Protein AF-A0A7Y3M6K3-F1 (afdb_monomer_lite)

Secondary structure (DSSP, 8-state):
-HHHHHHHHHHHHHHHHHHHS-----S-SSEEEEETTEEEEEEEEEEEEEEEE---SSPPPEEEEEEEEEEEEEEEEEES-TT-SEEEEEEEE--EEEHHHHTHHHHSTTSSSTT--S-SS-TTS--TTTS--EE--STTTS---TT---SS--S-HHHHHHTTSS-GGGGGGEEEEE-SSS-EEEESS------SSSPP----HHHHHTT--STT----SEEEEEEEEEETTEEEEEEEE------SSSS-SS--SS-BBTTTTTTTS-HHHHB--EEEEEEEEEEEEETTEEEEEEEEEEE-SPP-PPB---TTSTT--IIIIIHHHHHHHIIIII--S--EETT---TT--TT-----TT-BTB---TTSS-TTEE---TTSS-EEEEE-PPPP-GGG-EEEEEEEEEETTEEEEEEEEEEE-SS-EEEEEEEEEEGGGTT-----TT----HHHHHTS-S----SBTTTTB---EEEE-HHHHHHHHTT-SSHHHHHHHHHTTT-HHHHHHHHHHTTTSEEEEEEEEEE--EEEEEEEEEEEEETTTTEEEEEEEEEEEEEEEEBTTSTTSEEEEEEEEEEEEEEEEE--TTT-SSSPEEEEEEEEEEEETT--B-SSSBBSS-SEEEEEEEEEE--BTTTTEEEEEEEEEETTT--EEEEEEEEEESSSSEEEEEEEEEEE-----S-EES-STT--------S----SS---S---TT-EEPPSGGGGTT--EEEEEEEEE-

Sequence (748 aa):
MLVQLMGRGGALFIAAVLAVGLGGQQAHAGYTWEVLGGELEVAGFADAEARVHTFESGGSTYLNQLITRLQVEATITWEEVGFFDEISLTTVVRPQFDWAHYYGDSLGGGHVGRDADEVPADAVRFRYGADPIGFGGFDFAAGRAEGGPAVFATGGLEKTVLHGVEGPGFLEEFATLADSNFPLTYPLSDRNLNCGKCQDVDDDHLDVAFGATDSNGRLYPIRELYADLRIGDVWFRIGKQQIVWGKTDFFRLQDVINPVDFGQHFFFDSFEDIRIPQWMMSVQWRPGSIGPFTDTAIQLIWNFDRFQRVGGGAPYQAWAFDFFGRQIGTFALFNTYFSPEPCAPGGTDFNRATPGDGEIACGGPGLGDDPDGFGAGVTPSGFGTPAGLRDEKLPAWKFDNTEIALRLEARIWKIRFALTNHYGWWDAPALHWQTVTLNNGVTGLGPVGQNSVLTATDLIAAGDDTLWVDRAAGIGLPVFVGSPEEVVARAATSADPTVRALAGNAFSDPNAFYGYCPAIGTCLTPGASIEFVYDKVNTLGLAVDYFDDFTGIVFRLESSWSNNVPVSNKNDLDWLDSSDLVQFALGMDRPTFIKFLNPTRTFFISSQIFHTYWMDYEGDNQNGMIGDRHNWIYTLFIQGQYMRDRLTPQGFIVFEQSTGAWISGFQLQYLLTNNWSVLAGVNVSWGTPIEDSHAIGPFTAFTIQGQGNGAASPLGDSTPTNVQGAIAEGLTVLRDQDEIFFRIRYAF

Structure (mmCIF, N/CA/C/O backbone):
data_AF-A0A7Y3M6K3-F1
#
_entry.id   AF-A0A7Y3M6K3-F1
#
loop_
_atom_site.group_PDB
_atom_site.id
_atom_site.type_symbol
_atom_site.label_atom_id
_atom_site.label_alt_id
_atom_site.label_comp_id
_atom_site.label_asym_id
_atom_site.label_entity_id
_atom_site.label_seq_id
_atom_site.pdbx_PDB_ins_code
_atom_site.Cartn_x
_atom_site.Cartn_y
_atom_site.Cartn_z
_atom_site.occupancy
_atom_site.B_iso_or_equiv
_atom_site.auth_seq_id
_atom_site.auth_comp_id
_atom_site.auth_asym_id
_atom_site.auth_atom_id
_atom_site.pdbx_PDB_model_num
ATOM 1 N N . MET A 1 1 ? -19.175 29.326 -5.924 1.00 30.88 1 MET A N 1
ATOM 2 C CA . MET A 1 1 ? -18.688 28.125 -6.629 1.00 30.88 1 MET A CA 1
ATOM 3 C C . MET A 1 1 ? -18.909 26.855 -5.800 1.00 30.88 1 MET A C 1
ATOM 5 O O . MET A 1 1 ? -19.692 26.032 -6.247 1.00 30.88 1 MET A O 1
ATOM 9 N N . LEU A 1 2 ? -18.421 26.758 -4.548 1.00 25.03 2 LEU A N 1
ATOM 10 C CA . LEU A 1 2 ? -18.730 25.657 -3.597 1.00 25.03 2 LEU A CA 1
ATOM 11 C C . LEU A 1 2 ? -20.245 25.357 -3.442 1.00 25.03 2 LEU A C 1
ATOM 13 O O . LEU A 1 2 ? -20.677 24.212 -3.435 1.00 25.03 2 LEU A O 1
ATOM 17 N N . VAL A 1 3 ? -21.072 26.410 -3.408 1.00 27.91 3 VAL A N 1
ATOM 18 C CA . VAL A 1 3 ? -22.547 26.323 -3.309 1.00 27.91 3 VAL A CA 1
ATOM 19 C C . VAL A 1 3 ? -23.219 25.847 -4.613 1.00 27.91 3 VAL A C 1
ATOM 21 O O . VAL A 1 3 ? -24.328 25.327 -4.572 1.00 27.91 3 VAL A O 1
ATOM 24 N N . GLN A 1 4 ? -22.565 26.000 -5.773 1.00 29.69 4 GLN A N 1
ATOM 25 C CA . GLN A 1 4 ? -23.092 25.536 -7.068 1.00 29.69 4 GLN A CA 1
ATOM 26 C C . GLN A 1 4 ? -22.748 24.062 -7.339 1.00 29.69 4 GLN A C 1
ATOM 28 O O . GLN A 1 4 ? -23.624 23.336 -7.803 1.00 29.69 4 GLN A O 1
ATOM 33 N N . LEU A 1 5 ? -21.547 23.603 -6.958 1.00 32.06 5 LEU A N 1
ATOM 34 C CA . LEU A 1 5 ? -21.157 22.180 -6.964 1.00 32.06 5 LEU A CA 1
ATOM 35 C C . LEU A 1 5 ? -22.025 21.346 -6.000 1.00 32.06 5 LEU A C 1
ATOM 37 O O . LEU A 1 5 ? -22.522 20.280 -6.362 1.00 32.06 5 LEU A O 1
ATOM 41 N N . MET A 1 6 ? -22.346 21.894 -4.822 1.00 32.81 6 MET A N 1
ATOM 42 C CA . MET A 1 6 ? -23.308 21.293 -3.886 1.00 32.81 6 MET A CA 1
ATOM 43 C C . MET A 1 6 ? -24.745 21.208 -4.432 1.00 32.81 6 MET A C 1
ATOM 45 O O . MET A 1 6 ? -25.534 20.417 -3.931 1.00 32.81 6 MET A O 1
ATOM 49 N N . GLY A 1 7 ? -25.120 21.995 -5.445 1.00 33.19 7 GLY A N 1
ATOM 50 C CA . GLY A 1 7 ? -26.503 22.065 -5.933 1.00 33.19 7 GLY A CA 1
ATOM 51 C C . GLY A 1 7 ? -26.950 20.862 -6.771 1.00 33.19 7 GLY A C 1
ATOM 52 O O . GLY A 1 7 ? -28.127 20.508 -6.735 1.00 33.19 7 GLY A O 1
ATOM 53 N N . ARG A 1 8 ? -26.030 20.225 -7.512 1.00 38.69 8 ARG A N 1
ATOM 54 C CA . ARG A 1 8 ? -26.319 19.047 -8.358 1.00 38.69 8 ARG A CA 1
ATOM 55 C C . ARG A 1 8 ? -25.881 17.735 -7.703 1.00 38.69 8 ARG A C 1
ATOM 57 O O . ARG A 1 8 ? -26.698 16.823 -7.613 1.00 38.69 8 ARG A O 1
ATOM 64 N N . GLY A 1 9 ? -24.673 17.680 -7.132 1.00 32.09 9 GLY A N 1
ATOM 65 C CA . GLY A 1 9 ? -24.219 16.540 -6.322 1.00 32.09 9 GLY A CA 1
ATOM 66 C C . GLY A 1 9 ? -25.001 16.391 -5.012 1.00 32.09 9 GLY A C 1
ATOM 67 O O . GLY A 1 9 ? -25.299 15.280 -4.590 1.00 32.09 9 GLY A O 1
ATOM 68 N N . GLY A 1 10 ? -25.449 17.502 -4.414 1.00 35.94 10 GLY A N 1
ATOM 69 C CA . GLY A 1 10 ? -26.244 17.494 -3.182 1.00 35.94 10 GLY A CA 1
ATOM 70 C C . GLY A 1 10 ? -27.634 16.880 -3.334 1.00 35.94 10 GLY A C 1
ATOM 71 O O . GLY A 1 10 ? -28.148 16.328 -2.368 1.00 35.94 10 GLY A O 1
ATOM 72 N N . ALA A 1 11 ? -28.244 16.917 -4.524 1.00 39.28 11 ALA A N 1
ATOM 73 C CA . ALA A 1 11 ? -29.541 16.280 -4.763 1.00 39.28 11 ALA A CA 1
ATOM 74 C C . ALA A 1 11 ? -29.420 14.748 -4.854 1.00 39.28 11 ALA A C 1
ATOM 76 O O . ALA A 1 11 ? -30.256 14.046 -4.287 1.00 39.28 11 ALA A O 1
ATOM 77 N N . LEU A 1 12 ? -28.358 14.237 -5.493 1.00 41.12 12 LEU A N 1
ATOM 78 C CA . LEU A 1 12 ? -28.033 12.804 -5.514 1.00 41.12 12 LEU A CA 1
ATOM 79 C C . LEU A 1 12 ? -27.600 12.310 -4.126 1.00 41.12 12 LEU A C 1
ATOM 81 O O . LEU A 1 12 ? -28.084 11.286 -3.655 1.00 41.12 12 LEU A O 1
ATOM 85 N N . PHE A 1 13 ? -26.760 13.088 -3.442 1.00 39.72 13 PHE A N 1
ATOM 86 C CA . PHE A 1 13 ? -26.286 12.834 -2.082 1.00 39.72 13 PHE A CA 1
ATOM 87 C C . PHE A 1 13 ? -27.440 12.782 -1.074 1.00 39.72 13 PHE A C 1
ATOM 89 O O . PHE A 1 13 ? -27.565 11.821 -0.324 1.00 39.72 13 PHE A O 1
ATOM 96 N N . ILE A 1 14 ? -28.350 13.761 -1.093 1.00 42.12 14 ILE A N 1
ATOM 97 C CA . ILE A 1 14 ? -29.535 13.766 -0.226 1.00 42.12 14 ILE A CA 1
ATOM 98 C C . ILE A 1 14 ? -30.492 12.622 -0.597 1.00 42.12 14 ILE A C 1
ATOM 100 O O . ILE A 1 14 ? -31.073 12.030 0.304 1.00 42.12 14 ILE A O 1
ATOM 104 N N . ALA A 1 15 ? -30.639 12.261 -1.877 1.00 41.22 15 ALA A N 1
ATOM 105 C CA . ALA A 1 15 ? -31.490 11.142 -2.295 1.00 41.22 15 ALA A CA 1
ATOM 106 C C . ALA A 1 15 ? -30.936 9.770 -1.863 1.00 41.22 15 ALA A C 1
ATOM 108 O O . ALA A 1 15 ? -31.696 8.954 -1.343 1.00 41.22 15 ALA A O 1
ATOM 109 N N . ALA A 1 16 ? -29.627 9.538 -2.004 1.00 41.06 16 ALA A N 1
ATOM 110 C CA . ALA A 1 16 ? -28.957 8.315 -1.557 1.00 41.06 16 ALA A CA 1
ATOM 111 C C . ALA A 1 16 ? -29.017 8.160 -0.026 1.00 41.06 16 ALA A C 1
ATOM 113 O O . ALA A 1 16 ? -29.315 7.088 0.495 1.00 41.06 16 ALA A O 1
ATOM 114 N N . VAL A 1 17 ? -28.821 9.264 0.697 1.00 39.19 17 VAL A N 1
ATOM 115 C CA . VAL A 1 17 ? -28.828 9.319 2.165 1.00 39.19 17 VAL A CA 1
ATOM 116 C C . VAL A 1 17 ? -30.258 9.230 2.738 1.00 39.19 17 VAL A C 1
ATOM 118 O O . VAL A 1 17 ? -30.480 8.572 3.756 1.00 39.19 17 VAL A O 1
ATOM 121 N N . LEU A 1 18 ? -31.263 9.822 2.076 1.00 40.16 18 LEU A N 1
ATOM 122 C CA . LEU A 1 18 ? -32.678 9.723 2.477 1.00 40.16 18 LEU A CA 1
ATOM 123 C C . LEU A 1 18 ? -33.301 8.355 2.177 1.00 40.16 18 LEU A C 1
ATOM 125 O O . LEU A 1 18 ? -34.222 7.962 2.892 1.00 40.16 18 LEU A O 1
ATOM 129 N N . ALA A 1 19 ? -32.819 7.626 1.164 1.00 42.03 19 ALA A N 1
ATOM 130 C CA . ALA A 1 19 ? -33.317 6.287 0.848 1.00 42.03 19 ALA A CA 1
ATOM 131 C C . ALA A 1 19 ? -33.026 5.268 1.968 1.00 42.03 19 ALA A C 1
ATOM 133 O O . ALA A 1 19 ? -33.805 4.337 2.160 1.00 42.03 19 ALA A O 1
ATOM 134 N N . VAL A 1 20 ? -31.957 5.479 2.745 1.00 44.78 20 VAL A N 1
ATOM 135 C CA . VAL A 1 20 ? -31.557 4.608 3.868 1.00 44.78 20 VAL A CA 1
ATOM 136 C C . VAL A 1 20 ? -32.160 5.073 5.206 1.00 44.78 20 VAL A C 1
ATOM 138 O O . VAL A 1 20 ? -32.430 4.263 6.087 1.00 44.78 20 VAL A O 1
ATOM 141 N N . GLY A 1 21 ? -32.443 6.372 5.366 1.00 35.69 21 GLY A N 1
ATOM 142 C CA . GLY A 1 21 ? -32.849 6.976 6.645 1.00 35.69 21 GLY A CA 1
ATOM 143 C C . GLY A 1 21 ? -34.316 6.804 7.078 1.00 35.69 21 GLY A C 1
ATOM 144 O O . GLY A 1 21 ? -34.704 7.356 8.111 1.00 35.69 21 GLY A O 1
ATOM 145 N N . LEU A 1 22 ? -35.157 6.084 6.331 1.00 33.69 22 LEU A N 1
ATOM 146 C CA . LEU A 1 22 ? -36.590 5.938 6.634 1.00 33.69 22 LEU A CA 1
ATOM 147 C C . LEU A 1 22 ? -36.909 4.611 7.342 1.00 33.69 22 LEU A C 1
ATOM 149 O O . LEU A 1 22 ? -37.651 3.776 6.837 1.00 33.69 22 LEU A O 1
ATOM 153 N N . GLY A 1 23 ? -36.387 4.448 8.557 1.00 31.31 23 GLY A N 1
ATOM 154 C CA . GLY A 1 23 ? -36.749 3.348 9.455 1.00 31.31 23 GLY A CA 1
ATOM 155 C C . GLY A 1 23 ? -36.119 3.525 10.832 1.00 31.31 23 GLY A C 1
ATOM 156 O O . GLY A 1 23 ? -35.024 3.049 11.081 1.00 31.31 23 GLY A O 1
ATOM 157 N N . GLY A 1 24 ? -36.768 4.276 11.724 1.00 32.09 24 GLY A N 1
ATOM 158 C CA . GLY A 1 24 ? -36.221 4.556 13.055 1.00 32.09 24 GLY A CA 1
ATOM 159 C C . GLY A 1 24 ? -36.487 3.457 14.088 1.00 32.09 24 GLY A C 1
ATOM 160 O O . GLY A 1 24 ? -37.592 2.930 14.125 1.00 32.09 24 GLY A O 1
ATOM 161 N N . GLN A 1 25 ? -35.530 3.215 14.994 1.00 32.84 25 GLN A N 1
ATOM 162 C CA . GLN A 1 25 ? -35.609 3.400 16.463 1.00 32.84 25 GLN A CA 1
ATOM 163 C C . GLN A 1 25 ? -34.499 2.609 17.194 1.00 32.84 25 GLN A C 1
ATOM 165 O O . GLN A 1 25 ? -34.293 1.437 16.930 1.00 32.84 25 GLN A O 1
ATOM 170 N N . GLN A 1 26 ? -33.912 3.276 18.200 1.00 34.19 26 GLN A N 1
ATOM 171 C CA . GLN A 1 26 ? -33.188 2.764 19.382 1.00 34.19 26 GLN A CA 1
ATOM 172 C C . GLN A 1 26 ? -31.796 2.123 19.223 1.00 34.19 26 GLN A C 1
ATOM 174 O O . GLN A 1 26 ? -31.655 0.923 19.081 1.00 34.19 26 GLN A O 1
ATOM 179 N N . ALA A 1 27 ? -30.777 2.965 19.442 1.00 36.16 27 ALA A N 1
ATOM 180 C CA . ALA A 1 27 ? -29.689 2.804 20.423 1.00 36.16 27 ALA A CA 1
ATOM 181 C C . ALA A 1 27 ? -29.057 1.411 20.644 1.00 36.16 27 ALA A C 1
ATOM 183 O O . ALA A 1 27 ? -28.658 1.109 21.762 1.00 36.16 27 ALA A O 1
ATOM 184 N N . HIS A 1 28 ? -28.890 0.627 19.591 1.00 38.06 28 HIS A N 1
ATOM 185 C CA . HIS A 1 28 ? -27.833 -0.366 19.442 1.00 38.06 28 HIS A CA 1
ATOM 186 C C . HIS A 1 28 ? -27.298 -0.194 18.018 1.00 38.06 28 HIS A C 1
ATOM 188 O O . HIS A 1 28 ? -28.078 0.065 17.109 1.00 38.06 28 HIS A O 1
ATOM 194 N N . ALA A 1 29 ? -25.977 -0.218 17.841 1.00 52.69 29 ALA A N 1
ATOM 195 C CA . ALA A 1 29 ? -25.327 -0.058 16.533 1.00 52.69 29 ALA A CA 1
ATOM 196 C C . ALA A 1 29 ? -25.328 -1.378 15.736 1.00 52.69 29 ALA A C 1
ATOM 198 O O . ALA A 1 29 ? -24.354 -1.695 15.067 1.00 52.69 29 ALA A O 1
ATOM 199 N N . GLY A 1 30 ? -26.375 -2.177 15.931 1.00 61.69 30 GLY A N 1
ATOM 200 C CA . GLY A 1 30 ? -26.555 -3.487 15.341 1.00 61.69 30 GLY A CA 1
ATOM 201 C C . GLY A 1 30 ? -27.898 -4.083 15.758 1.00 61.69 30 GLY A C 1
ATOM 202 O O . GLY A 1 30 ? -28.427 -3.805 16.840 1.00 61.69 30 GLY A O 1
ATOM 203 N N . TYR A 1 31 ? -28.466 -4.895 14.879 1.00 79.44 31 TYR A N 1
ATOM 204 C CA . TYR A 1 31 ? -29.702 -5.625 15.090 1.00 79.44 31 TYR A CA 1
ATOM 205 C C . TYR A 1 31 ? -29.382 -7.081 15.408 1.00 79.44 31 TYR A C 1
ATOM 207 O O . TYR A 1 31 ? -28.669 -7.736 14.649 1.00 79.44 31 TYR A O 1
ATOM 215 N N . THR A 1 32 ? -29.940 -7.591 16.503 1.00 83.81 32 THR A N 1
ATOM 216 C CA . THR A 1 32 ? -29.799 -8.997 16.883 1.00 83.81 32 THR A CA 1
ATOM 217 C C . THR A 1 32 ? -31.112 -9.753 16.706 1.00 83.81 32 THR A C 1
ATOM 219 O O . THR A 1 32 ? -32.190 -9.277 17.077 1.00 83.81 32 THR A O 1
ATOM 222 N N . TRP A 1 33 ? -31.034 -10.947 16.123 1.00 87.75 33 TRP A N 1
ATOM 223 C CA . TRP A 1 33 ? -32.164 -11.855 15.943 1.00 87.75 33 TRP A CA 1
ATOM 224 C C . TRP A 1 33 ? -31.755 -13.290 16.237 1.00 87.75 33 TRP A C 1
ATOM 226 O O . TRP A 1 33 ? -30.655 -13.712 15.910 1.00 87.75 33 TRP A O 1
ATOM 236 N N . GLU A 1 34 ? -32.678 -14.084 16.765 1.00 87.50 34 GLU A N 1
ATOM 237 C CA . GLU A 1 34 ? -32.487 -15.529 16.849 1.00 87.50 34 GLU A CA 1
ATOM 238 C C . GLU A 1 34 ? -32.914 -16.170 15.520 1.00 87.50 34 GLU A C 1
ATOM 240 O O . GLU A 1 34 ? -34.078 -16.083 15.111 1.00 87.50 34 GLU A O 1
ATOM 245 N N . VAL A 1 35 ? -31.972 -16.786 14.806 1.00 84.88 35 VAL A N 1
ATOM 246 C CA . VAL A 1 35 ? -32.186 -17.371 13.476 1.00 84.88 35 VAL A CA 1
ATOM 247 C C . VAL A 1 35 ? -31.467 -18.714 13.407 1.00 84.88 35 VAL A C 1
ATOM 249 O O . VAL A 1 35 ? -30.320 -18.833 13.813 1.00 84.88 35 VAL A O 1
ATOM 252 N N . LEU A 1 36 ? -32.138 -19.754 12.895 1.00 84.31 36 LEU A N 1
ATOM 253 C CA . LEU A 1 36 ? -31.562 -21.105 12.750 1.00 84.31 36 LEU A CA 1
ATOM 254 C C . LEU A 1 36 ? -30.949 -21.677 14.052 1.00 84.31 36 LEU A C 1
ATOM 256 O O . LEU A 1 36 ? -30.006 -22.464 13.999 1.00 84.31 36 LEU A O 1
ATOM 260 N N . GLY A 1 37 ? -31.487 -21.294 15.216 1.00 84.56 37 GLY A N 1
ATOM 261 C CA . GLY A 1 37 ? -30.991 -21.731 16.526 1.00 84.56 37 GLY A CA 1
ATOM 262 C C . GLY A 1 37 ? -29.675 -21.081 16.969 1.00 84.56 37 GLY A C 1
ATOM 263 O O . GLY A 1 37 ? -29.053 -21.598 17.889 1.00 84.56 37 GLY A O 1
ATOM 264 N N . GLY A 1 38 ? -29.247 -20.000 16.308 1.00 89.62 38 GLY A N 1
ATOM 265 C CA . GLY A 1 38 ? -28.115 -19.160 16.700 1.00 89.62 38 GLY A CA 1
ATOM 266 C C . GLY A 1 38 ? -28.513 -17.685 16.806 1.00 89.62 38 GLY A C 1
ATOM 267 O O . GLY A 1 38 ? -29.610 -17.292 16.395 1.00 89.62 38 GLY A O 1
ATOM 268 N N . GLU A 1 39 ? -27.621 -16.868 17.354 1.00 94.06 39 GLU A N 1
ATOM 269 C CA . GLU A 1 39 ? -27.763 -15.415 17.438 1.00 94.06 39 GLU A CA 1
ATOM 270 C C . GLU A 1 39 ? -27.134 -14.770 16.199 1.00 94.06 39 GLU A C 1
ATOM 272 O O . GLU A 1 39 ? -25.935 -14.886 15.964 1.00 94.06 39 GLU A O 1
ATOM 277 N N . LEU A 1 40 ? -27.962 -14.130 15.375 1.00 91.75 40 LEU A N 1
ATOM 278 C CA . LEU A 1 40 ? -27.547 -13.325 14.234 1.00 91.75 40 LEU A CA 1
ATOM 279 C C . LEU A 1 40 ? -27.414 -11.869 14.677 1.00 91.75 40 LEU A C 1
ATOM 281 O O . LEU A 1 40 ? -28.419 -11.248 15.015 1.00 91.75 40 LEU A O 1
ATOM 285 N N . GLU A 1 41 ? -26.213 -11.318 14.592 1.00 92.06 41 GLU A N 1
ATOM 286 C CA . GLU A 1 41 ? -25.913 -9.898 14.745 1.00 92.06 41 GLU A CA 1
ATOM 287 C C . GLU A 1 41 ? -25.648 -9.280 13.369 1.00 92.06 41 GLU A C 1
ATOM 289 O O . GLU A 1 41 ? -24.855 -9.803 12.583 1.00 92.06 41 GLU A O 1
ATOM 294 N N . VAL A 1 42 ? -26.321 -8.170 13.063 1.00 91.00 42 VAL A N 1
ATOM 295 C CA . VAL A 1 42 ? -26.088 -7.389 11.843 1.00 91.00 42 VAL A CA 1
ATOM 296 C C . VAL A 1 42 ? -25.827 -5.940 12.201 1.00 91.00 42 VAL A C 1
ATOM 298 O O . VAL A 1 42 ? -26.685 -5.296 12.797 1.00 91.00 42 VAL A O 1
ATOM 301 N N . ALA A 1 43 ? -24.693 -5.413 11.765 1.00 91.19 43 ALA A N 1
ATOM 302 C CA . ALA A 1 43 ? -24.297 -4.024 11.945 1.00 91.19 43 ALA A CA 1
ATOM 303 C C . ALA A 1 43 ? -23.790 -3.454 10.622 1.00 91.19 43 ALA A C 1
ATOM 305 O O . ALA A 1 43 ? -23.485 -4.189 9.678 1.00 91.19 43 ALA A O 1
ATOM 306 N N . GLY A 1 44 ? -23.698 -2.135 10.516 1.00 91.00 44 GLY A N 1
ATOM 307 C CA . GLY A 1 44 ? -23.120 -1.555 9.317 1.00 91.00 44 GLY A CA 1
ATOM 308 C C . GLY A 1 44 ? -23.119 -0.044 9.276 1.00 91.00 44 GLY A C 1
ATOM 309 O O . GLY A 1 44 ? -23.429 0.655 10.243 1.00 91.00 44 GLY A O 1
ATOM 310 N N . PHE A 1 45 ? -22.759 0.478 8.110 1.00 91.94 45 PHE A N 1
ATOM 311 C CA . PHE A 1 45 ? -22.875 1.898 7.836 1.00 91.94 45 PHE A CA 1
ATOM 312 C C . PHE A 1 45 ? -23.109 2.181 6.359 1.00 91.94 45 PHE A C 1
ATOM 314 O O . PHE A 1 45 ? -22.693 1.431 5.481 1.00 91.94 45 PHE A O 1
ATOM 321 N N . ALA A 1 46 ? -23.729 3.323 6.092 1.00 92.94 46 ALA A N 1
ATOM 322 C CA . ALA A 1 46 ? -23.713 3.964 4.789 1.00 92.94 46 ALA A CA 1
ATOM 323 C C . ALA A 1 46 ? -22.986 5.305 4.915 1.00 92.94 46 ALA A C 1
ATOM 325 O O . ALA A 1 46 ? -23.268 6.085 5.833 1.00 92.94 46 ALA A O 1
ATOM 326 N N . ASP A 1 47 ? -22.050 5.583 4.015 1.00 91.62 47 ASP A N 1
ATOM 327 C CA . ASP A 1 47 ? -21.384 6.876 3.950 1.00 91.62 47 ASP A CA 1
ATOM 328 C C . ASP A 1 47 ? -21.231 7.412 2.533 1.00 91.62 47 ASP A C 1
ATOM 330 O O . ASP A 1 47 ? -21.354 6.700 1.536 1.00 91.62 47 ASP A O 1
ATOM 334 N N . ALA A 1 48 ? -21.035 8.722 2.482 1.00 92.19 48 ALA A N 1
ATOM 335 C CA . ALA A 1 48 ? -20.704 9.444 1.276 1.00 92.19 48 ALA A CA 1
ATOM 336 C C . ALA A 1 48 ? -19.577 10.426 1.597 1.00 92.19 48 ALA A C 1
ATOM 338 O O . ALA A 1 48 ? -19.674 11.202 2.557 1.00 92.19 48 ALA A O 1
ATOM 339 N N . GLU A 1 49 ? -18.515 10.366 0.806 1.00 90.00 49 GLU A N 1
ATOM 340 C CA . GLU A 1 49 ? -17.264 11.085 0.995 1.00 90.00 49 GLU A CA 1
ATOM 341 C C . GLU A 1 49 ? -16.895 11.823 -0.291 1.00 90.00 49 GLU A C 1
ATOM 343 O O . GLU A 1 49 ? -16.809 11.226 -1.357 1.00 90.00 49 GLU A O 1
ATOM 348 N N . ALA A 1 50 ? -16.707 13.135 -0.191 1.00 90.75 50 ALA A N 1
ATOM 349 C CA . ALA A 1 50 ? -16.229 13.972 -1.280 1.00 90.75 50 ALA A CA 1
ATOM 350 C C . ALA A 1 50 ? -14.799 14.409 -0.971 1.00 90.75 50 ALA A C 1
ATOM 352 O O . ALA A 1 50 ? -14.551 14.929 0.121 1.00 90.75 50 ALA A O 1
ATOM 353 N N . ARG A 1 51 ? -13.896 14.241 -1.936 1.00 87.19 51 ARG A N 1
ATOM 354 C CA . ARG A 1 51 ? -12.499 14.677 -1.870 1.00 87.19 51 ARG A CA 1
ATOM 355 C C . ARG A 1 51 ? -12.242 15.653 -3.006 1.00 87.19 51 ARG A C 1
ATOM 357 O O . ARG A 1 51 ? -12.523 15.360 -4.167 1.00 87.19 51 ARG A O 1
ATOM 364 N N . VAL A 1 52 ? -11.771 16.841 -2.663 1.00 86.19 52 VAL A N 1
ATOM 365 C CA . VAL A 1 52 ? -11.523 17.938 -3.597 1.00 86.19 52 VAL A CA 1
ATOM 366 C C . VAL A 1 52 ? -10.030 18.191 -3.610 1.00 86.19 52 VAL A C 1
ATOM 368 O O . VAL A 1 52 ? -9.457 18.474 -2.560 1.00 86.19 52 VAL A O 1
ATOM 371 N N . HIS A 1 53 ? -9.429 18.117 -4.792 1.00 79.94 53 HIS A N 1
ATOM 372 C CA . HIS A 1 53 ? -8.037 18.486 -4.981 1.00 79.94 53 HIS A CA 1
ATOM 373 C C . HIS A 1 53 ? -7.920 20.014 -4.931 1.00 79.94 53 HIS A C 1
ATOM 375 O O . HIS A 1 53 ? -8.677 20.730 -5.600 1.00 79.94 53 HIS A O 1
ATOM 381 N N . THR A 1 54 ? -7.032 20.537 -4.089 1.00 75.75 54 THR A N 1
ATOM 382 C CA . THR A 1 54 ? -6.916 21.979 -3.838 1.00 75.75 54 THR A CA 1
ATOM 383 C C . THR A 1 54 ? -5.463 22.390 -3.695 1.00 75.75 54 THR A C 1
ATOM 385 O O . THR A 1 54 ? -4.734 21.707 -3.005 1.00 75.75 54 THR A O 1
ATOM 388 N N . PHE A 1 55 ? -5.113 23.573 -4.209 1.00 65.44 55 PHE A N 1
ATOM 389 C CA . PHE A 1 55 ? -3.802 24.229 -4.086 1.00 65.44 55 PHE A CA 1
ATOM 390 C C . PHE A 1 55 ? -2.695 23.707 -5.019 1.00 65.44 55 PHE A C 1
ATOM 392 O O . PHE A 1 55 ? -1.875 22.886 -4.650 1.00 65.44 55 PHE A O 1
ATOM 399 N N . GLU A 1 56 ? -2.541 24.390 -6.156 1.00 51.84 56 GLU A N 1
ATOM 400 C CA . GLU A 1 56 ? -1.217 24.728 -6.681 1.00 51.84 56 GLU A CA 1
ATOM 401 C C . GLU A 1 56 ? -1.233 26.199 -7.134 1.00 51.84 56 GLU A C 1
ATOM 403 O O . GLU A 1 56 ? -2.272 26.746 -7.515 1.00 51.84 56 GLU A O 1
ATOM 408 N N . SER A 1 57 ? -0.090 26.882 -7.059 1.00 40.84 57 SER A N 1
ATOM 409 C CA . SER A 1 57 ? 0.103 28.228 -7.611 1.00 40.84 57 SER A CA 1
ATOM 410 C C . SER A 1 57 ? -0.009 28.205 -9.146 1.00 40.84 57 SER A C 1
ATOM 412 O O . SER A 1 57 ? 1.011 28.285 -9.827 1.00 40.84 57 SER A O 1
ATOM 414 N N . GLY A 1 58 ? -1.233 28.133 -9.677 1.00 48.53 58 GLY A N 1
ATOM 415 C CA . GLY A 1 58 ? -1.522 28.126 -11.117 1.00 48.53 58 GLY A CA 1
ATOM 416 C C . GLY A 1 58 ? -2.598 27.126 -11.558 1.00 48.53 58 GLY A C 1
ATOM 417 O O . GLY A 1 58 ? -3.243 27.382 -12.570 1.00 48.53 58 GLY A O 1
ATOM 418 N N . GLY A 1 59 ? -2.837 26.058 -10.784 1.00 56.28 59 GLY A N 1
ATOM 419 C CA . GLY A 1 59 ? -3.745 24.959 -11.140 1.00 56.28 59 GLY A CA 1
ATOM 420 C C . GLY A 1 59 ? -5.234 25.197 -10.844 1.00 56.28 59 GLY A C 1
ATOM 421 O O . GLY A 1 59 ? -5.620 26.048 -10.033 1.00 56.28 59 GLY A O 1
ATOM 422 N N . SER A 1 60 ? -6.088 24.422 -11.513 1.00 62.50 60 SER A N 1
ATOM 423 C CA . SER A 1 60 ? -7.544 24.365 -11.339 1.00 62.50 60 SER A CA 1
ATOM 424 C C . SER A 1 60 ? -7.931 23.555 -10.091 1.00 62.50 60 SER A C 1
ATOM 426 O O . SER A 1 60 ? -7.317 22.559 -9.733 1.00 62.50 60 SER A O 1
ATOM 428 N N . THR A 1 61 ? -8.975 23.993 -9.381 1.00 76.88 61 THR A N 1
ATOM 429 C CA . THR A 1 61 ? -9.587 23.220 -8.283 1.00 76.88 61 THR A CA 1
ATOM 430 C C . THR A 1 61 ? -10.697 22.345 -8.846 1.00 76.88 61 THR A C 1
ATOM 432 O O . THR A 1 61 ? -11.652 22.887 -9.411 1.00 76.88 61 THR A O 1
ATOM 435 N N . TYR A 1 62 ? -10.625 21.033 -8.626 1.00 76.25 62 TYR A N 1
ATOM 436 C CA . TYR A 1 62 ? -11.599 20.070 -9.141 1.00 76.25 62 TYR A CA 1
ATOM 437 C C . TYR A 1 62 ? -11.993 19.010 -8.102 1.00 76.25 62 TYR A C 1
ATOM 439 O O . TYR A 1 62 ? -11.322 18.799 -7.087 1.00 76.25 62 TYR A O 1
ATOM 447 N N . LEU A 1 63 ? -13.152 18.380 -8.317 1.00 79.56 63 LEU A N 1
ATOM 448 C CA . LEU A 1 63 ? -13.609 17.262 -7.493 1.00 79.56 63 LEU A CA 1
ATOM 449 C C . LEU A 1 63 ? -12.835 16.013 -7.909 1.00 79.56 63 LEU A C 1
ATOM 451 O O . LEU A 1 63 ? -12.983 15.557 -9.037 1.00 79.56 63 LEU A O 1
ATOM 455 N N . ASN A 1 64 ? -12.034 15.483 -6.991 1.00 77.25 64 ASN A N 1
ATOM 456 C CA . ASN A 1 64 ? -11.146 14.364 -7.265 1.00 77.25 64 ASN A CA 1
ATOM 457 C C . ASN A 1 64 ? -11.881 13.022 -7.127 1.00 77.25 64 ASN A C 1
ATOM 459 O O . ASN A 1 64 ? -11.835 12.183 -8.016 1.00 77.25 64 ASN A O 1
ATOM 463 N N . GLN A 1 65 ? -12.616 12.841 -6.023 1.00 82.94 65 GLN A N 1
ATOM 464 C CA . GLN A 1 65 ? -13.396 11.627 -5.754 1.00 82.94 65 GLN A CA 1
ATOM 465 C C . GLN A 1 65 ? -14.739 11.967 -5.103 1.00 82.94 65 GLN A C 1
ATOM 467 O O . GLN A 1 65 ? -14.838 12.889 -4.283 1.00 82.94 65 GLN A O 1
ATOM 472 N N . LEU A 1 66 ? -15.780 11.200 -5.429 1.00 86.25 66 LEU A N 1
ATOM 473 C CA . LEU A 1 66 ? -17.075 11.239 -4.749 1.00 86.25 66 LEU A CA 1
ATOM 474 C C . LEU A 1 66 ? -17.543 9.814 -4.479 1.00 86.25 66 LEU A C 1
ATOM 476 O O . LEU A 1 66 ? -18.271 9.217 -5.267 1.00 86.25 66 LEU A O 1
ATOM 480 N N . ILE A 1 67 ? -17.138 9.284 -3.335 1.00 86.19 67 ILE A N 1
ATOM 481 C CA . ILE A 1 67 ? -17.306 7.882 -2.985 1.00 86.19 67 ILE A CA 1
ATOM 482 C C . ILE A 1 67 ? -18.596 7.712 -2.187 1.00 86.19 67 ILE A C 1
ATOM 484 O O . ILE A 1 67 ? -18.813 8.387 -1.181 1.00 86.19 67 ILE A O 1
ATOM 488 N N . THR A 1 68 ? -19.443 6.773 -2.594 1.00 89.81 68 THR A N 1
ATOM 489 C CA . THR A 1 68 ? -20.547 6.259 -1.774 1.00 89.81 68 THR A CA 1
ATOM 490 C C . THR A 1 68 ? -20.257 4.826 -1.369 1.00 89.81 68 THR A C 1
ATOM 492 O O . THR A 1 68 ? -19.979 3.999 -2.237 1.00 89.81 68 THR A O 1
ATOM 495 N N . ARG A 1 69 ? -20.347 4.520 -0.072 1.00 87.50 69 ARG A N 1
ATOM 496 C CA . ARG A 1 69 ? -20.077 3.184 0.471 1.00 87.50 69 ARG A CA 1
ATOM 497 C C . ARG A 1 69 ? -21.237 2.702 1.318 1.00 87.50 69 ARG A C 1
ATOM 499 O O . ARG A 1 69 ? -21.796 3.456 2.114 1.00 87.50 69 ARG A O 1
ATOM 506 N N . LEU A 1 70 ? -21.549 1.421 1.184 1.00 88.88 70 LEU A N 1
ATOM 507 C CA . LEU A 1 70 ? -22.414 0.695 2.103 1.00 88.88 70 LEU A CA 1
ATOM 508 C C . LEU A 1 70 ? -21.617 -0.486 2.636 1.00 88.88 70 LEU A C 1
ATOM 510 O O . LEU A 1 70 ? -21.121 -1.280 1.850 1.00 88.88 70 LEU A O 1
ATOM 514 N N . GLN A 1 71 ? -21.527 -0.617 3.952 1.00 88.88 71 GLN A N 1
ATOM 515 C CA . GLN A 1 71 ? -20.970 -1.783 4.617 1.00 88.88 71 GLN A CA 1
ATOM 516 C C . GLN A 1 71 ? -22.048 -2.457 5.449 1.00 88.88 71 GLN A C 1
ATOM 518 O O . GLN A 1 71 ? -22.728 -1.801 6.237 1.00 88.88 71 GLN A O 1
ATOM 523 N N . VAL A 1 72 ? -22.177 -3.766 5.273 1.00 90.81 72 VAL A N 1
ATOM 524 C CA . VAL A 1 72 ? -23.026 -4.635 6.082 1.00 90.81 72 VAL A CA 1
ATOM 525 C C . VAL A 1 72 ? -22.162 -5.764 6.613 1.00 90.81 72 VAL A C 1
ATOM 527 O O . VAL A 1 72 ? -21.549 -6.506 5.845 1.00 90.81 72 VAL A O 1
ATOM 530 N N . GLU A 1 73 ? -22.130 -5.890 7.926 1.00 92.69 73 GLU A N 1
ATOM 531 C CA . GLU A 1 73 ? -21.475 -6.958 8.662 1.00 92.69 73 GLU A CA 1
ATOM 532 C C . GLU A 1 73 ? -22.564 -7.834 9.257 1.00 92.69 73 GLU A C 1
ATOM 534 O O . GLU A 1 73 ? -23.469 -7.335 9.923 1.00 92.69 73 GLU A O 1
ATOM 539 N N . ALA A 1 74 ? -22.507 -9.131 8.989 1.00 93.50 74 ALA A N 1
ATOM 540 C CA . ALA A 1 74 ? -23.446 -10.092 9.534 1.00 93.50 74 ALA A CA 1
ATOM 541 C C . ALA A 1 74 ? -22.674 -11.267 10.125 1.00 93.50 74 ALA A C 1
ATOM 543 O O . ALA A 1 74 ? -21.904 -11.921 9.418 1.00 93.50 74 ALA A O 1
ATOM 544 N N . THR A 1 75 ? -22.915 -11.549 11.400 1.00 95.19 75 THR A N 1
ATOM 545 C CA . THR A 1 75 ? -22.336 -12.688 12.113 1.00 95.19 75 THR A CA 1
ATOM 546 C C . THR A 1 75 ? -23.452 -13.508 12.723 1.00 95.19 75 THR A C 1
ATOM 548 O O . THR A 1 75 ? -24.268 -12.980 13.467 1.00 95.19 75 THR A O 1
ATOM 551 N N . ILE A 1 76 ? -23.496 -14.799 12.412 1.00 94.69 76 ILE A N 1
ATOM 552 C CA . ILE A 1 76 ? -24.363 -15.750 13.106 1.00 94.69 76 ILE A CA 1
ATOM 553 C C . ILE A 1 76 ? -23.513 -16.639 14.005 1.00 94.69 76 ILE A C 1
ATOM 555 O O . ILE A 1 76 ? -22.552 -17.242 13.533 1.00 94.69 76 ILE A O 1
ATOM 559 N N . THR A 1 77 ? -23.881 -16.720 15.279 1.00 96.00 77 THR A N 1
ATOM 560 C CA . THR A 1 77 ? -23.150 -17.454 16.313 1.00 96.00 77 THR A CA 1
ATOM 561 C C . THR A 1 77 ? -24.034 -18.532 16.922 1.00 96.00 77 THR A C 1
ATOM 563 O O . THR A 1 77 ? -25.183 -18.288 17.291 1.00 96.00 77 THR A O 1
ATOM 566 N N . TRP A 1 78 ? -23.490 -19.735 17.052 1.00 95.62 78 TRP A N 1
ATOM 567 C CA . TRP A 1 78 ? -24.084 -20.844 17.782 1.00 95.62 78 TRP A CA 1
ATOM 568 C C . TRP A 1 78 ? -23.170 -21.238 18.938 1.00 95.62 78 TRP A C 1
ATOM 570 O O . TRP A 1 78 ? -21.991 -21.531 18.733 1.00 95.62 78 TRP A O 1
ATOM 580 N N . GLU A 1 79 ? -23.730 -21.297 20.140 1.00 94.12 79 GLU A N 1
ATOM 581 C CA . GLU A 1 79 ? -23.023 -21.745 21.340 1.00 94.12 79 GLU A CA 1
ATOM 582 C C . GLU A 1 79 ? -23.284 -23.237 21.604 1.00 94.12 79 GLU A C 1
ATOM 584 O O . GLU A 1 79 ? -24.362 -23.760 21.310 1.00 94.12 79 GLU A O 1
ATOM 589 N N . GLU A 1 80 ? -22.286 -23.927 22.159 1.00 90.75 80 GLU A N 1
ATOM 590 C CA . GLU A 1 80 ? -22.368 -25.318 22.633 1.00 90.75 80 GLU A CA 1
ATOM 591 C C . GLU A 1 80 ? -22.877 -26.336 21.579 1.00 90.75 80 GLU A C 1
ATOM 593 O O . GLU A 1 80 ? -23.688 -27.228 21.858 1.00 90.75 80 GLU A O 1
ATOM 598 N N . VAL A 1 81 ? -22.378 -26.250 20.338 1.00 88.69 81 VAL A N 1
ATOM 599 C CA . VAL A 1 81 ? -22.749 -27.167 19.244 1.00 88.69 81 VAL A CA 1
ATOM 600 C C . VAL A 1 81 ? -21.856 -28.412 19.225 1.00 88.69 81 VAL A C 1
ATOM 602 O O . VAL A 1 81 ? -20.789 -28.462 18.608 1.00 88.69 81 VAL A O 1
ATOM 605 N N . GLY A 1 82 ? -22.336 -29.493 19.840 1.00 88.69 82 GLY A N 1
ATOM 606 C CA . GLY A 1 82 ? -21.667 -30.794 19.799 1.00 88.69 82 GLY A CA 1
ATOM 607 C C . GLY A 1 82 ? -20.371 -30.806 20.612 1.00 88.69 82 GLY A C 1
ATOM 608 O O . GLY A 1 82 ? -20.426 -30.877 21.833 1.00 88.69 82 GLY A O 1
ATOM 609 N N . PHE A 1 83 ? -19.216 -30.818 19.939 1.00 89.56 83 PHE A N 1
ATOM 610 C CA . PHE A 1 83 ? -17.899 -30.715 20.591 1.00 89.56 83 PHE A CA 1
ATOM 611 C C . PHE A 1 83 ? -17.281 -29.313 20.492 1.00 89.56 83 PHE A C 1
ATOM 613 O O . PHE A 1 83 ? -16.185 -29.106 21.010 1.00 89.56 83 PHE A O 1
ATOM 620 N N . PHE A 1 84 ? -17.942 -28.388 19.795 1.00 92.75 84 PHE A N 1
ATOM 621 C CA . PHE A 1 84 ? -17.524 -26.997 19.700 1.00 92.75 84 PHE A CA 1
ATOM 622 C C . PHE A 1 84 ? -18.161 -26.195 20.832 1.00 92.75 84 PHE A C 1
ATOM 624 O O . PHE A 1 84 ? -19.357 -26.334 21.091 1.00 92.75 84 PHE A O 1
ATOM 631 N N . ASP A 1 85 ? -17.368 -25.339 21.469 1.00 94.50 85 ASP A N 1
ATOM 632 C CA . ASP A 1 85 ? -17.877 -24.379 22.450 1.00 94.50 85 ASP A CA 1
ATOM 633 C C . ASP A 1 85 ? -18.638 -23.252 21.742 1.00 94.50 85 ASP A C 1
ATOM 635 O O . ASP A 1 85 ? -19.654 -22.774 22.236 1.00 94.50 85 ASP A O 1
ATOM 639 N N . GLU A 1 86 ? -18.153 -22.854 20.565 1.00 95.75 86 GLU A N 1
ATOM 640 C CA . GLU A 1 86 ? -18.726 -21.789 19.750 1.00 95.75 86 GLU A CA 1
ATOM 641 C C . GLU A 1 86 ? -18.428 -22.055 18.272 1.00 95.75 86 GLU A C 1
ATOM 643 O O . GLU A 1 86 ? -17.321 -22.471 17.907 1.00 95.75 86 GLU A O 1
ATOM 648 N N . ILE A 1 87 ? -19.423 -21.820 17.425 1.00 96.31 87 ILE A N 1
ATOM 649 C CA . ILE A 1 87 ? -19.290 -21.750 15.972 1.00 96.31 87 ILE A CA 1
ATOM 650 C C . ILE A 1 87 ? -19.850 -20.400 15.558 1.00 96.31 87 ILE A C 1
ATOM 652 O O . ILE A 1 87 ? -20.997 -20.108 15.885 1.00 96.31 87 ILE A O 1
ATOM 656 N N . SER A 1 88 ? -19.105 -19.611 14.795 1.00 96.06 88 SER A N 1
ATOM 657 C CA . SER A 1 88 ? -19.652 -18.413 14.166 1.00 96.06 88 SER A CA 1
ATOM 658 C C . SER A 1 88 ? -19.327 -18.358 12.681 1.00 96.06 88 SER A C 1
ATOM 660 O O . SER A 1 88 ? -18.326 -18.899 12.209 1.00 96.06 88 SER A O 1
ATOM 662 N N . LEU A 1 89 ? -20.231 -17.753 11.921 1.00 96.19 89 LEU A N 1
ATOM 663 C CA . LEU A 1 89 ? -20.065 -17.476 10.502 1.00 96.19 89 LEU A CA 1
ATOM 664 C C . LEU A 1 89 ? -20.233 -15.977 10.298 1.00 96.19 89 LEU A C 1
ATOM 666 O O . LEU A 1 89 ? -21.317 -15.444 10.537 1.00 96.19 89 LEU A O 1
ATOM 670 N N . THR A 1 90 ? -19.180 -15.329 9.816 1.00 95.75 90 THR A N 1
ATOM 671 C CA . THR A 1 90 ? -19.141 -13.886 9.586 1.00 95.75 90 THR A CA 1
ATOM 672 C C . THR A 1 90 ? -19.017 -13.591 8.103 1.00 95.75 90 THR A C 1
ATOM 674 O O . THR A 1 90 ? -18.234 -14.214 7.381 1.00 95.75 90 THR A O 1
ATOM 677 N N . THR A 1 91 ? -19.774 -12.600 7.645 1.00 94.19 91 THR A N 1
ATOM 678 C CA . THR A 1 91 ? -19.616 -12.002 6.326 1.00 94.19 91 THR A CA 1
ATOM 679 C C . THR A 1 91 ? -19.609 -10.484 6.420 1.00 94.19 91 THR A C 1
ATOM 681 O O . THR A 1 91 ? -20.386 -9.887 7.164 1.00 94.19 91 THR A O 1
ATOM 684 N N . VAL A 1 92 ? -18.727 -9.864 5.644 1.00 91.25 92 VAL A N 1
ATOM 685 C CA . VAL A 1 92 ? -18.650 -8.414 5.478 1.00 91.25 92 VAL A CA 1
ATOM 686 C C . VAL A 1 92 ? -18.837 -8.106 4.005 1.00 91.25 92 VAL A C 1
ATOM 688 O O . VAL A 1 92 ? -18.025 -8.504 3.164 1.00 91.25 92 VAL A O 1
ATOM 691 N N . VAL A 1 93 ? -19.912 -7.392 3.695 1.00 90.12 93 VAL A N 1
ATOM 692 C CA . VAL A 1 93 ? -20.249 -6.941 2.348 1.00 90.12 93 VAL A CA 1
ATOM 693 C C . VAL A 1 93 ? -20.036 -5.437 2.277 1.00 90.12 93 VAL A C 1
ATOM 695 O O . VAL A 1 93 ? -20.597 -4.706 3.091 1.00 90.12 93 VAL A O 1
ATOM 698 N N . ARG A 1 94 ? -19.223 -4.969 1.325 1.00 85.25 94 ARG A N 1
ATOM 699 C CA . ARG A 1 94 ? -18.869 -3.548 1.194 1.00 85.25 94 ARG A CA 1
ATOM 700 C C . ARG A 1 94 ? -18.847 -3.077 -0.267 1.00 85.25 94 ARG A C 1
ATOM 702 O O . ARG A 1 94 ? -17.769 -2.856 -0.812 1.00 85.25 94 ARG A O 1
ATOM 709 N N . PRO A 1 95 ? -20.001 -2.930 -0.937 1.00 84.69 95 PRO A N 1
ATOM 710 C CA . PRO A 1 95 ? -20.043 -2.226 -2.212 1.00 84.69 95 PRO A CA 1
ATOM 711 C C . PRO A 1 95 ? -19.660 -0.748 -2.038 1.00 84.69 95 PRO A C 1
ATOM 713 O O . PRO A 1 95 ? -20.120 -0.067 -1.113 1.00 84.69 95 PRO A O 1
ATOM 716 N N . GLN A 1 96 ? -18.850 -0.254 -2.969 1.00 83.25 96 GLN A N 1
ATOM 717 C CA . GLN A 1 96 ? -18.444 1.144 -3.069 1.00 83.25 96 GLN A CA 1
ATOM 718 C C . GLN A 1 96 ? -18.539 1.626 -4.514 1.00 83.25 96 GLN A C 1
ATOM 720 O O . GLN A 1 96 ? -18.437 0.819 -5.431 1.00 83.25 96 GLN A O 1
ATOM 725 N N . PHE A 1 97 ? -18.769 2.922 -4.709 1.00 84.88 97 PHE A N 1
ATOM 726 C CA . PHE A 1 97 ? -18.820 3.528 -6.038 1.00 84.88 97 PHE A CA 1
ATOM 727 C C . PHE A 1 97 ? -18.322 4.974 -6.002 1.00 84.88 97 PHE A C 1
ATOM 729 O O . PHE A 1 97 ? -18.796 5.756 -5.173 1.00 84.88 97 PHE A O 1
ATOM 736 N N . ASP A 1 98 ? -17.403 5.321 -6.899 1.00 83.69 98 ASP A N 1
ATOM 737 C CA . ASP A 1 98 ? -16.872 6.662 -7.120 1.00 83.69 98 ASP A CA 1
ATOM 738 C C . ASP A 1 98 ? -17.604 7.348 -8.280 1.00 83.69 98 ASP A C 1
ATOM 740 O O . ASP A 1 98 ? -17.376 7.100 -9.466 1.00 83.69 98 ASP A O 1
ATOM 744 N N . TRP A 1 99 ? -18.510 8.250 -7.919 1.00 84.25 99 TRP A N 1
ATOM 745 C CA . TRP A 1 99 ? -19.311 9.014 -8.865 1.00 84.25 99 TRP A CA 1
ATOM 746 C C . TRP A 1 99 ? -18.486 10.032 -9.650 1.00 84.25 99 TRP A C 1
ATOM 748 O O . TRP A 1 99 ? -18.846 10.330 -10.787 1.00 84.25 99 TRP A O 1
ATOM 758 N N . ALA A 1 100 ? -17.424 10.589 -9.057 1.00 77.06 100 ALA A N 1
ATOM 759 C CA . ALA A 1 100 ? -16.601 11.591 -9.731 1.00 77.06 100 ALA A CA 1
ATOM 760 C C . ALA A 1 100 ? -15.817 10.952 -10.880 1.00 77.06 100 ALA A C 1
ATOM 762 O O . ALA A 1 100 ? -15.752 11.534 -11.957 1.00 77.06 100 ALA A O 1
ATOM 763 N N . HIS A 1 101 ? -15.328 9.728 -10.670 1.00 74.94 101 HIS A N 1
ATOM 764 C CA . HIS A 1 101 ? -14.636 8.960 -11.697 1.00 74.94 101 HIS A CA 1
ATOM 765 C C . HIS A 1 101 ? -15.551 8.557 -12.863 1.00 74.94 101 HIS A C 1
ATOM 767 O O . HIS A 1 101 ? -15.176 8.675 -14.025 1.00 74.94 101 HIS A O 1
ATOM 773 N N . TYR A 1 102 ? -16.778 8.112 -12.575 1.00 76.69 102 TYR A N 1
ATOM 774 C CA . TYR A 1 102 ? -17.687 7.638 -13.624 1.00 76.69 102 TYR A CA 1
ATOM 775 C C . TYR A 1 102 ? -18.316 8.764 -14.469 1.00 76.69 102 TYR A C 1
ATOM 777 O O . TYR A 1 102 ? -18.587 8.568 -15.649 1.00 76.69 102 TYR A O 1
ATOM 785 N N . TYR A 1 103 ? -18.578 9.940 -13.883 1.00 74.44 103 TYR A N 1
ATOM 786 C CA . TYR A 1 103 ? -19.244 11.081 -14.545 1.00 74.44 103 TYR A CA 1
ATOM 787 C C . TYR A 1 103 ? -18.279 12.251 -14.824 1.00 74.44 103 TYR A C 1
ATOM 789 O O . TYR A 1 103 ? -18.636 13.418 -14.618 1.00 74.44 103 TYR A O 1
ATOM 797 N N . GLY A 1 104 ? -17.048 11.921 -15.217 1.00 62.16 104 GLY A N 1
ATOM 798 C CA . GLY A 1 104 ? -15.868 12.791 -15.238 1.00 62.16 104 GLY A CA 1
ATOM 799 C C . GLY A 1 104 ? -16.021 14.201 -15.818 1.00 62.16 104 GLY A C 1
ATOM 800 O O . GLY A 1 104 ? -15.531 15.180 -15.243 1.00 62.16 104 GLY A O 1
ATOM 801 N N . ASP A 1 105 ? -16.800 14.342 -16.887 1.00 60.38 105 ASP A N 1
ATOM 802 C CA . ASP A 1 105 ? -17.087 15.611 -17.565 1.00 60.38 105 ASP A CA 1
ATOM 803 C C . ASP A 1 105 ? -17.905 16.596 -16.700 1.00 60.38 105 ASP A C 1
ATOM 805 O O . ASP A 1 105 ? -17.716 17.815 -16.725 1.00 60.38 105 ASP A O 1
ATOM 809 N N . SER A 1 106 ? -18.825 16.075 -15.889 1.00 65.31 106 SER A N 1
ATOM 810 C CA . SER A 1 106 ? -19.870 16.858 -15.223 1.00 65.31 106 SER A CA 1
ATOM 811 C C . SER A 1 106 ? -19.593 17.144 -13.749 1.00 65.31 106 SER A C 1
ATOM 813 O O . SER A 1 106 ? -20.106 18.132 -13.206 1.00 65.31 106 SER A O 1
ATOM 815 N N . LEU A 1 107 ? -18.804 16.285 -13.095 1.00 68.56 107 LEU A N 1
ATOM 816 C CA . LEU A 1 107 ? -18.487 16.374 -11.669 1.00 68.56 107 LEU A CA 1
ATOM 817 C C . LEU A 1 107 ? -17.028 16.766 -11.414 1.00 68.56 107 LEU A C 1
ATOM 819 O O . LEU A 1 107 ? -16.793 17.621 -10.558 1.00 68.56 107 LEU A O 1
ATOM 823 N N . GLY A 1 108 ? -16.086 16.186 -12.165 1.00 65.81 108 GLY A N 1
ATOM 824 C CA . GLY A 1 108 ? -14.650 16.478 -12.092 1.00 65.81 108 GLY A CA 1
ATOM 825 C C . GLY A 1 108 ? -14.214 17.665 -12.953 1.00 65.81 108 GLY A C 1
ATOM 826 O O . GLY A 1 108 ? -13.084 18.120 -12.834 1.00 65.81 108 GLY A O 1
ATOM 827 N N . GLY A 1 109 ? -15.106 18.197 -13.796 1.00 69.12 109 GLY A N 1
ATOM 828 C CA . GLY A 1 109 ? -14.789 19.300 -14.704 1.00 69.12 109 GLY A CA 1
ATOM 829 C C . GLY A 1 109 ? -13.739 18.915 -15.742 1.00 69.12 109 GLY A C 1
ATOM 830 O O . GLY A 1 109 ? -12.847 19.716 -15.985 1.00 69.12 109 GLY A O 1
ATOM 831 N N . GLY A 1 110 ? -13.797 17.684 -16.259 1.00 65.44 110 GLY A N 1
ATOM 832 C CA . GLY A 1 110 ? -12.890 17.213 -17.310 1.00 65.44 110 GLY A CA 1
ATOM 833 C C . GLY A 1 110 ? -11.525 16.714 -16.831 1.00 65.44 110 GLY A C 1
ATOM 834 O O . GLY A 1 110 ? -10.732 16.288 -17.652 1.00 65.44 110 GLY A O 1
ATOM 835 N N . HIS A 1 111 ? -11.240 16.726 -15.522 1.00 65.81 111 HIS A N 1
ATOM 836 C CA . HIS A 1 111 ? -9.921 16.342 -14.982 1.00 65.81 111 HIS A CA 1
ATOM 837 C C . HIS A 1 111 ? -9.833 14.891 -14.486 1.00 65.81 111 HIS A C 1
ATOM 839 O O . HIS A 1 111 ? -8.760 14.430 -14.113 1.00 65.81 111 HIS A O 1
ATOM 845 N N . VAL A 1 112 ? -10.959 14.184 -14.371 1.00 64.88 112 VAL A N 1
ATOM 846 C CA . VAL A 1 112 ? -11.019 12.844 -13.765 1.00 64.88 112 VAL A CA 1
ATOM 847 C C . VAL A 1 112 ? -11.981 11.987 -14.571 1.00 64.88 112 VAL A C 1
ATOM 849 O O . VAL A 1 112 ? -13.063 12.466 -14.888 1.00 64.88 112 VAL A O 1
ATOM 852 N N . GLY A 1 113 ? -11.643 10.722 -14.826 1.00 59.81 113 GLY A N 1
ATOM 853 C CA . GLY A 1 113 ? -12.566 9.739 -15.401 1.00 59.81 113 GLY A CA 1
ATOM 854 C C . GLY A 1 113 ? -12.484 9.577 -16.920 1.00 59.81 113 GLY A C 1
ATOM 855 O O . GLY A 1 113 ? -11.575 10.089 -17.561 1.00 59.81 113 GLY A O 1
ATOM 856 N N . ARG A 1 114 ? -13.469 8.855 -17.471 1.00 53.62 114 ARG A N 1
ATOM 857 C CA . ARG A 1 114 ? -13.532 8.379 -18.869 1.00 53.62 114 ARG A CA 1
ATOM 858 C C . ARG A 1 114 ? -13.309 9.408 -19.957 1.00 53.62 114 ARG A C 1
ATOM 860 O O . ARG A 1 114 ? -12.624 9.139 -20.932 1.00 53.62 114 ARG A O 1
ATOM 867 N N . ASP A 1 115 ? -13.967 10.544 -19.806 1.00 51.72 115 ASP A N 1
ATOM 868 C CA . ASP A 1 115 ? -14.019 11.586 -20.825 1.00 51.72 115 ASP A CA 1
ATOM 869 C C . ASP A 1 115 ? -13.214 12.809 -20.361 1.00 51.72 115 ASP A C 1
ATOM 871 O O . ASP A 1 115 ? -13.611 13.948 -20.609 1.00 51.72 115 ASP A O 1
ATOM 875 N N . ALA A 1 116 ? -12.142 12.584 -19.593 1.00 57.16 116 ALA A N 1
ATOM 876 C CA . ALA A 1 116 ? -11.278 13.655 -19.128 1.00 57.16 116 ALA A CA 1
ATOM 877 C C . ALA A 1 116 ? -10.561 14.310 -20.323 1.00 57.16 116 ALA A C 1
ATOM 879 O O . ALA A 1 116 ? -9.769 13.676 -21.015 1.00 57.16 116 ALA A O 1
ATOM 880 N N . ASP A 1 117 ? -10.856 15.583 -20.573 1.00 52.00 117 ASP A N 1
ATOM 881 C CA . ASP A 1 117 ? -10.285 16.405 -21.641 1.00 52.00 117 ASP A CA 1
ATOM 882 C C . ASP A 1 117 ? -9.259 17.429 -21.124 1.00 52.00 117 ASP A C 1
ATOM 884 O O . ASP A 1 117 ? -8.577 18.091 -21.914 1.00 52.00 117 ASP A O 1
ATOM 888 N N . GLU A 1 118 ? -9.119 17.543 -19.801 1.00 50.88 118 GLU A N 1
ATOM 889 C CA . GLU A 1 118 ? -8.136 18.378 -19.120 1.00 50.88 118 GLU A CA 1
ATOM 890 C C . GLU A 1 118 ? -7.135 17.504 -18.347 1.00 50.88 118 GLU A C 1
ATOM 892 O O . GLU A 1 118 ? -7.489 16.540 -17.668 1.00 50.88 118 GLU A O 1
ATOM 897 N N . VAL A 1 119 ? -5.849 17.848 -18.446 1.00 49.72 119 VAL A N 1
ATOM 898 C CA . VAL A 1 119 ? -4.774 17.121 -17.760 1.00 49.72 119 VAL A CA 1
ATOM 899 C C . VAL A 1 119 ? -4.943 17.307 -16.242 1.00 49.72 119 VAL A C 1
ATOM 901 O O . VAL A 1 119 ? -5.053 18.450 -15.791 1.00 49.72 119 VAL A O 1
ATOM 904 N N . PRO A 1 120 ? -4.878 16.241 -15.418 1.00 47.28 120 PRO A N 1
ATOM 905 C CA . PRO A 1 120 ? -4.870 16.373 -13.957 1.00 47.28 120 PRO A CA 1
ATOM 906 C C . PRO A 1 120 ? -3.696 17.213 -13.410 1.00 47.28 120 PRO A C 1
ATOM 908 O O . PRO A 1 120 ? -3.761 17.683 -12.273 1.00 47.28 120 PRO A O 1
ATOM 911 N N . ALA A 1 121 ? -2.639 17.396 -14.215 1.00 45.47 121 ALA A N 1
ATOM 912 C CA . ALA A 1 121 ? -1.415 18.141 -13.925 1.00 45.47 121 ALA A CA 1
ATOM 913 C C . ALA A 1 121 ? -1.208 19.317 -14.907 1.00 45.47 121 ALA A C 1
ATOM 915 O O . ALA A 1 121 ? -1.404 19.182 -16.112 1.00 45.47 121 ALA A O 1
ATOM 916 N N . ASP A 1 122 ? -0.770 20.476 -14.403 1.00 38.59 122 ASP A N 1
ATOM 917 C CA . ASP A 1 122 ? -0.431 21.652 -15.218 1.00 38.59 122 ASP A CA 1
ATOM 918 C C . ASP A 1 122 ? 0.699 21.309 -16.214 1.00 38.59 122 ASP A C 1
ATOM 920 O O . ASP A 1 122 ? 1.772 20.845 -15.818 1.00 38.59 122 ASP A O 1
ATOM 924 N N . ALA A 1 123 ? 0.486 21.583 -17.508 1.00 30.77 123 ALA A N 1
ATOM 925 C CA . ALA A 1 123 ? 1.443 21.362 -18.600 1.00 30.77 123 ALA A CA 1
ATOM 926 C C . ALA A 1 123 ? 2.829 22.011 -18.370 1.00 30.77 123 ALA A C 1
ATOM 928 O O . ALA A 1 123 ? 3.802 21.673 -19.045 1.00 30.77 123 ALA A O 1
ATOM 929 N N . VAL A 1 124 ? 2.948 22.941 -17.413 1.00 32.22 124 VAL A N 1
ATOM 930 C CA . VAL A 1 124 ? 4.207 23.602 -17.032 1.00 32.22 124 VAL A CA 1
ATOM 931 C C . VAL A 1 124 ? 5.018 22.814 -15.984 1.00 32.22 124 VAL A C 1
ATOM 933 O O . VAL A 1 124 ? 6.224 23.036 -15.862 1.00 32.22 124 VAL A O 1
ATOM 936 N N . ARG A 1 125 ? 4.405 21.895 -15.224 1.00 39.16 125 ARG A N 1
ATOM 937 C CA . ARG A 1 125 ? 5.044 21.137 -14.126 1.00 39.16 125 ARG A CA 1
ATOM 938 C C . ARG A 1 125 ? 4.683 19.659 -14.169 1.00 39.16 125 ARG A C 1
ATOM 940 O O . ARG A 1 125 ? 4.161 19.082 -13.222 1.00 39.16 125 ARG A O 1
ATOM 947 N N . PHE A 1 126 ? 5.025 19.050 -15.288 1.00 43.41 126 PHE A N 1
ATOM 948 C CA . PHE A 1 126 ? 4.961 17.611 -15.450 1.00 43.41 126 PHE A CA 1
ATOM 949 C C . PHE A 1 126 ? 5.823 16.874 -14.405 1.00 43.41 126 PHE A C 1
ATOM 951 O O . PHE A 1 126 ? 6.995 17.224 -14.211 1.00 43.41 126 PHE A O 1
ATOM 958 N N . ARG A 1 127 ? 5.275 15.835 -13.756 1.00 47.97 127 ARG A N 1
ATOM 959 C CA . ARG A 1 127 ? 6.028 14.965 -12.843 1.00 47.97 127 ARG A CA 1
ATOM 960 C C . ARG A 1 127 ? 6.361 13.645 -13.529 1.00 47.97 127 ARG A C 1
ATOM 962 O O . ARG A 1 127 ? 5.577 12.707 -13.525 1.00 47.97 127 ARG A O 1
ATOM 969 N N . TYR A 1 128 ? 7.593 13.544 -14.020 1.00 38.56 128 TYR A N 1
ATOM 970 C CA . TYR A 1 128 ? 8.141 12.354 -14.688 1.00 38.56 128 TYR A CA 1
ATOM 971 C C . TYR A 1 128 ? 8.053 11.034 -13.904 1.00 38.56 128 TYR A C 1
ATOM 973 O O . TYR A 1 128 ? 8.201 9.977 -14.505 1.00 38.56 128 TYR A O 1
ATOM 981 N N . GLY A 1 129 ? 7.836 11.077 -12.588 1.00 38.03 129 GLY A N 1
ATOM 982 C CA . GLY A 1 129 ? 7.636 9.884 -11.761 1.00 38.03 129 GLY A CA 1
ATOM 983 C C . GLY A 1 129 ? 6.174 9.556 -11.454 1.00 38.03 129 GLY A C 1
ATOM 984 O O . GLY A 1 129 ? 5.918 8.454 -10.978 1.00 38.03 129 GLY A O 1
ATOM 985 N N . ALA A 1 130 ? 5.249 10.485 -11.722 1.00 38.06 130 ALA A N 1
ATOM 986 C CA . ALA A 1 130 ? 3.892 10.473 -11.185 1.00 38.06 130 ALA A CA 1
ATOM 987 C C . ALA A 1 130 ? 2.791 10.655 -12.232 1.00 38.06 130 ALA A C 1
ATOM 989 O O . ALA A 1 130 ? 1.638 10.585 -11.864 1.00 38.06 130 ALA A O 1
ATOM 990 N N . ASP A 1 131 ? 3.062 10.889 -13.511 1.00 46.06 131 ASP A N 1
ATOM 991 C CA . ASP A 1 131 ? 2.000 11.079 -14.510 1.00 46.06 131 ASP A CA 1
ATOM 992 C C . ASP A 1 131 ? 2.205 10.101 -15.683 1.00 46.06 131 ASP A C 1
ATOM 994 O O . ASP A 1 131 ? 3.338 9.975 -16.165 1.00 46.06 131 ASP A O 1
ATOM 998 N N . PRO A 1 132 ? 1.162 9.384 -16.154 1.00 45.09 132 PRO A N 1
ATOM 999 C CA . PRO A 1 132 ? 1.309 8.470 -17.281 1.00 45.09 132 PRO A CA 1
ATOM 1000 C C . PRO A 1 132 ? 1.549 9.251 -18.580 1.00 45.09 132 PRO A C 1
ATOM 1002 O O . PRO A 1 132 ? 0.706 10.042 -19.000 1.00 45.09 132 PRO A O 1
ATOM 1005 N N . ILE A 1 133 ? 2.695 9.033 -19.235 1.00 47.19 133 ILE A N 1
ATOM 1006 C CA . ILE A 1 133 ? 3.042 9.686 -20.511 1.00 47.19 133 ILE A CA 1
ATOM 1007 C C . ILE A 1 133 ? 3.439 8.703 -21.600 1.00 47.19 133 ILE A C 1
ATOM 1009 O O . ILE A 1 133 ? 4.160 7.741 -21.363 1.00 47.19 133 ILE A O 1
ATOM 1013 N N . GLY A 1 134 ? 3.024 9.012 -22.827 1.00 46.47 134 GLY A N 1
ATOM 1014 C CA . GLY A 1 134 ? 3.505 8.391 -24.056 1.00 46.47 134 GLY A CA 1
ATOM 1015 C C . GLY A 1 134 ? 4.309 9.375 -24.914 1.00 46.47 134 GLY A C 1
ATOM 1016 O O . GLY A 1 134 ? 4.182 10.595 -24.801 1.00 46.47 134 GLY A O 1
ATOM 1017 N N . PHE A 1 135 ? 5.139 8.858 -25.817 1.00 47.06 135 PHE A N 1
ATOM 1018 C CA . PHE A 1 135 ? 5.848 9.679 -26.807 1.00 47.06 135 PHE A CA 1
ATOM 1019 C C . PHE A 1 135 ? 5.220 9.499 -28.179 1.00 47.06 135 PHE A C 1
ATOM 1021 O O . PHE A 1 135 ? 5.296 8.408 -28.729 1.00 47.06 135 PHE A O 1
ATOM 1028 N N . GLY A 1 136 ? 4.713 10.579 -28.781 1.00 42.22 136 GLY A N 1
ATOM 1029 C CA . GLY A 1 136 ? 4.033 10.581 -30.087 1.00 42.22 136 GLY A CA 1
ATOM 1030 C C . GLY A 1 136 ? 4.861 10.108 -31.294 1.00 42.22 136 GLY A C 1
ATOM 1031 O O . GLY A 1 136 ? 4.326 9.992 -32.396 1.00 42.22 136 GLY A O 1
ATOM 1032 N N . GLY A 1 137 ? 6.152 9.821 -31.106 1.00 47.91 137 GLY A N 1
ATOM 1033 C CA . GLY A 1 137 ? 7.110 9.520 -32.170 1.00 47.91 137 GLY A CA 1
ATOM 1034 C C . GLY A 1 137 ? 7.612 10.767 -32.910 1.00 47.91 137 GLY A C 1
ATOM 1035 O O . GLY A 1 137 ? 7.222 11.898 -32.625 1.00 47.91 137 GLY A O 1
ATOM 1036 N N . PHE A 1 138 ? 8.534 10.556 -33.852 1.00 46.28 138 PHE A N 1
ATOM 1037 C CA . PHE A 1 138 ? 9.327 11.610 -34.514 1.00 46.28 138 PHE A CA 1
ATOM 1038 C C . PHE A 1 138 ? 8.566 12.356 -35.624 1.00 46.28 138 PHE A C 1
ATOM 1040 O O . PHE A 1 138 ? 9.011 13.407 -36.087 1.00 46.28 138 PHE A O 1
ATOM 1047 N N . ASP A 1 139 ? 7.431 11.811 -36.064 1.00 46.09 139 ASP A N 1
ATOM 1048 C CA . ASP A 1 139 ? 6.744 12.247 -37.285 1.00 46.09 139 ASP A CA 1
ATOM 1049 C C . ASP A 1 139 ? 5.909 13.521 -37.078 1.00 46.09 139 ASP A C 1
ATOM 1051 O O . ASP A 1 139 ? 5.778 14.343 -37.985 1.00 46.09 139 ASP A O 1
ATOM 1055 N N . PHE A 1 140 ? 5.458 13.753 -35.845 1.00 38.78 140 PHE A N 1
ATOM 1056 C CA . PHE A 1 140 ? 4.530 14.829 -35.499 1.00 38.78 140 PHE A CA 1
ATOM 1057 C C . PHE A 1 140 ? 5.175 16.232 -35.534 1.00 38.78 140 PHE A C 1
ATOM 1059 O O . PHE A 1 140 ? 4.493 17.234 -35.746 1.00 38.78 140 PHE A O 1
ATOM 1066 N N . ALA A 1 141 ? 6.502 16.326 -35.361 1.00 37.88 141 ALA A N 1
ATOM 1067 C CA . ALA A 1 141 ? 7.224 17.604 -35.301 1.00 37.88 141 ALA A CA 1
ATOM 1068 C C . ALA A 1 141 ? 7.991 17.963 -36.586 1.00 37.88 141 ALA A C 1
ATOM 1070 O O . ALA A 1 141 ? 8.324 19.127 -36.828 1.00 37.88 141 ALA A O 1
ATOM 1071 N N . ALA A 1 142 ? 8.260 16.982 -37.447 1.00 39.25 142 ALA A N 1
ATOM 1072 C CA . ALA A 1 142 ? 8.909 17.197 -38.733 1.00 39.25 142 ALA A CA 1
ATOM 1073 C C . ALA A 1 142 ? 7.840 17.347 -39.818 1.00 39.25 142 ALA A C 1
ATOM 1075 O O . ALA A 1 142 ? 7.675 16.473 -40.666 1.00 39.25 142 ALA A O 1
ATOM 1076 N N . GLY A 1 143 ? 7.099 18.462 -39.764 1.00 38.09 143 GLY A N 1
ATOM 1077 C CA . GLY A 1 143 ? 5.991 18.759 -40.670 1.00 38.09 143 GLY A CA 1
ATOM 1078 C C . GLY A 1 143 ? 6.256 18.303 -42.105 1.00 38.09 143 GLY A C 1
ATOM 1079 O O . GLY A 1 143 ? 7.323 18.572 -42.661 1.00 38.09 143 GLY A O 1
ATOM 1080 N N . ARG A 1 144 ? 5.271 17.600 -42.682 1.00 39.78 144 ARG A N 1
ATOM 1081 C CA . ARG A 1 144 ? 5.283 17.071 -44.053 1.00 39.78 144 ARG A CA 1
ATOM 1082 C C . ARG A 1 144 ? 6.070 17.975 -45.002 1.00 39.78 144 ARG A C 1
ATOM 1084 O O . ARG A 1 144 ? 5.583 19.024 -45.425 1.00 39.78 144 ARG A O 1
ATOM 1091 N N . ALA A 1 145 ? 7.235 17.517 -45.446 1.00 35.47 145 ALA A N 1
ATOM 1092 C CA . ALA A 1 145 ? 7.675 17.912 -46.769 1.00 35.47 145 ALA A CA 1
ATOM 1093 C C . ALA A 1 145 ? 6.774 17.149 -47.746 1.00 35.47 145 ALA A C 1
ATOM 1095 O O . ALA A 1 145 ? 6.968 15.951 -47.949 1.00 35.47 145 ALA A O 1
ATOM 1096 N N . GLU A 1 146 ? 5.755 17.811 -48.306 1.00 32.44 146 GLU A N 1
ATOM 1097 C CA . GLU A 1 146 ? 4.981 17.271 -49.428 1.00 32.44 146 GLU A CA 1
ATOM 1098 C C . GLU A 1 146 ? 5.954 16.706 -50.485 1.00 32.44 146 GLU A C 1
ATOM 1100 O O . GLU A 1 146 ? 6.631 17.452 -51.191 1.00 32.44 146 GLU A O 1
ATOM 1105 N N . GLY A 1 147 ? 6.061 15.373 -50.561 1.00 37.88 147 GLY A N 1
ATOM 1106 C CA . GLY A 1 147 ? 6.849 14.660 -51.571 1.00 37.88 147 GLY A CA 1
ATOM 1107 C C . GLY A 1 147 ? 8.319 14.329 -51.254 1.00 37.88 147 GLY A C 1
ATOM 1108 O O . GLY A 1 147 ? 9.035 13.975 -52.190 1.00 37.88 147 GLY A O 1
ATOM 1109 N N . GLY A 1 148 ? 8.794 14.405 -50.003 1.00 34.22 148 GLY A N 1
ATOM 1110 C CA . GLY A 1 148 ? 10.148 13.953 -49.610 1.00 34.22 148 GLY A CA 1
ATOM 1111 C C . GLY A 1 148 ? 10.144 12.724 -48.680 1.00 34.22 148 GLY A C 1
ATOM 1112 O O . GLY A 1 148 ? 9.210 12.589 -47.894 1.00 34.22 148 GLY A O 1
ATOM 1113 N N . PRO A 1 149 ? 11.154 11.825 -48.731 1.00 33.31 149 PRO A N 1
ATOM 1114 C CA . PRO A 1 149 ? 11.243 10.701 -47.798 1.00 33.31 149 PRO A CA 1
ATOM 1115 C C . PRO A 1 149 ? 11.571 11.209 -46.387 1.00 33.31 149 PRO A C 1
ATOM 1117 O O . PRO A 1 149 ? 12.522 11.970 -46.208 1.00 33.31 149 PRO A O 1
ATOM 1120 N N . ALA A 1 150 ? 10.792 10.786 -45.390 1.00 35.19 150 ALA A N 1
ATOM 1121 C CA . ALA A 1 150 ? 11.081 11.037 -43.982 1.00 35.19 150 ALA A CA 1
ATOM 1122 C C . ALA A 1 150 ? 12.361 10.277 -43.589 1.00 35.19 150 ALA A C 1
ATOM 1124 O O . ALA A 1 150 ? 12.425 9.055 -43.694 1.00 35.19 150 ALA A O 1
ATOM 1125 N N . VAL A 1 151 ? 13.415 11.003 -43.205 1.00 36.03 151 VAL A N 1
ATOM 1126 C CA . VAL A 1 151 ? 14.760 10.430 -42.973 1.00 36.03 151 VAL A CA 1
ATOM 1127 C C . VAL A 1 151 ? 14.932 9.897 -41.539 1.00 36.03 151 VAL A C 1
ATOM 1129 O O . VAL A 1 151 ? 15.888 9.178 -41.271 1.00 36.03 151 VAL A O 1
ATOM 1132 N N . PHE A 1 152 ? 13.980 10.164 -40.638 1.00 35.38 152 PHE A N 1
ATOM 1133 C CA . PHE A 1 152 ? 13.924 9.598 -39.285 1.00 35.38 152 PHE A CA 1
ATOM 1134 C C . PHE A 1 152 ? 12.465 9.367 -38.871 1.00 35.38 152 PHE A C 1
ATOM 1136 O O . PHE A 1 152 ? 11.908 10.144 -38.108 1.00 35.38 152 PHE A O 1
ATOM 1143 N N . ALA A 1 153 ? 11.842 8.325 -39.420 1.00 40.00 153 ALA A N 1
ATOM 1144 C CA . ALA A 1 153 ? 10.485 7.916 -39.062 1.00 40.00 153 ALA A CA 1
ATOM 1145 C C . ALA A 1 153 ? 10.561 6.691 -38.144 1.00 40.00 153 ALA A C 1
ATOM 1147 O O . ALA A 1 153 ? 10.686 5.560 -38.622 1.00 40.00 153 ALA A O 1
ATOM 1148 N N . THR A 1 154 ? 10.559 6.894 -36.825 1.00 42.16 154 THR A N 1
ATOM 1149 C CA . THR A 1 154 ? 10.428 5.773 -35.884 1.00 42.16 154 THR A CA 1
ATOM 1150 C C . THR A 1 154 ? 8.966 5.663 -35.456 1.00 42.16 154 THR A C 1
ATOM 1152 O O . THR A 1 154 ? 8.489 6.540 -34.746 1.00 42.16 154 THR A O 1
ATOM 1155 N N . GLY A 1 155 ? 8.283 4.608 -35.912 1.00 46.84 155 GLY A N 1
ATOM 1156 C CA . GLY A 1 155 ? 7.114 3.951 -35.292 1.00 46.84 155 GLY A CA 1
ATOM 1157 C C . GLY A 1 155 ? 6.036 4.757 -34.539 1.00 46.84 155 GLY A C 1
ATOM 1158 O O . GLY A 1 155 ? 5.408 4.180 -33.664 1.00 46.84 155 GLY A O 1
ATOM 1159 N N . GLY A 1 156 ? 5.833 6.053 -34.793 1.00 49.88 156 GLY A N 1
ATOM 1160 C CA . GLY A 1 156 ? 4.945 6.907 -33.990 1.00 49.88 156 GLY A CA 1
ATOM 1161 C C . GLY A 1 156 ? 3.454 6.748 -34.305 1.00 49.88 156 GLY A C 1
ATOM 1162 O O . GLY A 1 156 ? 3.083 6.111 -35.291 1.00 49.88 156 GLY A O 1
ATOM 1163 N N . LEU A 1 157 ? 2.595 7.414 -33.518 1.00 52.44 157 LEU A N 1
ATOM 1164 C CA . LEU A 1 157 ? 1.125 7.378 -33.666 1.00 52.44 157 LEU A CA 1
ATOM 1165 C C . LEU A 1 157 ? 0.659 7.764 -35.082 1.00 52.44 157 LEU A C 1
ATOM 1167 O O . LEU A 1 157 ? -0.279 7.179 -35.621 1.00 52.44 157 LEU A O 1
ATOM 1171 N N . GLU A 1 158 ? 1.332 8.730 -35.717 1.00 52.44 158 GLU A N 1
ATOM 1172 C CA . GLU A 1 158 ? 1.002 9.184 -37.076 1.00 52.44 158 GLU A CA 1
ATOM 1173 C C . GLU A 1 158 ? 1.304 8.114 -38.134 1.00 52.44 158 GLU A C 1
ATOM 1175 O O . GLU A 1 158 ? 0.593 8.004 -39.134 1.00 52.44 158 GLU A O 1
ATOM 1180 N N . LYS A 1 159 ? 2.308 7.265 -37.907 1.00 51.69 159 LYS A N 1
ATOM 1181 C CA . LYS A 1 159 ? 2.682 6.197 -38.834 1.00 51.69 159 LYS A CA 1
ATOM 1182 C C . LYS A 1 159 ? 1.664 5.057 -38.823 1.00 51.69 159 LYS A C 1
ATOM 1184 O O . LYS A 1 159 ? 1.320 4.567 -39.896 1.00 51.69 159 LYS A O 1
ATOM 1189 N N . THR A 1 160 ? 1.096 4.727 -37.660 1.00 50.69 160 THR A N 1
ATOM 1190 C CA . THR A 1 160 ? -0.042 3.797 -37.523 1.00 50.69 160 THR A CA 1
ATOM 1191 C C . THR A 1 160 ? -1.223 4.236 -38.398 1.00 50.69 160 THR A C 1
ATOM 1193 O O . THR A 1 160 ? -1.848 3.416 -39.074 1.00 50.69 160 THR A O 1
ATOM 1196 N N . VAL A 1 161 ? -1.468 5.548 -38.485 1.00 51.97 161 VAL A N 1
ATOM 1197 C CA . VAL A 1 161 ? -2.482 6.130 -39.378 1.00 51.97 161 VAL A CA 1
ATOM 1198 C C . VAL A 1 161 ? -2.051 6.115 -40.846 1.00 51.97 161 VAL A C 1
ATOM 1200 O O . VAL A 1 161 ? -2.823 5.733 -41.726 1.00 51.97 161 VAL A O 1
ATOM 1203 N N . LEU A 1 162 ? -0.815 6.523 -41.147 1.00 49.44 162 LEU A N 1
ATOM 1204 C CA . LEU A 1 162 ? -0.291 6.582 -42.519 1.00 49.44 162 LEU A CA 1
ATOM 1205 C C . LEU A 1 162 ? -0.192 5.202 -43.178 1.00 49.44 162 LEU A C 1
ATOM 1207 O O . LEU A 1 162 ? -0.356 5.090 -44.392 1.00 49.44 162 LEU A O 1
ATOM 1211 N N . HIS A 1 163 ? 0.070 4.165 -42.386 1.00 46.47 163 HIS A N 1
ATOM 1212 C CA . HIS A 1 163 ? 0.159 2.775 -42.824 1.00 46.47 163 HIS A CA 1
ATOM 1213 C C . HIS A 1 163 ? -1.212 2.084 -42.862 1.00 46.47 163 HIS A C 1
ATOM 1215 O O . HIS A 1 163 ? -1.307 0.929 -43.267 1.00 46.47 163 HIS A O 1
ATOM 1221 N N . GLY A 1 164 ? -2.284 2.792 -42.487 1.00 43.50 164 GLY A N 1
ATOM 1222 C CA . GLY A 1 164 ? -3.652 2.282 -42.535 1.00 43.50 164 GLY A CA 1
ATOM 1223 C C . GLY A 1 164 ? -3.960 1.212 -41.488 1.00 43.50 164 GLY A C 1
ATOM 1224 O O . GLY A 1 164 ? -4.948 0.499 -41.651 1.00 43.50 164 GLY A O 1
ATOM 1225 N N . VAL A 1 165 ? -3.133 1.101 -40.442 1.00 48.81 165 VAL A N 1
ATOM 1226 C CA . VAL A 1 165 ? -3.408 0.261 -39.267 1.00 48.81 165 VAL A CA 1
ATOM 1227 C C . VAL A 1 165 ? -4.548 0.882 -38.456 1.00 48.81 165 VAL A C 1
ATOM 1229 O O . VAL A 1 165 ? -5.465 0.176 -38.052 1.00 48.81 165 VAL A O 1
ATOM 1232 N N . GLU A 1 166 ? -4.539 2.210 -38.308 1.00 53.06 166 GLU A N 1
ATOM 1233 C CA . GLU A 1 166 ? -5.601 2.992 -37.665 1.00 53.06 166 GLU A CA 1
ATOM 1234 C C . GLU A 1 166 ? -6.110 4.123 -38.580 1.00 53.06 166 GLU A C 1
ATOM 1236 O O . GLU A 1 166 ? -5.466 4.520 -39.554 1.00 53.06 166 GLU A O 1
ATOM 1241 N N . GLY A 1 167 ? -7.313 4.637 -38.308 1.00 54.62 167 GLY A N 1
ATOM 1242 C CA . GLY A 1 167 ? -7.911 5.735 -39.080 1.00 54.62 167 GLY A CA 1
ATOM 1243 C C . GLY A 1 167 ? -7.399 7.125 -38.660 1.00 54.62 167 GLY A C 1
ATOM 1244 O O . GLY A 1 167 ? -6.891 7.276 -37.558 1.00 54.62 167 GLY A O 1
ATOM 1245 N N . PRO A 1 168 ? -7.599 8.192 -39.464 1.00 60.03 168 PRO A N 1
ATOM 1246 C CA . PRO A 1 168 ? -7.155 9.551 -39.115 1.00 60.03 168 PRO A CA 1
ATOM 1247 C C . PRO A 1 168 ? -7.678 10.105 -37.782 1.00 60.03 168 PRO A C 1
ATOM 1249 O O . PRO A 1 168 ? -7.009 10.937 -37.182 1.00 60.03 168 PRO A O 1
ATOM 1252 N N . GLY A 1 169 ? -8.844 9.638 -37.321 1.00 60.44 169 GLY A N 1
ATOM 1253 C CA . GLY A 1 169 ? -9.409 10.016 -36.020 1.00 60.44 169 GLY A CA 1
ATOM 1254 C C . GLY A 1 169 ? -8.643 9.458 -34.815 1.00 60.44 169 GLY A C 1
ATOM 1255 O O . GLY A 1 169 ? -8.807 9.976 -33.723 1.00 60.44 169 GLY A O 1
ATOM 1256 N N . PHE A 1 170 ? -7.763 8.470 -35.005 1.00 60.22 170 PHE A N 1
ATOM 1257 C CA . PHE A 1 170 ? -6.918 7.912 -33.942 1.00 60.22 170 PHE A CA 1
ATOM 1258 C C . PHE A 1 170 ? -6.005 8.962 -33.298 1.00 60.22 170 PHE A C 1
ATOM 1260 O O . PHE A 1 170 ? -5.750 8.924 -32.104 1.00 60.22 170 PHE A O 1
ATOM 1267 N N . LEU A 1 171 ? -5.546 9.952 -34.070 1.00 60.59 171 LEU A N 1
ATOM 1268 C CA . LEU A 1 171 ? -4.717 11.036 -33.534 1.00 60.59 171 LEU A CA 1
ATOM 1269 C C . LEU A 1 171 ? -5.501 12.009 -32.644 1.00 60.59 171 LEU A C 1
ATOM 1271 O O . LEU A 1 171 ? -4.886 12.747 -31.884 1.00 60.59 171 LEU A O 1
ATOM 1275 N N . GLU A 1 172 ? -6.833 12.023 -32.735 1.00 63.84 172 GLU A N 1
ATOM 1276 C CA . GLU A 1 172 ? -7.697 12.836 -31.871 1.00 63.84 172 GLU A CA 1
ATOM 1277 C C . GLU A 1 172 ? -7.865 12.202 -30.476 1.00 63.84 172 GLU A C 1
ATOM 1279 O O . GLU A 1 172 ? -8.332 12.873 -29.562 1.00 63.84 172 GLU A O 1
ATOM 1284 N N . GLU A 1 173 ? -7.440 10.944 -30.298 1.00 57.81 173 GLU A N 1
ATOM 1285 C CA . GLU A 1 173 ? -7.445 10.206 -29.024 1.00 57.81 173 GLU A CA 1
ATOM 1286 C C . GLU A 1 173 ? -6.227 10.550 -28.139 1.00 57.81 173 GLU A C 1
ATOM 1288 O O . GLU A 1 173 ? -6.049 9.962 -27.078 1.00 57.81 173 GLU A O 1
ATOM 1293 N N . PHE A 1 174 ? -5.376 11.499 -28.544 1.00 60.19 174 PHE A N 1
ATOM 1294 C CA . PHE A 1 174 ? -4.194 11.919 -27.789 1.00 60.19 174 PHE A CA 1
ATOM 1295 C C . PHE A 1 174 ? -4.110 13.437 -27.709 1.00 60.19 174 PHE A C 1
ATOM 1297 O O . PHE A 1 174 ? -4.322 14.140 -28.698 1.00 60.19 174 PHE A O 1
ATOM 1304 N N . ALA A 1 175 ? -3.713 13.954 -26.550 1.00 56.47 175 ALA A N 1
ATOM 1305 C CA . ALA A 1 175 ? -3.413 15.370 -26.383 1.00 56.47 175 ALA A CA 1
ATOM 1306 C C . ALA A 1 175 ? -1.911 15.608 -26.225 1.00 56.47 175 ALA A C 1
ATOM 1308 O O . ALA A 1 175 ? -1.176 14.810 -25.643 1.00 56.47 175 ALA A O 1
ATOM 1309 N N . THR A 1 176 ? -1.453 16.741 -26.759 1.00 54.88 176 THR A N 1
ATOM 1310 C CA . THR A 1 176 ? -0.054 17.173 -26.702 1.00 54.88 176 THR A CA 1
ATOM 1311 C C . THR A 1 176 ? 0.173 18.059 -25.479 1.00 54.88 176 THR A C 1
ATOM 1313 O O . THR A 1 176 ? -0.405 19.138 -25.373 1.00 54.88 176 THR A O 1
ATOM 1316 N N . LEU A 1 177 ? 1.036 17.613 -24.565 1.00 49.00 177 LEU A N 1
ATOM 1317 C CA . LEU A 1 177 ? 1.386 18.318 -23.324 1.00 49.00 177 LEU A CA 1
ATOM 1318 C C . LEU A 1 177 ? 2.426 19.413 -23.551 1.00 49.00 177 LEU A C 1
ATOM 1320 O O . LEU A 1 177 ? 2.375 20.468 -22.925 1.00 49.00 177 LEU A O 1
ATOM 1324 N N . ALA A 1 178 ? 3.378 19.165 -24.448 1.00 49.22 178 ALA A N 1
ATOM 1325 C CA . ALA A 1 178 ? 4.435 20.106 -24.783 1.00 49.22 178 ALA A CA 1
ATOM 1326 C C . ALA A 1 178 ? 4.795 19.990 -26.264 1.00 49.22 178 ALA A C 1
ATOM 1328 O O . ALA A 1 178 ? 5.061 18.897 -26.764 1.00 49.22 178 ALA A O 1
ATOM 1329 N N . ASP A 1 179 ? 4.825 21.135 -26.942 1.00 43.50 179 ASP A N 1
ATOM 1330 C CA . ASP A 1 179 ? 5.130 21.233 -28.366 1.00 43.50 179 ASP A CA 1
ATOM 1331 C C . ASP A 1 179 ? 6.653 21.374 -28.555 1.00 43.50 179 ASP A C 1
ATOM 1333 O O . ASP A 1 179 ? 7.266 22.360 -28.131 1.00 43.50 179 ASP A O 1
ATOM 1337 N N . SER A 1 180 ? 7.298 20.346 -29.111 1.00 43.97 180 SER A N 1
ATOM 1338 C CA . SER A 1 180 ? 8.743 20.312 -29.373 1.00 43.97 180 SER A CA 1
ATOM 1339 C C . SER A 1 180 ? 9.059 19.365 -30.539 1.00 43.97 180 SER A C 1
ATOM 1341 O O . SER A 1 180 ? 8.160 18.715 -31.062 1.00 43.97 180 SER A O 1
ATOM 1343 N N . ASN A 1 181 ? 10.338 19.219 -30.922 1.00 39.75 181 ASN A N 1
ATOM 1344 C CA . ASN A 1 181 ? 10.765 18.175 -31.876 1.00 39.75 181 ASN A CA 1
ATOM 1345 C C . ASN A 1 181 ? 10.382 16.743 -31.425 1.00 39.75 181 ASN A C 1
ATOM 1347 O O . ASN A 1 181 ? 10.429 15.819 -32.232 1.00 39.75 181 ASN A O 1
ATOM 1351 N N . PHE A 1 182 ? 10.015 16.585 -30.149 1.00 46.69 182 PHE A N 1
ATOM 1352 C CA . PHE A 1 182 ? 9.477 15.387 -29.513 1.00 46.69 182 PHE A CA 1
ATOM 1353 C C . PHE A 1 182 ? 8.221 15.768 -28.710 1.00 46.69 182 PHE A C 1
ATOM 1355 O O . PHE A 1 182 ? 8.349 16.223 -27.568 1.00 46.69 182 PHE A O 1
ATOM 1362 N N . PRO A 1 183 ? 7.011 15.664 -29.279 1.00 47.78 183 PRO A N 1
ATOM 1363 C CA . PRO A 1 183 ? 5.806 15.995 -28.537 1.00 47.78 183 PRO A CA 1
ATOM 1364 C C . PRO A 1 183 ? 5.545 14.945 -27.456 1.00 47.78 183 PRO A C 1
ATOM 1366 O O . PRO A 1 183 ? 5.490 13.742 -27.728 1.00 47.78 183 PRO A O 1
ATOM 1369 N N . LEU A 1 184 ? 5.386 15.424 -26.223 1.00 51.56 184 LEU A N 1
ATOM 1370 C CA . LEU A 1 184 ? 4.879 14.620 -25.115 1.00 51.56 184 LEU A CA 1
ATOM 1371 C C . LEU A 1 184 ? 3.375 14.470 -25.304 1.00 51.56 184 LEU A C 1
ATOM 1373 O O . LEU A 1 184 ? 2.665 15.475 -25.389 1.00 51.56 184 LEU A O 1
ATOM 1377 N N . THR A 1 185 ? 2.903 13.233 -25.391 1.00 52.56 185 THR A N 1
ATOM 1378 C CA . THR A 1 185 ? 1.498 12.927 -25.660 1.00 52.56 185 THR A CA 1
ATOM 1379 C C . THR A 1 185 ? 0.935 12.044 -24.564 1.00 52.56 185 THR A C 1
ATOM 1381 O O . THR A 1 185 ? 1.592 11.105 -24.128 1.00 52.56 185 THR A O 1
ATOM 1384 N N . TYR A 1 186 ? -0.292 12.295 -24.146 1.00 52.72 186 TYR A N 1
ATOM 1385 C CA . TYR A 1 186 ? -1.016 11.393 -23.256 1.00 52.72 186 TYR A CA 1
ATOM 1386 C C . TYR A 1 186 ? -2.296 10.938 -23.953 1.00 52.72 186 TYR A C 1
ATOM 1388 O O . TYR A 1 186 ? -2.852 11.708 -24.747 1.00 52.72 186 TYR A O 1
ATOM 1396 N N . PRO A 1 187 ? -2.728 9.687 -23.728 1.00 54.56 187 PRO A N 1
ATOM 1397 C CA . PRO A 1 187 ? -4.014 9.228 -24.234 1.00 54.56 187 PRO A CA 1
ATOM 1398 C C . PRO A 1 187 ? -5.142 10.035 -23.575 1.00 54.56 187 PRO A C 1
ATOM 1400 O O . PRO A 1 187 ? -5.090 10.341 -22.385 1.00 54.56 187 PRO A O 1
ATOM 1403 N N . LEU A 1 188 ? -6.164 10.355 -24.356 1.00 51.41 188 LEU A N 1
ATOM 1404 C CA . LEU A 1 188 ? -7.419 10.964 -23.914 1.00 51.41 188 LEU A CA 1
ATOM 1405 C C . LEU A 1 188 ? -8.528 9.922 -23.704 1.00 51.41 188 LEU A C 1
ATOM 1407 O O . LEU A 1 188 ? -9.612 10.271 -23.249 1.00 51.41 188 LEU A O 1
ATOM 1411 N N . SER A 1 189 ? -8.292 8.662 -24.080 1.00 50.41 189 SER A N 1
ATOM 1412 C CA . SER A 1 189 ? -9.272 7.579 -23.984 1.00 50.41 189 SER A CA 1
ATOM 1413 C C . SER A 1 189 ? -8.612 6.210 -23.839 1.00 50.41 189 SER A C 1
ATOM 1415 O O . SER A 1 189 ? -7.446 6.042 -24.200 1.00 50.41 189 SER A O 1
ATOM 1417 N N . ASP A 1 190 ? -9.389 5.230 -23.380 1.00 48.19 190 ASP A N 1
ATOM 1418 C CA . ASP A 1 190 ? -8.954 3.847 -23.182 1.00 48.19 190 ASP A CA 1
ATOM 1419 C C . ASP A 1 190 ? -9.138 3.005 -24.462 1.00 48.19 190 ASP A C 1
ATOM 1421 O O . ASP A 1 190 ? -10.136 3.143 -25.183 1.00 48.19 190 ASP A O 1
ATOM 1425 N N . ARG A 1 191 ? -8.164 2.135 -24.759 1.00 48.72 191 ARG A N 1
ATOM 1426 C CA . ARG A 1 191 ? -8.219 1.141 -25.839 1.00 48.72 191 ARG A CA 1
ATOM 1427 C C . ARG A 1 191 ? -7.451 -0.119 -25.482 1.00 48.72 191 ARG A C 1
ATOM 1429 O O . ARG A 1 191 ? -6.252 -0.078 -25.222 1.00 48.72 191 ARG A O 1
ATOM 1436 N N . ASN A 1 192 ? -8.122 -1.244 -25.671 1.00 46.69 192 ASN A N 1
ATOM 1437 C CA . ASN A 1 192 ? -7.526 -2.562 -25.717 1.00 46.69 192 ASN A CA 1
ATOM 1438 C C . ASN A 1 192 ? -6.774 -2.752 -27.040 1.00 46.69 192 ASN A C 1
ATOM 1440 O O . ASN A 1 192 ? -7.362 -2.694 -28.128 1.00 46.69 192 ASN A O 1
ATOM 1444 N N . LEU A 1 193 ? -5.470 -3.005 -26.959 1.00 47.12 193 LEU A N 1
ATOM 1445 C CA . LEU A 1 193 ? -4.691 -3.457 -28.104 1.00 47.12 193 LEU A CA 1
ATOM 1446 C C . LEU A 1 193 ? -4.334 -4.925 -27.891 1.00 47.12 193 LEU A C 1
ATOM 1448 O O . LEU A 1 193 ? -3.681 -5.278 -26.915 1.00 47.12 193 LEU A O 1
ATOM 1452 N N . ASN A 1 194 ? -4.794 -5.762 -28.833 1.00 46.53 194 ASN A N 1
ATOM 1453 C CA . ASN A 1 194 ? -4.683 -7.227 -28.887 1.00 46.53 194 ASN A CA 1
ATOM 1454 C C . ASN A 1 194 ? -3.217 -7.731 -28.864 1.00 46.53 194 ASN A C 1
ATOM 1456 O O . ASN A 1 194 ? -2.728 -8.330 -29.825 1.00 46.53 194 ASN A O 1
ATOM 1460 N N . CYS A 1 195 ? -2.496 -7.510 -27.768 1.00 48.81 195 CYS A N 1
ATOM 1461 C CA . CYS A 1 195 ? -1.194 -8.089 -27.484 1.00 48.81 195 CYS A CA 1
ATOM 1462 C C . CYS A 1 195 ? -1.372 -9.247 -26.497 1.00 48.81 195 CYS A C 1
ATOM 1464 O O . CYS A 1 195 ? -1.782 -9.052 -25.359 1.00 48.81 195 CYS A O 1
ATOM 1466 N N . GLY A 1 196 ? -1.013 -10.468 -26.902 1.00 47.31 196 GLY A N 1
ATOM 1467 C CA . GLY A 1 196 ? -1.301 -11.681 -26.123 1.00 47.31 196 GLY A CA 1
ATOM 1468 C C . GLY A 1 196 ? -0.559 -11.835 -24.783 1.00 47.31 196 GLY A C 1
ATOM 1469 O O . GLY A 1 196 ? -0.804 -12.818 -24.086 1.00 47.31 196 GLY A O 1
ATOM 1470 N N . LYS A 1 197 ? 0.372 -10.929 -24.440 1.00 51.94 197 LYS A N 1
ATOM 1471 C CA . LYS A 1 197 ? 1.130 -10.930 -23.168 1.00 51.94 197 LYS A CA 1
ATOM 1472 C C . LYS A 1 197 ? 1.358 -9.551 -22.551 1.00 51.94 197 LYS A C 1
ATOM 1474 O O . LYS A 1 197 ? 1.906 -9.477 -21.461 1.00 51.94 197 LYS A O 1
ATOM 1479 N N . CYS A 1 198 ? 0.978 -8.480 -23.237 1.00 56.06 198 CYS A N 1
ATOM 1480 C CA . CYS A 1 198 ? 1.121 -7.147 -22.676 1.00 56.06 198 CYS A CA 1
ATOM 1481 C C . CYS A 1 198 ? 0.098 -6.968 -21.557 1.00 56.06 198 CYS A C 1
ATOM 1483 O O . CYS A 1 198 ? -1.001 -7.518 -21.628 1.00 56.06 198 CYS A O 1
ATOM 1485 N N . GLN A 1 199 ? 0.450 -6.177 -20.550 1.00 60.50 199 GLN A N 1
ATOM 1486 C CA . GLN A 1 199 ? -0.548 -5.711 -19.605 1.00 60.50 199 GLN A CA 1
ATOM 1487 C C . GLN A 1 199 ? -1.534 -4.792 -20.325 1.00 60.50 199 GLN A C 1
ATOM 1489 O O . GLN A 1 199 ? -1.120 -3.808 -20.940 1.00 60.50 199 GLN A O 1
ATOM 1494 N N . ASP A 1 200 ? -2.813 -5.147 -20.249 1.00 57.53 200 ASP A N 1
ATOM 1495 C CA . ASP A 1 200 ? -3.900 -4.286 -20.688 1.00 57.53 200 ASP A CA 1
ATOM 1496 C C . ASP A 1 200 ? -4.078 -3.160 -19.664 1.00 57.53 200 ASP A C 1
ATOM 1498 O O . ASP A 1 200 ? -4.065 -3.404 -18.456 1.00 57.53 200 ASP A O 1
ATOM 1502 N N . VAL A 1 201 ? -4.171 -1.929 -20.156 1.00 56.84 201 VAL A N 1
ATOM 1503 C CA . VAL A 1 201 ? -4.462 -0.732 -19.350 1.00 56.84 201 VAL A CA 1
ATOM 1504 C C . VAL A 1 201 ? -5.857 -0.179 -19.640 1.00 56.84 201 VAL A C 1
ATOM 1506 O O . VAL A 1 201 ? -6.237 0.822 -19.038 1.00 56.84 201 VAL A O 1
ATOM 1509 N N . ASP A 1 202 ? -6.614 -0.823 -20.537 1.00 58.00 202 ASP A N 1
ATOM 1510 C CA . ASP A 1 202 ? -8.038 -0.572 -20.781 1.00 58.00 202 ASP A CA 1
ATOM 1511 C C . ASP A 1 202 ? -8.878 -1.268 -19.699 1.00 58.00 202 ASP A C 1
ATOM 1513 O O . ASP A 1 202 ? -9.514 -2.300 -19.927 1.00 58.00 202 ASP A O 1
ATOM 1517 N N . ASP A 1 203 ? -8.827 -0.731 -18.478 1.00 62.53 203 ASP A N 1
ATOM 1518 C CA . ASP A 1 203 ? -9.786 -1.119 -17.445 1.00 62.53 203 ASP A CA 1
ATOM 1519 C C . ASP A 1 203 ? -11.142 -0.434 -17.722 1.00 62.53 203 ASP A C 1
ATOM 1521 O O . ASP A 1 203 ? -11.209 0.739 -18.080 1.00 62.53 203 ASP A O 1
ATOM 1525 N N . ASP A 1 204 ? -12.267 -1.130 -17.523 1.00 68.25 204 ASP A N 1
ATOM 1526 C CA . ASP A 1 204 ? -13.584 -0.497 -17.677 1.00 68.25 204 ASP A CA 1
ATOM 1527 C C . ASP A 1 204 ? -13.753 0.603 -16.612 1.00 68.25 204 ASP A C 1
ATOM 1529 O O . ASP A 1 204 ? -13.675 0.343 -15.410 1.00 68.25 204 ASP A O 1
ATOM 1533 N N . HIS A 1 205 ? -14.064 1.838 -17.014 1.00 67.12 205 HIS A N 1
ATOM 1534 C CA . HIS A 1 205 ? -14.373 2.930 -16.079 1.00 67.12 205 HIS A CA 1
ATOM 1535 C C . HIS A 1 205 ? -15.444 2.587 -15.049 1.00 67.12 205 HIS A C 1
ATOM 1537 O O . HIS A 1 205 ? -15.445 3.142 -13.947 1.00 67.12 205 HIS A O 1
ATOM 1543 N N . LEU A 1 206 ? -16.385 1.706 -15.396 1.00 76.06 206 LEU A N 1
ATOM 1544 C CA . LEU A 1 206 ? -17.352 1.189 -14.443 1.00 76.06 206 LEU A CA 1
ATOM 1545 C C . LEU A 1 206 ? -16.644 0.397 -13.338 1.00 76.06 206 LEU A C 1
ATOM 1547 O O . LEU A 1 206 ? -16.918 0.630 -12.161 1.00 76.06 206 LEU A O 1
ATOM 1551 N N . ASP A 1 207 ? -15.711 -0.478 -13.702 1.00 74.56 207 ASP A N 1
ATOM 1552 C CA . ASP A 1 207 ? -14.910 -1.258 -12.763 1.00 74.56 207 ASP A CA 1
ATOM 1553 C C . ASP A 1 207 ? -14.017 -0.343 -11.920 1.00 74.56 207 ASP A C 1
ATOM 1555 O O . ASP A 1 207 ? -13.995 -0.461 -10.693 1.00 74.56 207 ASP A O 1
ATOM 1559 N N . VAL A 1 208 ? -13.385 0.660 -12.526 1.00 72.62 208 VAL A N 1
ATOM 1560 C CA . VAL A 1 208 ? -12.557 1.645 -11.814 1.00 72.62 208 VAL A CA 1
ATOM 1561 C C . VAL A 1 208 ? -13.395 2.432 -10.806 1.00 72.62 208 VAL A C 1
ATOM 1563 O O . VAL A 1 208 ? -12.995 2.598 -9.652 1.00 72.62 208 VAL A O 1
ATOM 1566 N N . ALA A 1 209 ? -14.599 2.856 -11.203 1.00 76.56 209 ALA A N 1
ATOM 1567 C CA . ALA A 1 209 ? -15.539 3.553 -10.334 1.00 76.56 209 ALA A CA 1
ATOM 1568 C C . ALA A 1 209 ? -16.052 2.662 -9.195 1.00 76.56 209 ALA A C 1
ATOM 1570 O O . ALA A 1 209 ? -16.232 3.142 -8.079 1.00 76.56 209 ALA A O 1
ATOM 1571 N N . PHE A 1 210 ? -16.246 1.360 -9.411 1.00 77.06 210 PHE A N 1
ATOM 1572 C CA . PHE A 1 210 ? -16.558 0.423 -8.327 1.00 77.06 210 PHE A CA 1
ATOM 1573 C C . PHE A 1 210 ? -15.358 0.129 -7.406 1.00 77.06 210 PHE A C 1
ATOM 1575 O O . PHE A 1 210 ? -15.506 -0.598 -6.418 1.00 77.06 210 PHE A O 1
ATOM 1582 N N . GLY A 1 211 ? -14.172 0.676 -7.702 1.00 66.56 211 GLY A N 1
ATOM 1583 C CA . GLY A 1 211 ? -12.921 0.277 -7.059 1.00 66.56 211 GLY A CA 1
ATOM 1584 C C . GLY A 1 211 ? -12.623 -1.207 -7.288 1.00 66.56 211 GLY A C 1
ATOM 1585 O O . GLY A 1 211 ? -12.072 -1.868 -6.411 1.00 66.56 211 GLY A O 1
ATOM 1586 N N . ALA A 1 212 ? -13.074 -1.737 -8.428 1.00 61.94 212 ALA A N 1
ATOM 1587 C CA . ALA A 1 212 ? -12.851 -3.094 -8.906 1.00 61.94 212 ALA A CA 1
ATOM 1588 C C . ALA A 1 212 ? -11.569 -3.215 -9.748 1.00 61.94 212 ALA A C 1
ATOM 1590 O O . ALA A 1 212 ? -11.302 -4.295 -10.254 1.00 61.94 212 ALA A O 1
ATOM 1591 N N . THR A 1 213 ? -10.763 -2.155 -9.846 1.00 49.34 213 THR A N 1
ATOM 1592 C CA . THR A 1 213 ? -9.407 -2.147 -10.425 1.00 49.34 213 THR A CA 1
ATOM 1593 C C . THR A 1 213 ? -8.321 -2.245 -9.358 1.00 49.34 213 THR A C 1
ATOM 1595 O O . THR A 1 213 ? -7.252 -1.641 -9.453 1.00 49.34 213 THR A O 1
ATOM 1598 N N . ASP A 1 214 ? -8.580 -3.045 -8.318 1.00 51.75 214 ASP A N 1
ATOM 1599 C CA . ASP A 1 214 ? -7.486 -3.562 -7.501 1.00 51.75 214 ASP A CA 1
ATOM 1600 C C . ASP A 1 214 ? -6.456 -4.254 -8.418 1.00 51.75 214 ASP A C 1
ATOM 1602 O O . ASP A 1 214 ? -6.738 -4.542 -9.582 1.00 51.75 214 ASP A O 1
ATOM 1606 N N . SER A 1 215 ? -5.276 -4.603 -7.905 1.00 47.84 215 SER A N 1
ATOM 1607 C CA . SER A 1 215 ? -4.264 -5.391 -8.639 1.00 47.84 215 SER A CA 1
ATOM 1608 C C . SER A 1 215 ? -4.749 -6.752 -9.205 1.00 47.84 215 SER A C 1
ATOM 1610 O O . SER A 1 215 ? -3.928 -7.576 -9.597 1.00 47.84 215 SER A O 1
ATOM 1612 N N . ASN A 1 216 ? -6.058 -7.034 -9.217 1.00 46.00 216 ASN A N 1
ATOM 1613 C CA . ASN A 1 216 ? -6.706 -8.189 -9.820 1.00 46.00 216 ASN A CA 1
ATOM 1614 C C . ASN A 1 216 ? -7.820 -7.894 -10.830 1.00 46.00 216 ASN A C 1
ATOM 1616 O O . ASN A 1 216 ? -8.335 -8.875 -11.377 1.00 46.00 216 ASN A O 1
ATOM 1620 N N . GLY A 1 217 ? -8.294 -6.655 -10.980 1.00 50.44 217 GLY A N 1
ATOM 1621 C CA . GLY A 1 217 ? -9.520 -6.385 -11.739 1.00 50.44 217 GLY A CA 1
ATOM 1622 C C . GLY A 1 217 ? -10.763 -7.083 -11.152 1.00 50.44 217 GLY A C 1
ATOM 1623 O O . GLY A 1 217 ? -11.597 -7.600 -11.899 1.00 50.44 217 GLY A O 1
ATOM 1624 N N . ARG A 1 218 ? -10.866 -7.249 -9.818 1.00 54.62 218 ARG A N 1
ATOM 1625 C CA . ARG A 1 218 ? -11.983 -7.983 -9.187 1.00 54.62 218 ARG A CA 1
ATOM 1626 C C . ARG A 1 218 ? -12.793 -7.125 -8.232 1.00 54.62 218 ARG A C 1
ATOM 1628 O O . ARG A 1 218 ? -12.353 -6.753 -7.149 1.00 54.62 218 ARG A O 1
ATOM 1635 N N . LEU A 1 219 ? -14.084 -7.015 -8.540 1.00 53.66 219 LEU A N 1
ATOM 1636 C CA . LEU A 1 219 ? -15.086 -6.596 -7.571 1.00 53.66 219 LEU A CA 1
ATOM 1637 C C . LEU A 1 219 ? -15.133 -7.613 -6.416 1.00 53.66 219 LEU A C 1
ATOM 1639 O O . LEU A 1 219 ? -15.536 -8.768 -6.592 1.00 53.66 219 LEU A O 1
ATOM 1643 N N . TYR A 1 220 ? -14.773 -7.178 -5.209 1.00 61.56 220 TYR A N 1
ATOM 1644 C CA . TYR A 1 220 ? -15.018 -7.928 -3.978 1.00 61.56 220 TYR A CA 1
ATOM 1645 C C . TYR A 1 220 ? -16.215 -7.335 -3.231 1.00 61.56 220 TYR A C 1
ATOM 1647 O O . TYR A 1 220 ? -16.026 -6.710 -2.186 1.00 61.56 220 TYR A O 1
ATOM 1655 N N . PRO A 1 221 ? -17.467 -7.556 -3.689 1.00 63.59 221 PRO A N 1
ATOM 1656 C CA . PRO A 1 221 ? -18.615 -7.116 -2.904 1.00 63.59 221 PRO A CA 1
ATOM 1657 C C . PRO A 1 221 ? -18.604 -7.810 -1.536 1.00 63.59 221 PRO A C 1
ATOM 1659 O O . PRO A 1 221 ? -19.015 -7.216 -0.548 1.00 63.59 221 PRO A O 1
ATOM 1662 N N . ILE A 1 222 ? -18.066 -9.035 -1.474 1.00 81.25 222 ILE A N 1
ATOM 1663 C CA . ILE A 1 222 ? -17.752 -9.765 -0.247 1.00 81.25 222 ILE A CA 1
ATOM 1664 C C . ILE A 1 222 ? -16.287 -9.495 0.114 1.00 81.25 222 ILE A C 1
ATOM 1666 O O . ILE A 1 222 ? -15.354 -10.064 -0.478 1.00 81.25 222 ILE A O 1
ATOM 1670 N N . ARG A 1 223 ? -16.097 -8.619 1.099 1.00 84.69 223 ARG A N 1
ATOM 1671 C CA . ARG A 1 223 ? -14.790 -8.281 1.658 1.00 84.69 223 ARG A CA 1
ATOM 1672 C C . ARG A 1 223 ? -14.280 -9.446 2.498 1.00 84.69 223 ARG A C 1
ATOM 1674 O O . ARG A 1 223 ? -13.214 -9.979 2.210 1.00 84.69 223 ARG A O 1
ATOM 1681 N N . GLU A 1 224 ? -15.090 -9.914 3.443 1.00 91.56 224 GLU A N 1
ATOM 1682 C CA . GLU A 1 224 ? -14.749 -11.033 4.327 1.00 91.56 224 GLU A CA 1
ATOM 1683 C C . GLU A 1 224 ? -15.874 -12.069 4.359 1.00 91.56 224 GLU A C 1
ATOM 1685 O O . GLU A 1 224 ? -17.061 -11.745 4.263 1.00 91.56 224 GLU A O 1
ATOM 1690 N N . LEU A 1 225 ? -15.482 -13.335 4.453 1.00 94.62 225 LEU A N 1
ATOM 1691 C CA . LEU A 1 225 ? -16.368 -14.482 4.590 1.00 94.62 225 LEU A CA 1
ATOM 1692 C C . LEU A 1 225 ? -15.586 -15.614 5.245 1.00 94.62 225 LEU A C 1
ATOM 1694 O O . LEU A 1 225 ? -14.811 -16.303 4.576 1.00 94.62 225 LEU A O 1
ATOM 1698 N N . TYR A 1 226 ? -15.782 -15.808 6.542 1.00 96.62 226 TYR A N 1
ATOM 1699 C CA . TYR A 1 226 ? -15.063 -16.822 7.301 1.00 96.62 226 TYR A CA 1
ATOM 1700 C C . TYR A 1 226 ? -15.932 -17.448 8.383 1.00 96.62 226 TYR A C 1
ATOM 1702 O O . TYR A 1 226 ? -16.919 -16.870 8.835 1.00 96.62 226 TYR A O 1
ATOM 1710 N N . ALA A 1 227 ? -15.540 -18.651 8.785 1.00 97.50 227 ALA A N 1
ATOM 1711 C CA . ALA A 1 227 ? -16.093 -19.338 9.935 1.00 97.50 227 ALA A CA 1
ATOM 1712 C C . ALA A 1 227 ? -15.047 -19.405 11.050 1.00 97.50 227 ALA A C 1
ATOM 1714 O O . ALA A 1 227 ? -13.897 -19.771 10.787 1.00 97.50 227 ALA A O 1
ATOM 1715 N N . ASP A 1 228 ? -15.466 -19.092 12.272 1.00 97.00 228 ASP A N 1
ATOM 1716 C CA . ASP A 1 228 ? -14.705 -19.318 13.495 1.00 97.00 228 ASP A CA 1
ATOM 1717 C C . ASP A 1 228 ? -15.267 -20.531 14.237 1.00 97.00 228 ASP A C 1
ATOM 1719 O O . ASP A 1 228 ? -16.475 -20.693 14.399 1.00 97.00 228 ASP A O 1
ATOM 1723 N N . LEU A 1 229 ? -14.373 -21.407 14.684 1.00 96.62 229 LEU A N 1
ATOM 1724 C CA . LEU A 1 229 ? -14.687 -22.617 15.431 1.00 96.62 229 LEU A CA 1
ATOM 1725 C C . LEU A 1 229 ? -13.832 -22.643 16.694 1.00 96.62 229 LEU A C 1
ATOM 1727 O O . LEU A 1 229 ? -12.599 -22.616 16.618 1.00 96.62 229 LEU A O 1
ATOM 1731 N N . ARG A 1 230 ? -14.469 -22.751 17.856 1.00 96.69 230 ARG A N 1
ATOM 1732 C CA . ARG A 1 230 ? -13.786 -22.793 19.149 1.00 96.69 230 ARG A CA 1
ATOM 1733 C C . ARG A 1 230 ? -13.934 -24.154 19.818 1.00 96.69 230 ARG A C 1
ATOM 1735 O O . ARG A 1 230 ? -15.039 -24.679 19.936 1.00 96.69 230 ARG A O 1
ATOM 1742 N N . ILE A 1 231 ? -12.812 -24.711 20.274 1.00 96.31 231 ILE A N 1
ATOM 1743 C CA . ILE A 1 231 ? -12.747 -25.963 21.038 1.00 96.31 231 ILE A CA 1
ATOM 1744 C C . ILE A 1 231 ? -11.765 -25.773 22.201 1.00 96.31 231 ILE A C 1
ATOM 1746 O O . ILE A 1 231 ? -10.545 -25.840 22.024 1.00 96.31 231 ILE A O 1
ATOM 1750 N N . GLY A 1 232 ? -12.285 -25.531 23.400 1.00 93.75 232 GLY A N 1
ATOM 1751 C CA . GLY A 1 232 ? -11.521 -25.195 24.596 1.00 93.75 232 GLY A CA 1
ATOM 1752 C C . GLY A 1 232 ? -10.634 -23.967 24.384 1.00 93.75 232 GLY A C 1
ATOM 1753 O O . GLY A 1 232 ? -11.113 -22.846 24.190 1.00 93.75 232 GLY A O 1
ATOM 1754 N N . ASP A 1 233 ? -9.322 -24.214 24.403 1.00 94.44 233 ASP A N 1
ATOM 1755 C CA . ASP A 1 233 ? -8.264 -23.211 24.234 1.00 94.44 233 ASP A CA 1
ATOM 1756 C C . ASP A 1 233 ? -7.750 -23.113 22.786 1.00 94.44 233 ASP A C 1
ATOM 1758 O O . ASP A 1 233 ? -6.678 -22.545 22.546 1.00 94.44 233 ASP A O 1
ATOM 1762 N N . VAL A 1 234 ? -8.447 -23.713 21.817 1.00 96.31 234 VAL A N 1
ATOM 1763 C CA . VAL A 1 234 ? -8.077 -23.675 20.398 1.00 96.31 234 VAL A CA 1
ATOM 1764 C C . VAL A 1 234 ? -9.164 -22.976 19.588 1.00 96.31 234 VAL A C 1
ATOM 1766 O O . VAL A 1 234 ? -10.337 -23.342 19.652 1.00 96.31 234 VAL A O 1
ATOM 1769 N N . TRP A 1 235 ? -8.747 -21.998 18.792 1.00 96.94 235 TRP A N 1
ATOM 1770 C CA . TRP A 1 235 ? -9.561 -21.277 17.824 1.00 96.94 235 TRP A CA 1
ATOM 1771 C C . TRP A 1 235 ? -9.101 -21.645 16.421 1.00 96.94 235 TRP A C 1
ATOM 1773 O O . TRP A 1 235 ? -7.913 -21.557 16.106 1.00 96.94 235 TRP A O 1
ATOM 1783 N N . PHE A 1 236 ? -10.041 -22.038 15.576 1.00 97.25 236 PHE A N 1
ATOM 1784 C CA . PHE A 1 236 ? -9.828 -22.252 14.155 1.00 97.25 236 PHE A CA 1
ATOM 1785 C C . PHE A 1 236 ? -10.625 -21.206 13.393 1.00 97.25 236 PHE A C 1
ATOM 1787 O O . PHE A 1 236 ? -11.820 -21.075 13.624 1.00 97.25 236 PHE A O 1
ATOM 1794 N N . ARG A 1 237 ? -9.982 -20.514 12.460 1.00 97.50 237 ARG A N 1
ATOM 1795 C CA . ARG A 1 237 ? -10.635 -19.605 11.520 1.00 97.50 237 ARG A C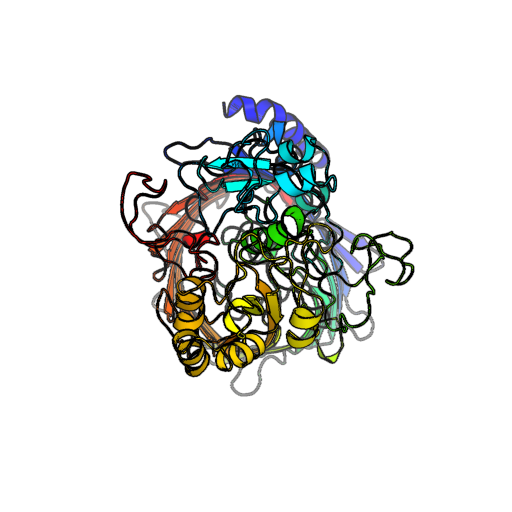A 1
ATOM 1796 C C . ARG A 1 237 ? -10.346 -20.063 10.107 1.00 97.50 237 ARG A C 1
ATOM 1798 O O . ARG A 1 237 ? -9.186 -20.301 9.777 1.00 97.50 237 ARG A O 1
ATOM 1805 N N . ILE A 1 238 ? -11.355 -20.165 9.254 1.00 97.81 238 ILE A N 1
ATOM 1806 C CA . ILE A 1 238 ? -11.159 -20.516 7.844 1.00 97.81 238 ILE A CA 1
ATOM 1807 C C . ILE A 1 238 ? -12.066 -19.690 6.943 1.00 97.81 238 ILE A C 1
ATOM 1809 O O . ILE A 1 238 ? -13.252 -19.530 7.220 1.00 97.81 238 ILE A O 1
ATOM 1813 N N . GLY A 1 239 ? -11.505 -19.186 5.849 1.00 96.12 239 GLY A N 1
ATOM 1814 C CA . GLY A 1 239 ? -12.224 -18.394 4.857 1.00 96.12 239 GLY A CA 1
ATOM 1815 C C . GLY A 1 239 ? -11.453 -17.147 4.444 1.00 96.12 239 GLY A C 1
ATOM 1816 O O . GLY A 1 239 ? -10.267 -17.005 4.755 1.00 96.12 239 GLY A O 1
ATOM 1817 N N . LYS A 1 240 ? -12.140 -16.253 3.735 1.00 93.19 240 LYS A N 1
ATOM 1818 C CA . LYS A 1 240 ? -11.603 -14.973 3.284 1.00 93.19 240 LYS A CA 1
ATOM 1819 C C . LYS A 1 240 ? -11.604 -13.978 4.442 1.00 93.19 240 LYS A C 1
ATOM 1821 O O . LYS A 1 240 ? -12.670 -13.600 4.923 1.00 93.19 240 LYS A O 1
ATOM 1826 N N . GLN A 1 241 ? -10.423 -13.582 4.894 1.00 93.50 241 GLN A N 1
ATOM 1827 C CA . GLN A 1 241 ? -10.242 -12.845 6.144 1.00 93.50 241 GLN A CA 1
ATOM 1828 C C . GLN A 1 241 ? -9.026 -11.913 6.080 1.00 93.50 241 GLN A C 1
ATOM 1830 O O . GLN A 1 241 ? -8.150 -12.054 5.222 1.00 93.50 241 GLN A O 1
ATOM 1835 N N . GLN A 1 242 ? -8.954 -10.986 7.030 1.00 91.94 242 GLN A N 1
ATOM 1836 C CA . GLN A 1 242 ? -7.764 -10.182 7.297 1.00 91.94 242 GLN A CA 1
ATOM 1837 C C . GLN A 1 242 ? -7.147 -10.609 8.634 1.00 91.94 242 GLN A C 1
ATOM 1839 O O . GLN A 1 242 ? -7.863 -10.842 9.610 1.00 91.94 242 GLN A O 1
ATOM 1844 N N . ILE A 1 243 ? -5.821 -10.716 8.696 1.00 91.62 243 ILE A N 1
ATOM 1845 C CA . ILE A 1 243 ? -5.077 -11.024 9.917 1.00 91.62 243 ILE A CA 1
ATOM 1846 C C . ILE A 1 243 ? -4.032 -9.936 10.136 1.00 91.62 243 ILE A C 1
ATOM 1848 O O . ILE A 1 243 ? -3.099 -9.792 9.356 1.00 91.62 243 ILE A O 1
ATOM 1852 N N . VAL A 1 244 ? -4.183 -9.199 11.238 1.00 89.12 244 VAL A N 1
ATOM 1853 C CA . VAL A 1 244 ? -3.322 -8.058 11.563 1.00 89.12 244 VAL A CA 1
ATOM 1854 C C . VAL A 1 244 ? -2.280 -8.448 12.600 1.00 89.12 244 VAL A C 1
ATOM 1856 O O . VAL A 1 244 ? -2.607 -8.876 13.716 1.00 89.12 244 VAL A O 1
ATOM 1859 N N . TRP A 1 245 ? -1.011 -8.282 12.241 1.00 88.19 245 TRP A N 1
ATOM 1860 C CA . TRP A 1 245 ? 0.118 -8.521 13.144 1.00 88.19 245 TRP A CA 1
ATOM 1861 C C . TRP A 1 245 ? 0.859 -7.256 13.560 1.00 88.19 245 TRP A C 1
ATOM 1863 O O . TRP A 1 245 ? 1.431 -7.241 14.654 1.00 88.19 245 TRP A O 1
ATOM 1873 N N . GLY A 1 246 ? 0.795 -6.210 12.736 1.00 78.25 246 GLY A N 1
ATOM 1874 C CA . GLY A 1 246 ? 1.396 -4.916 13.036 1.00 78.25 246 GLY A CA 1
ATOM 1875 C C . GLY A 1 246 ? 0.796 -4.270 14.282 1.00 78.25 246 GLY A C 1
ATOM 1876 O O . GLY A 1 246 ? -0.386 -4.444 14.598 1.00 78.25 246 GLY A O 1
ATOM 1877 N N . LYS A 1 247 ? 1.632 -3.527 15.002 1.00 76.88 247 LYS A N 1
ATOM 1878 C CA . LYS A 1 247 ? 1.243 -2.719 16.161 1.00 76.88 247 LYS A CA 1
ATOM 1879 C C . LYS A 1 247 ? 1.460 -1.236 15.939 1.00 76.88 247 LYS A C 1
ATOM 1881 O O . LYS A 1 247 ? 0.919 -0.458 16.720 1.00 76.88 247 LYS A O 1
ATOM 1886 N N . THR A 1 248 ? 2.284 -0.849 14.975 1.00 74.31 248 THR A N 1
ATOM 1887 C CA . THR A 1 248 ? 2.550 0.550 14.648 1.00 74.31 248 THR A CA 1
ATOM 1888 C C . THR A 1 248 ? 1.466 1.144 13.768 1.00 74.31 248 THR A C 1
ATOM 1890 O O . THR A 1 248 ? 0.802 0.444 13.006 1.00 74.31 248 THR A O 1
ATOM 1893 N N . ASP A 1 249 ? 1.298 2.456 13.884 1.00 72.31 249 ASP A N 1
ATOM 1894 C CA . ASP A 1 249 ? 0.359 3.208 13.055 1.00 72.31 249 ASP A CA 1
ATOM 1895 C C . ASP A 1 249 ? 1.101 3.744 11.811 1.00 72.31 249 ASP A C 1
ATOM 1897 O O . ASP A 1 249 ? 2.318 3.913 11.849 1.00 72.31 249 ASP A O 1
ATOM 1901 N N . PHE A 1 250 ? 0.393 4.029 10.714 1.00 70.94 250 PHE A N 1
ATOM 1902 C CA . PHE A 1 250 ? 0.910 4.565 9.432 1.00 70.94 250 PHE A CA 1
ATOM 1903 C C . PHE A 1 250 ? 1.834 3.676 8.588 1.00 70.94 250 PHE A C 1
ATOM 1905 O O . PHE A 1 250 ? 1.745 3.743 7.367 1.00 70.94 250 PHE A O 1
ATOM 1912 N N . PHE A 1 251 ? 2.700 2.852 9.183 1.00 78.44 251 PHE A N 1
ATOM 1913 C CA . PHE A 1 251 ? 3.618 1.980 8.441 1.00 78.44 251 PHE A CA 1
ATOM 1914 C C . PHE A 1 251 ? 3.534 0.535 8.918 1.00 78.44 251 PHE A C 1
ATOM 1916 O O . PHE A 1 251 ? 3.320 0.256 10.101 1.00 78.44 251 PHE A O 1
ATOM 1923 N N . ARG A 1 252 ? 3.713 -0.382 7.967 1.00 83.25 252 ARG A N 1
ATOM 1924 C CA . ARG A 1 252 ? 3.642 -1.829 8.173 1.00 83.25 252 ARG A CA 1
ATOM 1925 C C . ARG A 1 252 ? 5.052 -2.397 8.224 1.00 83.25 252 ARG A C 1
ATOM 1927 O O . ARG A 1 252 ? 5.845 -2.119 7.332 1.00 83.25 252 ARG A O 1
ATOM 1934 N N . LEU A 1 253 ? 5.344 -3.180 9.259 1.00 85.62 253 LEU A N 1
ATOM 1935 C CA . LEU A 1 253 ? 6.612 -3.900 9.383 1.00 85.62 253 LEU A CA 1
ATOM 1936 C C . LEU A 1 253 ? 6.363 -5.404 9.432 1.00 85.62 253 LEU A C 1
ATOM 1938 O O . LEU A 1 253 ? 6.852 -6.140 8.584 1.00 85.62 253 LEU A O 1
ATOM 1942 N N . GLN A 1 254 ? 5.568 -5.868 10.401 1.00 86.56 254 GLN A N 1
ATOM 1943 C CA . GLN A 1 254 ? 5.182 -7.284 10.512 1.00 86.56 254 GLN A CA 1
ATOM 1944 C C . GLN A 1 254 ? 3.830 -7.595 9.867 1.00 86.56 254 GLN A C 1
ATOM 1946 O O . GLN A 1 254 ? 3.408 -8.750 9.824 1.00 86.56 254 GLN A O 1
ATOM 1951 N N . ASP A 1 255 ? 3.133 -6.569 9.387 1.00 84.75 255 ASP A N 1
ATOM 1952 C CA . ASP A 1 255 ? 1.811 -6.679 8.780 1.00 84.75 255 ASP A CA 1
ATOM 1953 C C . ASP A 1 255 ? 1.899 -6.957 7.271 1.00 84.75 255 ASP A C 1
ATOM 1955 O O . ASP A 1 255 ? 1.491 -6.137 6.444 1.00 84.75 255 ASP A O 1
ATOM 1959 N N . VAL A 1 256 ? 2.495 -8.107 6.941 1.00 87.00 256 VAL A N 1
ATOM 1960 C CA . VAL A 1 256 ? 2.849 -8.527 5.570 1.00 87.00 256 VAL A CA 1
ATOM 1961 C C . VAL A 1 256 ? 1.985 -9.670 5.024 1.00 87.00 256 VAL A C 1
ATOM 1963 O O . VAL A 1 256 ? 2.070 -9.982 3.851 1.00 87.00 256 VAL A O 1
ATOM 1966 N N . ILE A 1 257 ? 1.132 -10.294 5.848 1.00 90.94 257 ILE A N 1
ATOM 1967 C CA . ILE A 1 257 ? 0.291 -11.435 5.420 1.00 90.94 257 ILE A CA 1
ATOM 1968 C C . ILE A 1 257 ? -0.802 -11.002 4.441 1.00 90.94 257 ILE A C 1
ATOM 1970 O O . ILE A 1 257 ? -1.176 -11.745 3.536 1.00 90.94 257 ILE A O 1
ATOM 1974 N N . ASN A 1 258 ? -1.383 -9.829 4.689 1.00 91.00 258 ASN A N 1
ATOM 1975 C CA . ASN A 1 258 ? -2.385 -9.250 3.814 1.00 91.00 258 ASN A CA 1
ATOM 1976 C C . ASN A 1 258 ? -1.727 -8.146 2.977 1.00 91.00 258 ASN A C 1
ATOM 1978 O O . ASN A 1 258 ? -1.253 -7.157 3.555 1.00 91.00 258 ASN A O 1
ATOM 1982 N N . PRO A 1 259 ? -1.755 -8.253 1.641 1.00 87.94 259 PRO A N 1
ATOM 1983 C CA . PRO A 1 259 ? -1.348 -7.159 0.773 1.00 87.94 259 PRO A CA 1
ATOM 1984 C C . PRO A 1 259 ? -2.279 -5.962 0.962 1.00 87.94 259 PRO A C 1
ATOM 1986 O O . PRO A 1 259 ? -3.396 -6.085 1.474 1.00 87.94 259 PRO A O 1
ATOM 1989 N N . VAL A 1 260 ? -1.816 -4.784 0.557 1.00 83.75 260 VAL A N 1
ATOM 1990 C CA . VAL A 1 260 ? -2.560 -3.524 0.675 1.00 83.75 260 VAL A CA 1
ATOM 1991 C C . VAL A 1 260 ? -2.693 -2.879 -0.688 1.00 83.75 260 VAL A C 1
ATOM 1993 O O . VAL A 1 260 ? -1.775 -2.950 -1.501 1.00 83.75 260 VAL A O 1
ATOM 1996 N N . ASP A 1 261 ? -3.832 -2.235 -0.900 1.00 80.75 261 ASP A N 1
ATOM 1997 C CA . ASP A 1 261 ? -4.094 -1.383 -2.042 1.00 80.75 261 ASP A CA 1
ATOM 1998 C C . ASP A 1 261 ? -3.741 0.077 -1.739 1.00 80.75 261 ASP A C 1
ATOM 2000 O O . ASP A 1 261 ? -4.461 0.786 -1.039 1.00 80.75 261 ASP A O 1
ATOM 2004 N N . PHE A 1 262 ? -2.598 0.526 -2.252 1.00 76.88 262 PHE A N 1
ATOM 2005 C CA . PHE A 1 262 ? -2.152 1.909 -2.139 1.00 76.88 262 PHE A CA 1
ATOM 2006 C C . PHE A 1 262 ? -2.827 2.841 -3.156 1.00 76.88 262 PHE A C 1
ATOM 2008 O O . PHE A 1 262 ? -2.809 4.051 -2.943 1.00 76.88 262 PHE A O 1
ATOM 2015 N N . GLY A 1 263 ? -3.492 2.306 -4.189 1.00 71.38 263 GLY A N 1
ATOM 2016 C CA . GLY A 1 263 ? -4.278 3.091 -5.148 1.00 71.38 263 GLY A CA 1
ATOM 2017 C C . GLY A 1 263 ? -5.541 3.724 -4.547 1.00 71.38 263 GLY A C 1
ATOM 2018 O O . GLY A 1 263 ? -6.115 4.650 -5.118 1.00 71.38 263 GLY A O 1
ATOM 2019 N N . GLN A 1 264 ? -5.967 3.263 -3.366 1.00 69.69 264 GLN A N 1
ATOM 2020 C CA . GLN A 1 264 ? -7.177 3.704 -2.667 1.00 69.69 264 GLN A CA 1
ATOM 2021 C C . GLN A 1 264 ? -6.884 4.689 -1.529 1.00 69.69 264 GLN A C 1
ATOM 2023 O O . GLN A 1 264 ? -7.379 4.488 -0.426 1.00 69.69 264 GLN A O 1
ATOM 2028 N N . HIS A 1 265 ? -6.119 5.760 -1.781 1.00 75.62 265 HIS A N 1
ATOM 2029 C CA . HIS A 1 265 ? -5.777 6.793 -0.781 1.00 75.62 265 HIS A CA 1
ATOM 2030 C C . HIS A 1 265 ? -4.664 6.366 0.191 1.00 75.62 265 HIS A C 1
ATOM 2032 O O . HIS A 1 265 ? -4.854 6.295 1.412 1.00 75.62 265 HIS A O 1
ATOM 2038 N N . PHE A 1 266 ? -3.483 6.074 -0.379 1.00 71.12 266 PHE A N 1
ATOM 2039 C CA . PHE A 1 266 ? -2.262 5.750 0.363 1.00 71.12 266 PHE A CA 1
ATOM 2040 C C . PHE A 1 266 ? -2.073 6.665 1.578 1.00 71.12 266 PHE A C 1
ATOM 2042 O O . PHE A 1 266 ? -2.252 7.877 1.488 1.00 71.12 266 PHE A O 1
ATOM 2049 N N . PHE A 1 267 ? -1.670 6.064 2.704 1.00 71.62 267 PHE A N 1
ATOM 2050 C CA . PHE A 1 267 ? -1.270 6.726 3.950 1.00 71.62 267 PHE A CA 1
ATOM 2051 C C . PHE A 1 267 ? -2.395 7.401 4.770 1.00 71.62 267 PHE A C 1
ATOM 2053 O O . PHE A 1 267 ? -2.284 7.457 5.998 1.00 71.62 267 PHE A O 1
ATOM 2060 N N . PHE A 1 268 ? -3.480 7.868 4.146 1.00 79.44 268 PHE A N 1
ATOM 2061 C CA . PHE A 1 268 ? -4.560 8.597 4.827 1.00 79.44 268 PHE A CA 1
ATOM 2062 C C . PHE A 1 268 ? -5.731 7.711 5.276 1.00 79.44 268 PHE A C 1
ATOM 2064 O O . PHE A 1 268 ? -6.300 7.954 6.346 1.00 79.44 268 PHE A O 1
ATOM 2071 N N . ASP A 1 269 ? -6.083 6.687 4.495 1.00 78.81 269 ASP A N 1
ATOM 2072 C CA . ASP A 1 269 ? -7.117 5.724 4.880 1.00 78.81 269 ASP A CA 1
ATOM 2073 C C . ASP A 1 269 ? -6.551 4.631 5.808 1.00 78.81 269 ASP A C 1
ATOM 2075 O O . ASP A 1 269 ? -5.370 4.277 5.780 1.00 78.81 269 ASP A O 1
ATOM 2079 N N . SER A 1 270 ? -7.408 4.099 6.685 1.00 80.31 270 SER A N 1
ATOM 2080 C CA . SER A 1 270 ? -7.024 3.061 7.648 1.00 80.31 270 SER A CA 1
ATOM 2081 C C . SER A 1 270 ? -6.610 1.778 6.925 1.00 80.31 270 SER A C 1
ATOM 2083 O O . SER A 1 270 ? -7.283 1.342 5.991 1.00 80.31 270 SER A O 1
ATOM 2085 N N . PHE A 1 271 ? -5.562 1.099 7.405 1.00 79.75 271 PHE A N 1
ATOM 2086 C CA . PHE A 1 271 ? -5.144 -0.190 6.839 1.00 79.75 271 PHE A CA 1
ATOM 2087 C C . PHE A 1 271 ? -6.258 -1.242 6.852 1.00 79.75 271 PHE A C 1
ATOM 2089 O O . PHE A 1 271 ? -6.257 -2.139 6.018 1.00 79.75 271 PHE A O 1
ATOM 2096 N N . GLU A 1 272 ? -7.228 -1.152 7.764 1.00 80.25 272 GLU A N 1
ATOM 2097 C CA . GLU A 1 272 ? -8.384 -2.059 7.772 1.00 80.25 272 GLU A CA 1
ATOM 2098 C C . GLU A 1 272 ? -9.278 -1.922 6.532 1.00 80.25 272 GLU A C 1
ATOM 2100 O O . GLU A 1 272 ? -9.973 -2.878 6.187 1.00 80.25 272 GLU A O 1
ATOM 2105 N N . ASP A 1 273 ? -9.234 -0.765 5.861 1.00 80.19 273 ASP A N 1
ATOM 2106 C CA . ASP A 1 273 ? -10.014 -0.447 4.670 1.00 80.19 273 ASP A CA 1
ATOM 2107 C C . ASP A 1 273 ? -9.254 -0.760 3.376 1.00 80.19 273 ASP A C 1
ATOM 2109 O O . ASP A 1 273 ? -9.864 -1.253 2.425 1.00 80.19 273 ASP A O 1
ATOM 2113 N N . ILE A 1 274 ? -7.930 -0.580 3.370 1.00 81.56 274 ILE A N 1
ATOM 2114 C CA . ILE A 1 274 ? -7.086 -0.779 2.179 1.00 81.56 274 ILE A CA 1
ATOM 2115 C C . ILE A 1 274 ? -6.376 -2.143 2.116 1.00 81.56 274 ILE A C 1
ATOM 2117 O O . ILE A 1 274 ? -5.849 -2.514 1.072 1.00 81.56 274 ILE A O 1
ATOM 2121 N N . ARG A 1 275 ? -6.367 -2.942 3.192 1.00 86.31 275 ARG A N 1
ATOM 2122 C CA . ARG A 1 275 ? -5.902 -4.343 3.138 1.00 86.31 275 ARG A CA 1
ATOM 2123 C C . ARG A 1 275 ? -6.804 -5.185 2.238 1.00 86.31 275 ARG A C 1
ATOM 2125 O O . ARG A 1 275 ? -8.029 -5.064 2.283 1.00 86.31 275 ARG A O 1
ATOM 2132 N N . ILE A 1 276 ? -6.193 -6.094 1.487 1.00 86.56 276 ILE A N 1
ATOM 2133 C CA . ILE A 1 276 ? -6.867 -7.050 0.611 1.00 86.56 276 ILE A CA 1
ATOM 2134 C C . ILE A 1 276 ? -7.056 -8.365 1.390 1.00 86.56 276 ILE A C 1
ATOM 2136 O O . ILE A 1 276 ? -6.073 -9.054 1.694 1.00 86.56 276 ILE A O 1
ATOM 2140 N N . PRO A 1 277 ? -8.299 -8.747 1.738 1.00 89.56 277 PRO A N 1
ATOM 2141 C CA . PRO A 1 277 ? -8.559 -9.975 2.485 1.00 89.56 277 PRO A CA 1
ATOM 2142 C C . PRO A 1 277 ? -8.252 -11.215 1.636 1.00 89.56 277 PRO A C 1
ATOM 2144 O O . PRO A 1 277 ? -8.639 -11.271 0.468 1.00 89.56 277 PRO A O 1
ATOM 2147 N N . GLN A 1 278 ? -7.616 -12.217 2.244 1.00 91.31 278 GLN A N 1
ATOM 2148 C CA . GLN A 1 278 ? -7.128 -13.432 1.575 1.00 91.31 278 GLN A CA 1
ATOM 2149 C C . GLN A 1 278 ? -7.844 -14.680 2.102 1.00 91.31 278 GLN A C 1
ATOM 2151 O O . GLN A 1 278 ? -8.279 -14.717 3.260 1.00 91.31 278 GLN A O 1
ATOM 2156 N N . TRP A 1 279 ? -7.956 -15.720 1.275 1.00 93.62 279 TRP A N 1
ATOM 2157 C CA . TRP A 1 279 ? -8.419 -17.049 1.682 1.00 93.62 279 TRP A CA 1
ATOM 2158 C C . TRP A 1 279 ? -7.360 -17.772 2.517 1.00 93.62 279 TRP A C 1
ATOM 2160 O O . TRP A 1 279 ? -6.358 -18.277 2.012 1.00 93.62 279 TRP A O 1
ATOM 2170 N N . MET A 1 280 ? -7.604 -17.847 3.823 1.00 96.69 280 MET A N 1
ATOM 2171 C CA . MET A 1 280 ? -6.636 -18.380 4.777 1.00 96.69 280 MET A CA 1
ATOM 2172 C C . MET A 1 280 ? -7.278 -19.333 5.778 1.00 96.69 280 MET A C 1
ATOM 2174 O O . MET A 1 280 ? -8.485 -19.302 6.038 1.00 96.69 280 MET A O 1
ATOM 2178 N N . MET A 1 281 ? -6.433 -20.164 6.381 1.00 97.62 281 MET A N 1
ATOM 2179 C CA . MET A 1 281 ? -6.726 -20.901 7.600 1.00 97.62 281 MET A CA 1
ATOM 2180 C C . MET A 1 281 ? -5.836 -20.361 8.717 1.00 97.62 281 MET A C 1
ATOM 2182 O O . MET A 1 281 ? -4.623 -20.263 8.556 1.00 97.62 281 MET A O 1
ATOM 2186 N N . SER A 1 282 ? -6.426 -20.054 9.867 1.00 97.75 282 SER A N 1
ATOM 2187 C CA . SER A 1 282 ? -5.706 -19.715 11.086 1.00 97.75 282 SER A CA 1
ATOM 2188 C C . SER A 1 282 ? -6.047 -20.709 12.185 1.00 97.75 282 SER A C 1
ATOM 2190 O O . SER A 1 282 ? -7.208 -21.060 12.383 1.00 97.75 282 SER A O 1
ATOM 2192 N N . VAL A 1 283 ? -5.030 -21.159 12.910 1.00 98.12 283 VAL A N 1
ATOM 2193 C CA . VAL A 1 283 ? -5.175 -21.980 14.110 1.00 98.12 283 VAL A CA 1
ATOM 2194 C C . VAL A 1 283 ? -4.462 -21.269 15.237 1.00 98.12 283 VAL A C 1
ATOM 2196 O O . VAL A 1 283 ? -3.250 -21.076 15.174 1.00 98.12 283 VAL A O 1
ATOM 2199 N N . GLN A 1 284 ? -5.194 -20.892 16.276 1.00 97.56 284 GLN A N 1
ATOM 2200 C CA . GLN A 1 284 ? -4.641 -20.239 17.448 1.00 97.56 284 GLN A CA 1
ATOM 2201 C C . GLN A 1 284 ? -4.878 -21.085 18.693 1.00 97.56 284 GLN A C 1
ATOM 2203 O O . GLN A 1 284 ? -6.006 -21.436 19.010 1.00 97.56 284 GLN A O 1
ATOM 2208 N N . TRP A 1 285 ? -3.814 -21.372 19.433 1.00 97.12 285 TRP A N 1
ATOM 2209 C CA . TRP A 1 285 ? -3.861 -22.062 20.715 1.00 97.12 285 TRP A CA 1
ATOM 2210 C C . TRP A 1 285 ? -3.461 -21.102 21.837 1.00 97.12 285 TRP A C 1
ATOM 2212 O O . TRP A 1 285 ? -2.387 -20.498 21.773 1.00 97.12 285 TRP A O 1
ATOM 2222 N N . ARG A 1 286 ? -4.309 -20.952 22.864 1.00 95.94 286 ARG A N 1
ATOM 2223 C CA . ARG A 1 286 ? -4.069 -20.066 24.021 1.00 95.94 286 ARG A CA 1
ATOM 2224 C C . ARG A 1 286 ? -4.032 -20.849 25.340 1.00 95.94 286 ARG A C 1
ATOM 2226 O O . ARG A 1 286 ? -4.983 -20.797 26.110 1.00 95.94 286 ARG A O 1
ATOM 2233 N N . PRO A 1 287 ? -2.922 -21.531 25.659 1.00 94.06 287 PRO A N 1
ATOM 2234 C CA . PRO A 1 287 ? -2.782 -22.335 26.881 1.00 94.06 287 PRO A CA 1
ATOM 2235 C C . PRO A 1 287 ? -2.722 -21.529 28.191 1.00 94.06 287 PRO A C 1
ATOM 2237 O O . PRO A 1 287 ? -2.524 -22.097 29.266 1.00 94.06 287 PRO A O 1
ATOM 2240 N N . GLY A 1 288 ? -2.816 -20.200 28.126 1.00 91.56 288 GLY A N 1
ATOM 2241 C CA . GLY A 1 288 ? -2.659 -19.327 29.282 1.00 91.56 288 GLY A CA 1
ATOM 2242 C C . GLY A 1 288 ? -1.194 -19.221 29.700 1.00 91.56 288 GLY A C 1
ATOM 2243 O O . GLY A 1 288 ? -0.427 -18.478 29.089 1.00 91.56 288 GLY A O 1
ATOM 2244 N N . SER A 1 289 ? -0.793 -19.936 30.748 1.00 93.31 289 SER A N 1
ATOM 2245 C CA . SER A 1 289 ? 0.550 -19.812 31.329 1.00 93.31 289 SER A CA 1
ATOM 2246 C C . SER A 1 289 ? 1.404 -21.049 31.060 1.00 93.31 289 SER A C 1
ATOM 2248 O O . SER A 1 289 ? 1.054 -22.152 31.481 1.00 93.31 289 SER A O 1
ATOM 2250 N N . ILE A 1 290 ? 2.563 -20.860 30.421 1.00 91.00 290 ILE A N 1
ATOM 2251 C CA . ILE A 1 290 ? 3.566 -21.905 30.178 1.00 91.00 290 ILE A CA 1
ATOM 2252 C C . ILE A 1 290 ? 4.875 -21.500 30.860 1.00 91.00 290 ILE A C 1
ATOM 2254 O O . ILE A 1 290 ? 5.623 -20.648 30.380 1.00 91.00 290 ILE A O 1
ATOM 2258 N N . GLY A 1 291 ? 5.183 -22.144 31.988 1.00 89.94 291 GLY A N 1
ATOM 2259 C CA . GLY A 1 291 ? 6.412 -21.876 32.737 1.00 89.94 291 GLY A CA 1
ATOM 2260 C C . GLY A 1 291 ? 6.490 -20.412 33.208 1.00 89.94 291 GLY A C 1
ATOM 2261 O O . GLY A 1 291 ? 5.597 -19.985 33.938 1.00 89.94 291 GLY A O 1
ATOM 2262 N N . PRO A 1 292 ? 7.540 -19.644 32.848 1.00 90.81 292 PRO A N 1
ATOM 2263 C CA . PRO A 1 292 ? 7.667 -18.236 33.235 1.00 90.81 292 PRO A CA 1
ATOM 2264 C C . PRO A 1 292 ? 6.793 -17.282 32.401 1.00 90.81 292 PRO A C 1
ATOM 2266 O O . PRO A 1 292 ? 6.721 -16.099 32.736 1.00 90.81 292 PRO A O 1
ATOM 2269 N N . PHE A 1 293 ? 6.170 -17.764 31.321 1.00 94.06 293 PHE A N 1
ATOM 2270 C CA . PHE A 1 293 ? 5.353 -16.957 30.421 1.00 94.06 293 PHE A CA 1
ATOM 2271 C C . PHE A 1 293 ? 3.875 -17.005 30.815 1.00 94.06 293 PHE A C 1
ATOM 2273 O O . PHE A 1 293 ? 3.334 -18.071 31.114 1.00 94.06 293 PHE A O 1
ATOM 2280 N N . THR A 1 294 ? 3.214 -15.850 30.780 1.00 93.38 294 THR A N 1
ATOM 2281 C CA . THR A 1 294 ? 1.763 -15.691 30.968 1.00 93.38 294 THR A CA 1
ATOM 2282 C C . THR A 1 294 ? 1.124 -15.186 29.678 1.00 93.38 294 THR A C 1
ATOM 2284 O O . THR A 1 294 ? 1.825 -14.635 28.832 1.00 93.38 294 THR A O 1
ATOM 2287 N N . ASP A 1 295 ? -0.196 -15.323 29.533 1.00 91.88 295 ASP A N 1
ATOM 2288 C CA . ASP A 1 295 ? -0.947 -14.867 28.348 1.00 91.88 295 ASP A CA 1
ATOM 2289 C C . ASP A 1 295 ? -0.347 -15.381 27.026 1.00 91.88 295 ASP A C 1
ATOM 2291 O O . ASP A 1 295 ? -0.213 -14.644 26.052 1.00 91.88 295 ASP A O 1
ATOM 2295 N N . THR A 1 296 ? 0.085 -16.644 27.022 1.00 95.69 296 THR A N 1
ATOM 2296 C CA . THR A 1 296 ? 0.747 -17.258 25.872 1.00 95.69 296 THR A CA 1
ATOM 2297 C C . THR A 1 296 ? -0.284 -17.604 24.805 1.00 95.69 296 THR A C 1
ATOM 2299 O O . THR A 1 296 ? -1.295 -18.246 25.099 1.00 95.69 296 THR A O 1
ATOM 2302 N N . ALA A 1 297 ? -0.006 -17.219 23.563 1.00 96.50 297 ALA A N 1
ATOM 2303 C CA . ALA A 1 297 ? -0.779 -17.584 22.388 1.00 96.50 297 ALA A CA 1
ATOM 2304 C C . ALA A 1 297 ? 0.162 -17.994 21.252 1.00 96.50 297 ALA A C 1
ATOM 2306 O O . ALA A 1 297 ? 1.138 -17.306 20.960 1.00 96.50 297 ALA A O 1
ATOM 2307 N N . ILE A 1 298 ? -0.139 -19.111 20.598 1.00 96.94 298 ILE A N 1
ATOM 2308 C CA . ILE A 1 298 ? 0.565 -19.571 19.399 1.00 96.94 298 ILE A CA 1
ATOM 2309 C C . ILE A 1 298 ? -0.442 -19.576 18.263 1.00 96.94 298 ILE A C 1
ATOM 2311 O O . ILE A 1 298 ? -1.492 -20.196 18.391 1.00 96.94 298 ILE A O 1
ATOM 2315 N N . GLN A 1 299 ? -0.136 -18.889 17.170 1.00 97.50 299 GLN A N 1
ATOM 2316 C CA . GLN A 1 299 ? -0.978 -18.808 15.988 1.00 97.50 299 GLN A CA 1
ATOM 2317 C C . GLN A 1 299 ? -0.206 -19.315 14.773 1.00 97.50 299 GLN A C 1
ATOM 2319 O O . GLN A 1 299 ? 0.852 -18.788 14.445 1.00 97.50 299 GLN A O 1
ATOM 2324 N N . LEU A 1 300 ? -0.753 -20.323 14.106 1.00 97.81 300 LEU A N 1
ATOM 2325 C CA . LEU A 1 300 ? -0.333 -20.771 12.787 1.00 97.81 300 LEU A CA 1
ATOM 2326 C C . LEU A 1 300 ? -1.311 -20.208 11.757 1.00 97.81 300 LEU A C 1
ATOM 2328 O O . LEU A 1 300 ? -2.523 -20.224 11.971 1.00 97.81 300 LEU A O 1
ATOM 2332 N N . ILE A 1 301 ? -0.786 -19.725 10.644 1.00 97.62 301 ILE A N 1
ATOM 2333 C CA . ILE A 1 301 ? -1.548 -19.237 9.503 1.00 97.62 301 ILE A CA 1
ATOM 2334 C C . ILE A 1 301 ? -1.053 -19.980 8.277 1.00 97.62 301 ILE A C 1
ATOM 2336 O O . ILE A 1 301 ? 0.151 -20.141 8.076 1.00 97.62 301 ILE A O 1
ATOM 2340 N N . TRP A 1 302 ? -1.997 -20.423 7.466 1.00 97.19 302 TRP A N 1
ATOM 2341 C CA . TRP A 1 302 ? -1.745 -20.946 6.141 1.00 97.19 302 TRP A CA 1
ATOM 2342 C C . TRP A 1 302 ? -2.580 -20.137 5.156 1.00 97.19 302 TRP A C 1
ATOM 2344 O O . TRP A 1 302 ? -3.811 -20.230 5.154 1.00 97.19 302 TRP A O 1
ATOM 2354 N N . ASN A 1 303 ? -1.901 -19.311 4.366 1.00 95.81 303 ASN A N 1
ATOM 2355 C CA . ASN A 1 303 ? -2.509 -18.583 3.268 1.00 95.81 303 ASN A CA 1
ATOM 2356 C C . ASN A 1 303 ? -2.443 -19.460 2.020 1.00 95.81 303 ASN A C 1
ATOM 2358 O O . ASN A 1 303 ? -1.368 -19.697 1.470 1.00 95.81 303 ASN A O 1
ATOM 2362 N N . PHE A 1 304 ? -3.596 -19.993 1.626 1.00 94.75 304 PHE A N 1
ATOM 2363 C CA . PHE A 1 304 ? -3.728 -20.868 0.464 1.00 94.75 304 PHE A CA 1
ATOM 2364 C C . PHE A 1 304 ? -4.388 -20.166 -0.724 1.00 94.75 304 PHE A C 1
ATOM 2366 O O . PHE A 1 304 ? -4.718 -20.825 -1.716 1.00 94.75 304 PHE A O 1
ATOM 2373 N N . ASP A 1 305 ? -4.598 -18.855 -0.621 1.00 90.94 305 ASP A N 1
ATOM 2374 C CA . ASP A 1 305 ? -5.082 -18.041 -1.720 1.00 90.94 305 ASP A CA 1
ATOM 2375 C C . ASP A 1 305 ? -4.041 -17.965 -2.848 1.00 90.94 305 ASP A C 1
ATOM 2377 O O . ASP A 1 305 ? -2.893 -18.410 -2.733 1.00 90.94 305 ASP A O 1
ATOM 2381 N N . ARG A 1 306 ? -4.461 -17.433 -3.989 1.00 87.81 306 ARG A N 1
ATOM 2382 C CA . ARG A 1 306 ? -3.535 -17.009 -5.043 1.00 87.81 306 ARG A CA 1
ATOM 2383 C C . ARG A 1 306 ? -2.707 -15.826 -4.564 1.00 87.81 306 ARG A C 1
ATOM 2385 O O . ARG A 1 306 ? -3.195 -15.010 -3.792 1.00 87.81 306 ARG A O 1
ATOM 2392 N N . PHE A 1 307 ? -1.473 -15.751 -5.058 1.00 87.38 307 PHE A N 1
ATOM 2393 C CA . PHE A 1 307 ? -0.611 -14.614 -4.778 1.00 87.38 307 PHE A CA 1
ATOM 2394 C C . PHE A 1 307 ? -1.313 -13.313 -5.158 1.00 87.38 307 PHE A C 1
ATOM 2396 O O . PHE A 1 307 ? -1.980 -13.233 -6.195 1.00 87.38 307 PHE A O 1
ATOM 2403 N N . GLN A 1 308 ? -1.125 -12.314 -4.307 1.00 84.00 308 GLN A N 1
ATOM 2404 C CA . GLN A 1 308 ? -1.708 -11.006 -4.451 1.00 84.00 308 GLN A CA 1
ATOM 2405 C C . GLN A 1 308 ? -0.624 -9.954 -4.237 1.00 84.00 308 GLN A C 1
ATOM 2407 O O . GLN A 1 308 ? -0.101 -9.819 -3.139 1.00 84.00 308 GLN A O 1
ATOM 2412 N N . ARG A 1 309 ? -0.324 -9.171 -5.274 1.00 82.44 309 ARG A N 1
ATOM 2413 C CA . ARG A 1 309 ? 0.596 -8.035 -5.153 1.00 82.44 309 ARG A CA 1
ATOM 2414 C C . ARG A 1 309 ? -0.041 -6.853 -4.420 1.00 82.44 309 ARG A C 1
ATOM 2416 O O . ARG A 1 309 ? -1.271 -6.771 -4.294 1.00 82.44 309 ARG A O 1
ATOM 2423 N N . VAL A 1 310 ? 0.788 -5.882 -4.042 1.00 81.44 310 VAL A N 1
ATOM 2424 C CA . VAL A 1 310 ? 0.316 -4.554 -3.622 1.00 81.44 310 VAL A CA 1
ATOM 2425 C C . VAL A 1 310 ? -0.536 -3.895 -4.717 1.00 81.44 310 VAL A C 1
ATOM 2427 O O . VAL A 1 310 ? -0.258 -4.030 -5.910 1.00 81.44 310 VAL A O 1
ATOM 2430 N N . GLY A 1 311 ? -1.613 -3.218 -4.319 1.00 75.69 311 GLY A N 1
ATOM 2431 C CA . GLY A 1 311 ? -2.461 -2.419 -5.208 1.00 75.69 311 GLY A CA 1
ATOM 2432 C C . GLY A 1 311 ? -1.786 -1.103 -5.565 1.00 75.69 311 GLY A C 1
ATOM 2433 O O . GLY A 1 311 ? -1.482 -0.316 -4.673 1.00 75.69 311 GLY A O 1
ATOM 2434 N N . GLY A 1 312 ? -1.523 -0.885 -6.852 1.00 72.19 312 GLY A N 1
ATOM 2435 C CA . GLY A 1 312 ? -0.979 0.374 -7.367 1.00 72.19 312 GLY A CA 1
ATOM 2436 C C . GLY A 1 312 ? -2.051 1.363 -7.828 1.00 72.19 312 GLY A C 1
ATOM 2437 O O . GLY A 1 312 ? -1.741 2.533 -8.016 1.00 72.19 312 GLY A O 1
ATOM 2438 N N . GLY A 1 313 ? -3.300 0.919 -7.983 1.00 68.75 313 GLY A N 1
ATOM 2439 C CA . GLY A 1 313 ? -4.345 1.663 -8.688 1.00 68.75 313 GLY A CA 1
ATOM 2440 C C . GLY A 1 313 ? -4.136 1.690 -10.207 1.00 68.75 313 GLY A C 1
ATOM 2441 O O . GLY A 1 313 ? -3.038 1.436 -10.703 1.00 68.75 313 GLY A O 1
ATOM 2442 N N . ALA A 1 314 ? -5.201 1.992 -10.946 1.00 67.12 314 ALA A N 1
ATOM 2443 C CA . ALA A 1 314 ? -5.150 2.157 -12.397 1.00 67.12 314 ALA A CA 1
ATOM 2444 C C . ALA A 1 314 ? -4.497 3.504 -12.770 1.00 67.12 314 ALA A C 1
ATOM 2446 O O . ALA A 1 314 ? -4.645 4.472 -12.024 1.00 67.12 314 ALA A O 1
ATOM 2447 N N . PRO A 1 315 ? -3.811 3.623 -13.919 1.00 60.47 315 PRO A N 1
ATOM 2448 C CA . PRO A 1 315 ? -2.971 4.787 -14.247 1.00 60.47 315 PRO A CA 1
ATOM 2449 C C . PRO A 1 315 ? -3.698 6.140 -14.223 1.00 60.47 315 PRO A C 1
ATOM 2451 O O . PRO A 1 315 ? -3.087 7.169 -13.949 1.00 60.47 315 PRO A O 1
ATOM 2454 N N . TYR A 1 316 ? -5.003 6.125 -14.485 1.00 61.62 316 TYR A N 1
ATOM 2455 C CA . TYR A 1 316 ? -5.888 7.288 -14.551 1.00 61.62 316 TYR A CA 1
ATOM 2456 C C . TYR A 1 316 ? -6.758 7.469 -13.287 1.00 61.62 316 TYR A C 1
ATOM 2458 O O . TYR A 1 316 ? -7.665 8.306 -13.247 1.00 61.62 316 TYR A O 1
ATOM 2466 N N . GLN A 1 317 ? -6.505 6.701 -12.221 1.00 66.12 317 GLN A N 1
ATOM 2467 C CA . GLN A 1 317 ? -7.099 6.945 -10.907 1.00 66.12 317 GLN A CA 1
ATOM 2468 C C . GLN A 1 317 ? -6.380 8.077 -10.168 1.00 66.12 317 GLN A C 1
ATOM 2470 O O . GLN A 1 317 ? -5.154 8.129 -10.092 1.00 66.12 317 GLN A O 1
ATOM 2475 N N . ALA A 1 318 ? -7.172 8.920 -9.507 1.00 64.88 318 ALA A N 1
ATOM 2476 C CA . ALA A 1 318 ? -6.747 10.037 -8.664 1.00 64.88 318 ALA A CA 1
ATOM 2477 C C . ALA A 1 318 ? -5.536 9.757 -7.748 1.00 64.88 318 ALA A C 1
ATOM 2479 O O . ALA A 1 318 ? -4.627 10.577 -7.646 1.00 64.88 318 ALA A O 1
ATOM 2480 N N . TRP A 1 319 ? -5.527 8.597 -7.085 1.00 68.88 319 TRP A N 1
ATOM 2481 C CA . TRP A 1 319 ? -4.547 8.212 -6.061 1.00 68.88 319 TRP A CA 1
ATOM 2482 C C . TRP A 1 319 ? -3.702 6.999 -6.455 1.00 68.88 319 TRP A C 1
ATOM 2484 O O . TRP A 1 319 ? -3.142 6.336 -5.584 1.00 68.88 319 TRP A O 1
ATOM 2494 N N . ALA A 1 320 ? -3.594 6.703 -7.752 1.00 67.81 320 ALA A N 1
ATOM 2495 C CA . ALA A 1 320 ? -2.693 5.659 -8.219 1.00 67.81 320 ALA A CA 1
ATOM 2496 C C . ALA A 1 320 ? -1.264 5.917 -7.717 1.00 67.81 320 ALA A C 1
ATOM 2498 O O . ALA A 1 320 ? -0.755 7.031 -7.830 1.00 67.81 320 ALA A O 1
ATOM 2499 N N . PHE A 1 321 ? -0.645 4.893 -7.138 1.00 67.69 321 PHE A N 1
ATOM 2500 C CA . PHE A 1 321 ? 0.669 4.944 -6.516 1.00 67.69 321 PHE A CA 1
ATOM 2501 C C . PHE A 1 321 ? 1.765 4.929 -7.586 1.00 67.69 321 PHE A C 1
ATOM 2503 O O . PHE A 1 321 ? 1.812 4.021 -8.417 1.00 67.69 321 PHE A O 1
ATOM 2510 N N . ASP A 1 322 ? 2.661 5.914 -7.556 1.00 58.31 322 ASP A N 1
ATOM 2511 C CA . ASP A 1 322 ? 3.632 6.204 -8.622 1.00 58.31 322 ASP A CA 1
ATOM 2512 C C . ASP A 1 322 ? 4.456 4.988 -9.073 1.00 58.31 322 ASP A C 1
ATOM 2514 O O . ASP A 1 322 ? 4.501 4.685 -10.264 1.00 58.31 322 ASP A O 1
ATOM 2518 N N . PHE A 1 323 ? 5.035 4.234 -8.135 1.00 55.25 323 PHE A N 1
ATOM 2519 C CA . PHE A 1 323 ? 5.941 3.120 -8.445 1.00 55.25 323 PHE A CA 1
ATOM 2520 C C . PHE A 1 323 ? 5.234 1.842 -8.959 1.00 55.25 323 PHE A C 1
ATOM 2522 O O . PHE A 1 323 ? 5.887 0.978 -9.534 1.00 55.25 323 PHE A O 1
ATOM 2529 N N . PHE A 1 324 ? 3.904 1.712 -8.804 1.00 61.69 324 PHE A N 1
ATOM 2530 C CA . PHE A 1 324 ? 3.170 0.466 -9.121 1.00 61.69 324 PHE A CA 1
ATOM 2531 C C . PHE A 1 324 ? 1.887 0.628 -9.946 1.00 61.69 324 PHE A C 1
ATOM 2533 O O . PHE A 1 324 ? 1.409 -0.349 -10.502 1.00 61.69 324 PHE A O 1
ATOM 2540 N N . GLY A 1 325 ? 1.282 1.809 -10.011 1.00 62.06 325 GLY A N 1
ATOM 2541 C CA . GLY A 1 325 ? 0.079 2.054 -10.811 1.00 62.06 325 GLY A CA 1
ATOM 2542 C C . GLY A 1 325 ? 0.397 2.910 -12.021 1.00 62.06 325 GLY A C 1
ATOM 2543 O O . GLY A 1 325 ? 0.258 2.484 -13.166 1.00 62.06 325 GLY A O 1
ATOM 2544 N N . ARG A 1 326 ? 0.908 4.117 -11.767 1.00 63.03 326 ARG A N 1
ATOM 2545 C CA . ARG A 1 326 ? 1.144 5.113 -12.819 1.00 63.03 326 ARG A CA 1
ATOM 2546 C C . ARG A 1 326 ? 2.303 4.731 -13.737 1.00 63.03 326 ARG A C 1
ATOM 2548 O O . ARG A 1 326 ? 2.145 4.795 -14.949 1.00 63.03 326 ARG A O 1
ATOM 2555 N N . GLN A 1 327 ? 3.428 4.257 -13.193 1.00 62.69 327 GLN A N 1
ATOM 2556 C CA . GLN A 1 327 ? 4.566 3.792 -14.002 1.00 62.69 327 GLN A CA 1
ATOM 2557 C C . GLN A 1 327 ? 4.267 2.510 -14.780 1.00 62.69 327 GLN A C 1
ATOM 2559 O O . GLN A 1 327 ? 4.656 2.398 -15.941 1.00 62.69 327 GLN A O 1
ATOM 2564 N N . ILE A 1 328 ? 3.546 1.566 -14.171 1.00 63.34 328 ILE A N 1
ATOM 2565 C CA . ILE A 1 328 ? 3.058 0.372 -14.868 1.00 63.34 328 ILE A CA 1
ATOM 2566 C C . ILE A 1 328 ? 2.182 0.793 -16.047 1.00 63.34 328 ILE A C 1
ATOM 2568 O O . ILE A 1 328 ? 2.422 0.360 -17.170 1.00 63.34 328 ILE A O 1
ATOM 2572 N N . GLY A 1 329 ? 1.269 1.737 -15.806 1.00 61.66 329 GLY A N 1
ATOM 2573 C CA . GLY A 1 329 ? 0.506 2.433 -16.832 1.00 61.66 329 GLY A CA 1
ATOM 2574 C C . GLY A 1 329 ? 1.360 3.011 -17.942 1.00 61.66 329 GLY A C 1
ATOM 2575 O O . GLY A 1 329 ? 1.114 2.710 -19.098 1.00 61.66 329 GLY A O 1
ATOM 2576 N N . THR A 1 330 ? 2.391 3.786 -17.612 1.00 61.69 330 THR A N 1
ATOM 2577 C CA . THR A 1 330 ? 3.335 4.358 -18.581 1.00 61.69 330 THR A CA 1
ATOM 2578 C C . THR A 1 330 ? 3.978 3.281 -19.458 1.00 61.69 330 THR A C 1
ATOM 2580 O O . THR A 1 330 ? 3.932 3.376 -20.683 1.00 61.69 330 THR A O 1
ATOM 2583 N N . PHE A 1 331 ? 4.547 2.224 -18.869 1.00 64.69 331 PHE A N 1
ATOM 2584 C CA . PHE A 1 331 ? 5.200 1.157 -19.638 1.00 64.69 331 PHE A CA 1
ATOM 2585 C C . PHE A 1 331 ? 4.218 0.299 -20.441 1.00 64.69 331 PHE A C 1
ATOM 2587 O O . PHE A 1 331 ? 4.546 -0.142 -21.545 1.00 64.69 331 PHE A O 1
ATOM 2594 N N . ALA A 1 332 ? 3.018 0.073 -19.914 1.00 61.00 332 ALA A N 1
ATOM 2595 C CA . ALA A 1 332 ? 1.961 -0.668 -20.587 1.00 61.00 332 ALA A CA 1
ATOM 2596 C C . ALA A 1 332 ? 1.279 0.153 -21.697 1.00 61.00 332 ALA A C 1
ATOM 2598 O O . ALA A 1 332 ? 0.951 -0.388 -22.754 1.00 61.00 332 ALA A O 1
ATOM 2599 N N . LEU A 1 333 ? 1.181 1.475 -21.536 1.00 58.12 333 LEU A N 1
ATOM 2600 C CA . LEU A 1 333 ? 0.754 2.422 -22.565 1.00 58.12 333 LEU A CA 1
ATOM 2601 C C . LEU A 1 333 ? 1.659 2.338 -23.799 1.00 58.12 333 LEU A C 1
ATOM 2603 O O . LEU A 1 333 ? 1.156 2.350 -24.922 1.00 58.12 333 LEU A O 1
ATOM 2607 N N . PHE A 1 334 ? 2.980 2.209 -23.611 1.00 60.94 334 PHE A N 1
ATOM 2608 C CA . PHE A 1 334 ? 3.917 2.012 -24.724 1.00 60.94 334 PHE A CA 1
ATOM 2609 C C . PHE A 1 334 ? 3.619 0.745 -25.518 1.00 60.94 334 PHE A C 1
ATOM 2611 O O . PHE A 1 334 ? 3.674 0.772 -26.746 1.00 60.94 334 PHE A O 1
ATOM 2618 N N . ASN A 1 335 ? 3.260 -0.346 -24.843 1.00 57.72 335 ASN A N 1
ATOM 2619 C CA . ASN A 1 335 ? 2.877 -1.578 -25.526 1.00 57.72 335 ASN A CA 1
ATOM 2620 C C . ASN A 1 335 ? 1.578 -1.430 -26.303 1.00 57.72 335 ASN A C 1
ATOM 2622 O O . ASN A 1 335 ? 1.463 -1.951 -27.408 1.00 57.72 335 ASN A O 1
ATOM 2626 N N . THR A 1 336 ? 0.626 -0.741 -25.679 1.00 55.31 336 THR A N 1
ATOM 2627 C CA . THR A 1 336 ? -0.714 -0.508 -26.191 1.00 55.31 336 THR A CA 1
ATOM 2628 C C . THR A 1 336 ? -0.562 0.365 -27.432 1.00 55.31 336 THR A C 1
ATOM 2630 O O . THR A 1 336 ? -0.586 -0.140 -28.545 1.00 55.31 336 THR A O 1
ATOM 2633 N N . TYR A 1 337 ? -0.249 1.646 -27.291 1.00 52.47 337 TYR A N 1
ATOM 2634 C CA . TYR A 1 337 ? -0.396 2.609 -28.383 1.00 52.47 337 TYR A CA 1
ATOM 2635 C C . TYR A 1 337 ? 0.821 2.773 -29.304 1.00 52.47 337 TYR A C 1
ATOM 2637 O O . TYR A 1 337 ? 0.678 3.305 -30.405 1.00 52.47 337 TYR A O 1
ATOM 2645 N N . PHE A 1 338 ? 2.011 2.332 -28.881 1.00 52.25 338 PHE A N 1
ATOM 2646 C CA . PHE A 1 338 ? 3.275 2.671 -29.553 1.00 52.25 338 PHE A CA 1
ATOM 2647 C C . PHE A 1 338 ? 4.115 1.459 -29.990 1.00 52.25 338 PHE A C 1
ATOM 2649 O O . PHE A 1 338 ? 5.139 1.639 -30.643 1.00 52.25 338 PHE A O 1
ATOM 2656 N N . SER A 1 339 ? 3.701 0.227 -29.666 1.00 50.50 339 SER A N 1
ATOM 2657 C CA . SER A 1 339 ? 4.424 -1.005 -30.019 1.00 50.50 339 SER A CA 1
ATOM 2658 C C . SER A 1 339 ? 3.819 -1.878 -31.147 1.00 50.50 339 SER A C 1
ATOM 2660 O O . SER A 1 339 ? 4.228 -3.044 -31.231 1.00 50.50 339 SER A O 1
ATOM 2662 N N . PRO A 1 340 ? 2.911 -1.439 -32.051 1.00 47.25 340 PRO A N 1
ATOM 2663 C CA . PRO A 1 340 ? 2.379 -2.340 -33.075 1.00 47.25 340 PRO A CA 1
ATOM 2664 C C . PRO A 1 340 ? 3.345 -2.571 -34.266 1.00 47.25 340 PRO A C 1
ATOM 2666 O O . PRO A 1 340 ? 2.895 -2.614 -35.400 1.00 47.25 340 PRO A O 1
ATOM 2669 N N . GLU A 1 341 ? 4.663 -2.740 -34.070 1.00 47.03 341 GLU A N 1
ATOM 2670 C CA . GLU A 1 341 ? 5.644 -3.013 -35.147 1.00 47.03 341 GLU A CA 1
ATOM 2671 C C . GLU A 1 341 ? 6.909 -3.766 -34.640 1.00 47.03 341 GLU A C 1
ATOM 2673 O O . GLU A 1 341 ? 7.465 -3.423 -33.599 1.00 47.03 341 GLU A O 1
ATOM 2678 N N . PRO A 1 342 ? 7.493 -4.694 -35.430 1.00 41.62 342 PRO A N 1
ATOM 2679 C CA . PRO A 1 342 ? 6.910 -5.918 -35.958 1.00 41.62 342 PRO A CA 1
ATOM 2680 C C . PRO A 1 342 ? 7.062 -7.089 -34.967 1.00 41.62 342 PRO A C 1
ATOM 2682 O O . PRO A 1 342 ? 8.039 -7.216 -34.227 1.00 41.62 342 PRO A O 1
ATOM 2685 N N . CYS A 1 343 ? 6.079 -7.980 -35.015 1.00 38.97 343 CYS A N 1
ATOM 2686 C CA . CYS A 1 343 ? 5.981 -9.220 -34.262 1.00 38.97 343 CYS A CA 1
ATOM 2687 C C . CYS A 1 343 ? 7.302 -10.027 -34.266 1.00 38.97 343 CYS A C 1
ATOM 2689 O O . CYS A 1 343 ? 7.608 -10.710 -35.242 1.00 38.97 343 CYS A O 1
ATOM 2691 N N . ALA A 1 344 ? 8.079 -9.965 -33.177 1.00 37.72 344 ALA A N 1
ATOM 2692 C CA . ALA A 1 344 ? 9.199 -10.869 -32.927 1.00 37.72 344 ALA A CA 1
ATOM 2693 C C . ALA A 1 344 ? 8.651 -12.099 -32.185 1.00 37.72 344 ALA A C 1
ATOM 2695 O O . ALA A 1 344 ? 8.246 -11.965 -31.028 1.00 37.72 344 ALA A O 1
ATOM 2696 N N . PRO A 1 345 ? 8.573 -13.289 -32.809 1.00 38.59 345 PRO A N 1
ATOM 2697 C CA . PRO A 1 345 ? 8.141 -14.480 -32.100 1.00 38.59 345 PRO A CA 1
ATOM 2698 C C . PRO A 1 345 ? 9.153 -14.768 -30.996 1.00 38.59 345 PRO A C 1
ATOM 2700 O O . PRO A 1 345 ? 10.340 -14.964 -31.268 1.00 38.59 345 PRO A O 1
ATOM 2703 N N . GLY A 1 346 ? 8.696 -14.819 -29.748 1.00 33.97 346 GLY A N 1
ATOM 2704 C CA . GLY A 1 346 ? 9.519 -15.323 -28.659 1.00 33.97 346 GLY A CA 1
ATOM 2705 C C . GLY A 1 346 ? 9.938 -16.765 -28.957 1.00 33.97 346 GLY A C 1
ATOM 2706 O O . GLY A 1 346 ? 9.138 -17.685 -28.815 1.00 33.97 346 GLY A O 1
ATOM 2707 N N . GLY A 1 347 ? 11.191 -16.966 -29.368 1.00 34.28 347 GLY A N 1
ATOM 2708 C CA . GLY A 1 347 ? 11.813 -18.287 -29.442 1.00 34.28 347 GLY A CA 1
ATOM 2709 C C . GLY A 1 347 ? 11.507 -19.154 -30.671 1.00 34.28 347 GLY A C 1
ATOM 2710 O O . GLY A 1 347 ? 11.704 -20.366 -30.576 1.00 34.28 347 GLY A O 1
ATOM 2711 N N . THR A 1 348 ? 11.087 -18.610 -31.823 1.00 29.95 348 THR A N 1
ATOM 2712 C CA . THR A 1 348 ? 11.063 -19.395 -33.079 1.00 29.95 348 THR A CA 1
ATOM 2713 C C . THR A 1 348 ? 11.841 -18.747 -34.219 1.00 29.95 348 THR A C 1
ATOM 2715 O O . THR A 1 348 ? 11.567 -17.622 -34.619 1.00 29.95 348 THR A O 1
ATOM 2718 N N . ASP A 1 349 ? 12.760 -19.547 -34.757 1.00 32.81 349 ASP A N 1
ATOM 2719 C CA . ASP A 1 349 ? 13.544 -19.409 -35.986 1.00 32.81 349 ASP A CA 1
ATOM 2720 C C . ASP A 1 349 ? 12.831 -18.623 -37.115 1.00 32.81 349 ASP A C 1
ATOM 2722 O O . ASP A 1 349 ? 11.865 -19.110 -37.711 1.00 32.81 349 ASP A O 1
ATOM 2726 N N . PHE A 1 350 ? 13.368 -17.461 -37.511 1.00 36.84 350 PHE A N 1
ATOM 2727 C CA . PHE A 1 350 ? 12.941 -16.656 -38.679 1.00 36.84 350 PHE A CA 1
ATOM 2728 C C . PHE A 1 350 ? 13.277 -17.319 -40.041 1.00 36.84 350 PHE A C 1
ATOM 2730 O O . PHE A 1 350 ? 13.301 -16.690 -41.103 1.00 36.84 350 PHE A O 1
ATOM 2737 N N . ASN A 1 351 ? 13.499 -18.632 -40.038 1.00 34.53 351 ASN A N 1
ATOM 2738 C CA . ASN A 1 351 ? 14.324 -19.348 -41.002 1.00 34.53 351 ASN A CA 1
ATOM 2739 C C . ASN A 1 351 ? 13.661 -19.711 -42.347 1.00 34.53 351 ASN A C 1
ATOM 2741 O O . ASN A 1 351 ? 14.220 -20.516 -43.098 1.00 34.53 351 ASN A O 1
ATOM 2745 N N . ARG A 1 352 ? 12.453 -19.217 -42.686 1.00 31.58 352 ARG A N 1
ATOM 2746 C CA . ARG A 1 352 ? 11.718 -19.808 -43.832 1.00 31.58 352 ARG A CA 1
ATOM 2747 C C . ARG A 1 352 ? 10.739 -18.973 -44.662 1.00 31.58 352 ARG A C 1
ATOM 2749 O O . ARG A 1 352 ? 9.958 -19.572 -45.395 1.00 31.58 352 ARG A O 1
ATOM 2756 N N . ALA A 1 353 ? 10.800 -17.644 -44.653 1.00 33.50 353 ALA A N 1
ATOM 2757 C CA . ALA A 1 353 ? 9.995 -16.847 -45.592 1.00 33.50 353 ALA A CA 1
ATOM 2758 C C . ALA A 1 353 ? 10.767 -16.557 -46.895 1.00 33.50 353 ALA A C 1
ATOM 2760 O O . ALA A 1 353 ? 11.698 -15.744 -46.911 1.00 33.50 353 ALA A O 1
ATOM 2761 N N . THR A 1 354 ? 10.388 -17.223 -47.991 1.00 30.80 354 THR A N 1
ATOM 2762 C CA . THR A 1 354 ? 10.928 -17.001 -49.345 1.00 30.80 354 THR A CA 1
ATOM 2763 C C . THR A 1 354 ? 10.523 -15.636 -49.929 1.00 30.80 354 THR A C 1
ATOM 2765 O O . THR A 1 354 ? 9.486 -15.090 -49.562 1.00 30.80 354 THR A O 1
ATOM 2768 N N . PRO A 1 355 ? 11.306 -15.055 -50.861 1.00 30.02 355 PRO A N 1
ATOM 2769 C CA . PRO A 1 355 ? 10.939 -13.803 -51.528 1.00 30.02 355 PRO A CA 1
ATOM 2770 C C . PRO A 1 355 ? 9.669 -13.979 -52.379 1.00 30.02 355 PRO A C 1
ATOM 2772 O O . PRO A 1 355 ? 9.676 -14.775 -53.318 1.00 30.02 355 PRO A O 1
ATOM 2775 N N . GLY A 1 356 ? 8.604 -13.230 -52.079 1.00 32.59 356 GLY A N 1
ATOM 2776 C CA . GLY A 1 356 ? 7.348 -13.240 -52.848 1.00 32.59 356 GLY A CA 1
ATOM 2777 C C . GLY A 1 356 ? 6.073 -13.294 -52.006 1.00 32.59 356 GLY A C 1
ATOM 2778 O O . GLY A 1 356 ? 5.006 -12.974 -52.525 1.00 32.59 356 GLY A O 1
ATOM 2779 N N . ASP A 1 357 ? 6.187 -13.626 -50.724 1.00 31.00 357 ASP A N 1
ATOM 2780 C CA . ASP A 1 357 ? 5.074 -13.554 -49.782 1.00 31.00 357 ASP A CA 1
ATOM 2781 C C . ASP A 1 357 ? 4.987 -12.103 -49.278 1.00 31.00 357 ASP A C 1
ATOM 2783 O O . ASP A 1 357 ? 5.890 -11.615 -48.596 1.00 31.00 357 ASP A O 1
ATOM 2787 N N . GLY A 1 358 ? 3.980 -11.361 -49.750 1.00 32.06 358 GLY A N 1
ATOM 2788 C CA . GLY A 1 358 ? 3.730 -9.977 -49.336 1.00 32.06 358 GLY A CA 1
ATOM 2789 C C . GLY A 1 358 ? 3.502 -9.881 -47.829 1.00 32.06 358 GLY A C 1
ATOM 2790 O O . GLY A 1 358 ? 2.992 -10.838 -47.268 1.00 32.06 358 GLY A O 1
ATOM 2791 N N . GLU A 1 359 ? 3.906 -8.746 -47.239 1.00 32.88 359 GLU A N 1
ATOM 2792 C CA . GLU A 1 359 ? 3.732 -8.335 -45.833 1.00 32.88 359 GLU A CA 1
ATOM 2793 C C . GLU A 1 359 ? 3.906 -9.442 -44.779 1.00 32.88 359 GLU A C 1
ATOM 2795 O O . GLU A 1 359 ? 3.125 -10.387 -44.680 1.00 32.88 359 GLU A O 1
ATOM 2800 N N . ILE A 1 360 ? 4.855 -9.260 -43.852 1.00 35.69 360 ILE A N 1
ATOM 2801 C CA . ILE A 1 360 ? 4.748 -9.919 -42.542 1.00 35.69 360 ILE A CA 1
ATOM 2802 C C . ILE A 1 360 ? 3.607 -9.211 -41.799 1.00 35.69 360 ILE A C 1
ATOM 2804 O O . ILE A 1 360 ? 3.817 -8.420 -40.888 1.00 35.69 360 ILE A O 1
ATOM 2808 N N . ALA A 1 361 ? 2.380 -9.442 -42.256 1.00 33.81 361 ALA A N 1
ATOM 2809 C CA . ALA A 1 361 ? 1.187 -9.131 -41.513 1.00 33.81 361 ALA A CA 1
ATOM 2810 C C . ALA A 1 361 ? 1.190 -10.074 -40.316 1.00 33.81 361 ALA A C 1
ATOM 2812 O O . ALA A 1 361 ? 1.373 -11.287 -40.474 1.00 33.81 361 ALA A O 1
ATOM 2813 N N . CYS A 1 362 ? 0.907 -9.551 -39.128 1.00 38.25 362 CYS A N 1
ATOM 2814 C CA . CYS A 1 362 ? 0.676 -10.351 -37.926 1.00 38.25 362 CYS A CA 1
ATOM 2815 C C . CYS A 1 362 ? -0.608 -11.231 -38.017 1.00 38.25 362 CYS A C 1
ATOM 2817 O O . CYS A 1 362 ? -1.170 -11.630 -37.004 1.00 38.25 362 CYS A O 1
ATOM 2819 N N . GLY A 1 363 ? -1.039 -11.573 -39.243 1.00 35.56 363 GLY A N 1
ATOM 2820 C CA . GLY A 1 363 ? -2.107 -12.502 -39.620 1.00 35.56 363 GLY A CA 1
ATOM 2821 C C . GLY A 1 363 ? -1.792 -13.327 -40.886 1.00 35.56 363 GLY A C 1
ATOM 2822 O O . GLY A 1 363 ? -2.707 -13.771 -41.577 1.00 35.56 363 GLY A O 1
ATOM 2823 N N . GLY A 1 364 ? -0.514 -13.512 -41.245 1.00 33.19 364 GLY A N 1
ATOM 2824 C CA . GLY A 1 364 ? -0.118 -14.348 -42.385 1.00 33.19 364 GLY A CA 1
ATOM 2825 C C . GLY A 1 364 ? -0.414 -15.849 -42.175 1.00 33.19 364 GLY A C 1
ATOM 2826 O O . GLY A 1 364 ? -0.292 -16.350 -41.054 1.00 33.19 364 GLY A O 1
ATOM 2827 N N . PRO A 1 365 ? -0.769 -16.599 -43.240 1.00 28.11 365 PRO A N 1
ATOM 2828 C CA . PRO A 1 365 ? -1.162 -18.006 -43.157 1.00 28.11 365 PRO A CA 1
ATOM 2829 C C . PRO A 1 365 ? 0.031 -18.874 -42.731 1.00 28.11 365 PRO A C 1
ATOM 2831 O O . PRO A 1 365 ? 0.890 -19.224 -43.539 1.00 28.11 365 PRO A O 1
ATOM 2834 N N . GLY A 1 366 ? 0.099 -19.206 -41.444 1.00 35.88 366 GLY A N 1
ATOM 2835 C CA . GLY A 1 366 ? 1.214 -19.948 -40.845 1.00 35.88 366 GLY A CA 1
ATOM 2836 C C . GLY A 1 366 ? 1.294 -19.829 -39.323 1.00 35.88 366 GLY A C 1
ATOM 2837 O O . GLY A 1 366 ? 1.852 -20.713 -38.676 1.00 35.88 366 GLY A O 1
ATOM 2838 N N . LEU A 1 367 ? 0.685 -18.793 -38.745 1.00 39.66 367 LEU A N 1
ATOM 2839 C CA . LEU A 1 367 ? 0.350 -18.727 -37.323 1.00 39.66 367 LEU A CA 1
ATOM 2840 C C . LEU A 1 367 ? -1.035 -19.371 -37.174 1.00 39.66 367 LEU A C 1
ATOM 2842 O O . LEU A 1 367 ? -1.963 -18.958 -37.859 1.00 39.66 367 LEU A O 1
ATOM 2846 N N . GLY A 1 368 ? -1.127 -20.467 -36.414 1.00 35.41 368 GLY A N 1
ATOM 2847 C CA . GLY A 1 368 ? -2.300 -21.350 -36.383 1.00 35.41 368 GLY A CA 1
ATOM 2848 C C . GLY A 1 368 ? -3.628 -20.620 -36.167 1.00 35.41 368 GLY A C 1
ATOM 2849 O O . GLY A 1 368 ? -3.662 -19.591 -35.504 1.00 35.41 368 GLY A O 1
ATOM 2850 N N . ASP A 1 369 ? -4.697 -21.181 -36.738 1.00 34.34 369 ASP A N 1
ATOM 2851 C CA . ASP A 1 369 ? -6.061 -20.647 -36.682 1.00 34.34 369 ASP A CA 1
ATOM 2852 C C . ASP A 1 369 ? -6.499 -20.373 -35.226 1.00 34.34 369 ASP A C 1
ATOM 2854 O O . ASP A 1 369 ? -6.902 -21.291 -34.507 1.00 34.34 369 ASP A O 1
ATOM 2858 N N . ASP A 1 370 ? -6.424 -19.112 -34.797 1.00 41.09 370 ASP A N 1
ATOM 2859 C CA . ASP A 1 370 ? -7.105 -18.599 -33.608 1.00 41.09 370 ASP A CA 1
ATOM 2860 C C . ASP A 1 370 ? -8.446 -17.988 -34.063 1.00 41.09 370 ASP A C 1
ATOM 2862 O O . ASP A 1 370 ? -8.435 -17.121 -34.947 1.00 41.09 370 ASP A O 1
ATOM 2866 N N . PRO A 1 371 ? -9.608 -18.437 -33.544 1.00 35.94 371 PRO A N 1
ATOM 2867 C CA . PRO A 1 371 ? -10.920 -17.955 -33.981 1.00 35.94 371 PRO A CA 1
ATOM 2868 C C . PRO A 1 371 ? -11.148 -16.444 -33.813 1.00 35.94 371 PRO A C 1
ATOM 2870 O O . PRO A 1 371 ? -12.079 -15.928 -34.433 1.00 35.94 371 PRO A O 1
ATOM 2873 N N . ASP A 1 372 ? -10.305 -15.753 -33.036 1.00 39.41 372 ASP A N 1
ATOM 2874 C CA . ASP A 1 372 ? -10.443 -14.329 -32.699 1.00 39.41 372 ASP A CA 1
ATOM 2875 C C . ASP A 1 372 ? -9.485 -13.392 -33.481 1.00 39.41 372 ASP A C 1
ATOM 2877 O O . ASP A 1 372 ? -9.508 -12.175 -33.307 1.00 39.41 372 ASP A O 1
ATOM 2881 N N . GLY A 1 373 ? -8.704 -13.924 -34.432 1.00 36.38 373 GLY A N 1
ATOM 2882 C CA . GLY A 1 373 ? -8.132 -13.140 -35.540 1.00 36.38 373 GLY A CA 1
ATOM 2883 C C . GLY A 1 373 ? -6.823 -12.368 -35.305 1.00 36.38 373 GLY A C 1
ATOM 2884 O O . GLY A 1 373 ? -6.371 -11.715 -36.243 1.00 36.38 373 GLY A O 1
ATOM 2885 N N . PHE A 1 374 ? -6.169 -12.463 -34.142 1.00 41.16 374 PHE A N 1
ATOM 2886 C CA . PHE A 1 374 ? -4.846 -11.858 -33.895 1.00 41.16 374 PHE A CA 1
ATOM 2887 C C . PHE A 1 374 ? -3.978 -12.800 -33.038 1.00 41.16 374 PHE A C 1
ATOM 2889 O O . PHE A 1 374 ? -4.321 -13.120 -31.907 1.00 41.16 374 PHE A O 1
ATOM 2896 N N . GLY A 1 375 ? -2.888 -13.321 -33.612 1.00 42.03 375 GLY A N 1
ATOM 2897 C CA . GLY A 1 375 ? -2.220 -14.547 -33.154 1.00 42.03 375 GLY A CA 1
ATOM 2898 C C . GLY A 1 375 ? -1.525 -14.513 -31.780 1.00 42.03 375 GLY A C 1
ATOM 2899 O O . GLY A 1 375 ? -0.820 -13.572 -31.420 1.00 42.03 375 GLY A O 1
ATOM 2900 N N . ALA A 1 376 ? -1.622 -15.644 -31.075 1.00 36.66 376 ALA A N 1
ATOM 2901 C CA . ALA A 1 376 ? -1.063 -15.967 -29.756 1.00 36.66 376 ALA A CA 1
ATOM 2902 C C . ALA A 1 376 ? 0.488 -16.039 -29.644 1.00 36.66 376 ALA A C 1
ATOM 2904 O O . ALA A 1 376 ? 1.027 -16.947 -29.008 1.00 36.66 376 ALA A O 1
ATOM 2905 N N . GLY A 1 377 ? 1.245 -15.112 -30.241 1.00 42.38 377 GLY A N 1
ATOM 2906 C CA . GLY A 1 377 ? 2.718 -15.193 -30.262 1.00 42.38 377 GLY A CA 1
ATOM 2907 C C . GLY A 1 377 ? 3.489 -13.876 -30.309 1.00 42.38 377 GLY A C 1
ATOM 2908 O O . GLY A 1 377 ? 4.709 -13.906 -30.463 1.00 42.38 377 GLY A O 1
ATOM 2909 N N . VAL A 1 378 ? 2.811 -12.736 -30.193 1.00 44.75 378 VAL A N 1
ATOM 2910 C CA . VAL A 1 378 ? 3.426 -11.409 -30.317 1.00 44.75 378 VAL A CA 1
ATOM 2911 C C . VAL A 1 378 ? 3.791 -10.873 -28.932 1.00 44.75 378 VAL A C 1
ATOM 2913 O O . VAL A 1 378 ? 2.926 -10.763 -28.067 1.00 44.75 378 VAL A O 1
ATOM 2916 N N . THR A 1 379 ? 5.070 -10.561 -28.710 1.00 46.41 379 THR A N 1
ATOM 2917 C CA . THR A 1 379 ? 5.567 -9.876 -27.502 1.00 46.41 379 THR A CA 1
ATOM 2918 C C . THR A 1 379 ? 6.018 -8.457 -27.847 1.00 46.41 379 THR A C 1
ATOM 2920 O O . THR A 1 379 ? 6.553 -8.276 -28.945 1.00 46.41 379 THR A O 1
ATOM 2923 N N . PRO A 1 380 ? 5.877 -7.471 -26.940 1.00 50.41 380 PRO A N 1
ATOM 2924 C CA . PRO A 1 380 ? 6.364 -6.122 -27.195 1.00 50.41 380 PRO A CA 1
ATOM 2925 C C . PRO A 1 380 ? 7.891 -6.164 -27.318 1.00 50.41 380 PRO A C 1
ATOM 2927 O O . PRO A 1 380 ? 8.593 -6.631 -26.420 1.00 50.41 380 PRO A O 1
ATOM 2930 N N . SER A 1 381 ? 8.399 -5.736 -28.472 1.00 48.12 381 SER A N 1
ATOM 2931 C CA . SER A 1 381 ? 9.836 -5.628 -28.752 1.00 48.12 381 SER A CA 1
ATOM 2932 C C . SER A 1 381 ? 10.406 -4.287 -28.283 1.00 48.12 381 SER A C 1
ATOM 2934 O O . SER A 1 381 ? 11.622 -4.113 -28.249 1.00 48.12 381 SER A O 1
ATOM 2936 N N . GLY A 1 382 ? 9.531 -3.320 -27.971 1.00 48.94 382 GLY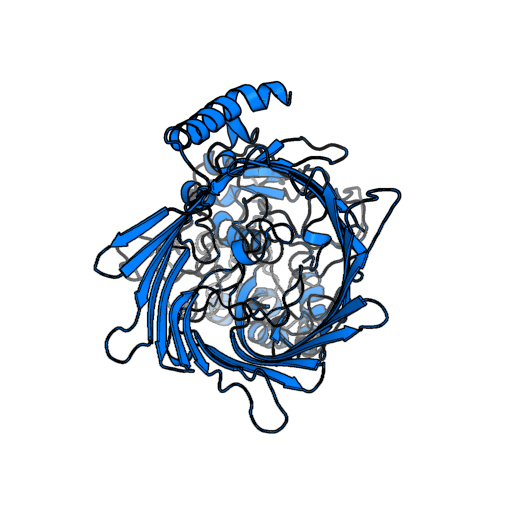 A N 1
ATOM 2937 C CA . GLY A 1 382 ? 9.906 -1.929 -27.731 1.00 48.94 382 GLY A CA 1
ATOM 2938 C C . GLY A 1 382 ? 10.547 -1.265 -28.955 1.00 48.94 382 GLY A C 1
ATOM 2939 O O . GLY A 1 382 ? 11.128 -0.197 -28.840 1.00 48.94 382 GLY A O 1
ATOM 2940 N N . PHE A 1 383 ? 10.519 -1.887 -30.135 1.00 44.88 383 PHE A N 1
ATOM 2941 C CA . PHE A 1 383 ? 11.280 -1.399 -31.278 1.00 44.88 383 PHE A CA 1
ATOM 2942 C C . PHE A 1 383 ? 10.732 -0.048 -31.765 1.00 44.88 383 PHE A C 1
ATOM 2944 O O . PHE A 1 383 ? 9.601 0.041 -32.230 1.00 44.88 383 PHE A O 1
ATOM 2951 N N . GLY A 1 384 ? 11.542 1.013 -31.663 1.00 46.47 384 GLY A N 1
ATOM 2952 C CA . GLY A 1 384 ? 11.108 2.389 -31.952 1.00 46.47 384 GLY A CA 1
ATOM 2953 C C . GLY A 1 384 ? 10.537 3.148 -30.747 1.00 46.47 384 GLY A C 1
ATOM 2954 O O . GLY A 1 384 ? 10.233 4.332 -30.880 1.00 46.47 384 GLY A O 1
ATOM 2955 N N . THR A 1 385 ? 10.466 2.515 -29.571 1.00 50.16 385 THR A N 1
ATOM 2956 C CA . THR A 1 385 ? 10.125 3.135 -28.283 1.00 50.16 385 THR A CA 1
ATOM 2957 C C . THR A 1 385 ? 11.244 2.905 -27.248 1.00 50.16 385 THR A C 1
ATOM 2959 O O . THR A 1 385 ? 12.092 2.031 -27.424 1.00 50.16 385 THR A O 1
ATOM 2962 N N . PRO A 1 386 ? 11.346 3.713 -26.175 1.00 52.56 386 PRO A N 1
ATOM 2963 C CA . PRO A 1 386 ? 12.431 3.565 -25.198 1.00 52.56 386 PRO A CA 1
ATOM 2964 C C . PRO A 1 386 ? 12.378 2.264 -24.367 1.00 52.56 386 PRO A C 1
ATOM 2966 O O . PRO A 1 386 ? 13.420 1.642 -24.168 1.00 52.56 386 PRO A O 1
ATOM 2969 N N . ALA A 1 387 ? 11.193 1.853 -23.882 1.00 59.91 387 ALA A N 1
ATOM 2970 C CA . ALA A 1 387 ? 10.942 0.558 -23.229 1.00 59.91 387 ALA A CA 1
ATOM 2971 C C . ALA A 1 387 ? 9.433 0.260 -23.105 1.00 59.91 387 ALA A C 1
ATOM 2973 O O . ALA A 1 387 ? 8.651 1.193 -22.927 1.00 59.91 387 ALA A O 1
ATOM 2974 N N . GLY A 1 388 ? 9.041 -1.018 -23.143 1.00 64.69 388 GLY A N 1
ATOM 2975 C CA . GLY A 1 388 ? 7.664 -1.482 -22.907 1.00 64.69 388 GLY A CA 1
ATOM 2976 C C . GLY A 1 388 ? 7.578 -2.593 -21.852 1.00 64.69 388 GLY A C 1
ATOM 2977 O O . GLY A 1 388 ? 8.544 -3.333 -21.644 1.00 64.69 388 GLY A O 1
ATOM 2978 N N . LEU A 1 389 ? 6.433 -2.716 -21.170 1.00 70.50 389 LEU A N 1
ATOM 2979 C CA . LEU A 1 389 ? 6.212 -3.752 -20.150 1.00 70.50 389 LEU A CA 1
ATOM 2980 C C . LEU A 1 389 ? 5.800 -5.089 -20.774 1.00 70.50 389 LEU A C 1
ATOM 2982 O O . LEU A 1 389 ? 4.664 -5.264 -21.199 1.00 70.50 389 LEU A O 1
ATOM 2986 N N . ARG A 1 390 ? 6.691 -6.070 -20.822 1.00 68.31 390 ARG A N 1
ATOM 2987 C CA . ARG A 1 390 ? 6.383 -7.331 -21.502 1.00 68.31 390 ARG A CA 1
ATOM 2988 C C . ARG A 1 390 ? 5.494 -8.273 -20.711 1.00 68.31 390 ARG A C 1
ATOM 2990 O O . ARG A 1 390 ? 4.688 -8.948 -21.339 1.00 68.31 390 ARG A O 1
ATOM 2997 N N . ASP A 1 391 ? 5.695 -8.374 -19.405 1.00 69.19 391 ASP A N 1
ATOM 2998 C CA . ASP A 1 391 ? 4.929 -9.278 -18.550 1.00 69.19 391 ASP A CA 1
ATOM 2999 C C . ASP A 1 391 ? 5.031 -8.832 -17.084 1.00 69.19 391 ASP A C 1
ATOM 3001 O O . ASP A 1 391 ? 6.042 -8.273 -16.645 1.00 69.19 391 ASP A O 1
ATOM 3005 N N . GLU A 1 392 ? 4.002 -9.144 -16.310 1.00 73.94 392 GLU A N 1
ATOM 3006 C CA . GLU A 1 392 ? 4.030 -9.097 -14.854 1.00 73.94 392 GLU A CA 1
ATOM 3007 C C . GLU A 1 392 ? 4.040 -10.550 -14.377 1.00 73.94 392 GLU A C 1
ATOM 3009 O O . GLU A 1 392 ? 3.009 -11.222 -14.415 1.00 73.94 392 GLU A O 1
ATOM 3014 N N . LYS A 1 393 ? 5.198 -11.074 -13.945 1.00 73.44 393 LYS A N 1
ATOM 3015 C CA . LYS A 1 393 ? 5.363 -12.499 -13.601 1.00 73.44 393 LYS A CA 1
ATOM 3016 C C . LYS A 1 393 ? 4.685 -12.855 -12.278 1.00 73.44 393 LYS A C 1
ATOM 3018 O O . LYS A 1 393 ? 5.339 -13.222 -11.303 1.00 73.44 393 LYS A O 1
ATOM 3023 N N . LEU A 1 394 ? 3.360 -12.785 -12.250 1.00 79.62 394 LEU A N 1
ATOM 3024 C CA . LEU A 1 394 ? 2.554 -13.191 -11.115 1.00 79.62 394 LEU A CA 1
ATOM 3025 C C . LEU A 1 394 ? 2.656 -14.716 -10.940 1.00 79.62 394 LEU A C 1
ATOM 3027 O O . LEU A 1 394 ? 2.354 -15.483 -11.863 1.00 79.62 394 LEU A O 1
ATOM 3031 N N . PRO A 1 395 ? 3.054 -15.197 -9.754 1.00 83.00 395 PRO A N 1
ATOM 3032 C CA . PRO A 1 395 ? 3.064 -16.614 -9.443 1.00 83.00 395 PRO A CA 1
ATOM 3033 C C . PRO A 1 395 ? 1.693 -17.261 -9.661 1.00 83.00 395 PRO A C 1
ATOM 3035 O O . PRO A 1 395 ? 0.704 -16.931 -9.005 1.00 83.00 395 PRO A O 1
ATOM 3038 N N . ALA A 1 396 ? 1.634 -18.252 -10.552 1.00 84.88 396 ALA A N 1
ATOM 3039 C CA . ALA A 1 396 ? 0.417 -19.032 -10.762 1.00 84.88 396 ALA A CA 1
ATOM 3040 C C . ALA A 1 396 ? -0.015 -19.741 -9.466 1.00 84.88 396 ALA A C 1
ATOM 3042 O O . ALA A 1 396 ? 0.825 -20.246 -8.718 1.00 84.88 396 ALA A O 1
ATOM 3043 N N . TRP A 1 397 ? -1.322 -19.862 -9.220 1.00 87.06 397 TRP A N 1
ATOM 3044 C CA . TRP A 1 397 ? -1.805 -20.579 -8.039 1.00 87.06 397 TRP A CA 1
ATOM 3045 C C . TRP A 1 397 ? -1.427 -22.067 -8.100 1.00 87.06 397 TRP A C 1
ATOM 3047 O O . TRP A 1 397 ? -1.846 -22.805 -8.996 1.00 87.06 397 TRP A O 1
ATOM 3057 N N . LYS A 1 398 ? -0.617 -22.501 -7.132 1.00 87.56 398 LYS A N 1
ATOM 3058 C CA . LYS A 1 398 ? -0.189 -23.886 -6.899 1.00 87.56 398 LYS A CA 1
ATOM 3059 C C . LYS A 1 398 ? -0.026 -24.089 -5.398 1.00 87.56 398 LYS A C 1
ATOM 3061 O O . LYS A 1 398 ? 0.290 -23.144 -4.684 1.00 87.56 398 LYS A O 1
ATOM 3066 N N . PHE A 1 399 ? -0.161 -25.325 -4.926 1.00 84.75 399 PHE A N 1
ATOM 3067 C CA . PHE A 1 399 ? 0.024 -25.636 -3.504 1.00 84.75 399 PHE A CA 1
ATOM 3068 C C . PHE A 1 399 ? 1.417 -25.219 -2.990 1.00 84.75 399 PHE A C 1
ATOM 3070 O O . PHE A 1 399 ? 1.537 -24.646 -1.910 1.00 84.75 399 PHE A O 1
ATOM 3077 N N . ASP A 1 400 ? 2.455 -25.404 -3.809 1.00 82.94 400 ASP A N 1
ATOM 3078 C CA . ASP A 1 400 ? 3.832 -24.996 -3.491 1.00 82.94 400 ASP A CA 1
ATOM 3079 C C . ASP A 1 400 ? 4.007 -23.464 -3.421 1.00 82.94 400 ASP A C 1
ATOM 3081 O O . ASP A 1 400 ? 4.961 -22.962 -2.823 1.00 82.94 400 ASP A O 1
ATOM 3085 N N . ASN A 1 401 ? 3.058 -22.707 -3.985 1.00 86.31 401 ASN A N 1
ATOM 3086 C CA . ASN A 1 401 ? 3.035 -21.245 -3.986 1.00 86.31 401 ASN A CA 1
ATOM 3087 C C . ASN A 1 401 ? 2.237 -20.650 -2.817 1.00 86.31 401 ASN A C 1
ATOM 3089 O O . ASN A 1 401 ? 2.178 -19.431 -2.717 1.00 86.31 401 ASN A O 1
ATOM 3093 N N . THR A 1 402 ? 1.700 -21.481 -1.918 1.00 92.38 402 THR A N 1
ATOM 3094 C CA . THR A 1 402 ? 1.038 -21.028 -0.682 1.00 92.38 402 THR A CA 1
ATOM 3095 C C . THR A 1 402 ? 2.043 -20.492 0.343 1.00 92.38 402 THR A C 1
ATOM 3097 O O . THR A 1 402 ? 3.255 -20.717 0.214 1.00 92.38 402 THR A O 1
ATOM 3100 N N . GLU A 1 403 ? 1.546 -19.774 1.348 1.00 94.62 403 GLU A N 1
ATOM 3101 C CA . GLU A 1 403 ? 2.357 -19.097 2.364 1.00 94.62 403 GLU A CA 1
ATOM 3102 C C . GLU A 1 403 ? 2.021 -19.593 3.762 1.00 94.62 403 GLU A C 1
ATOM 3104 O O . GLU A 1 403 ? 0.878 -19.947 4.070 1.00 94.62 403 GLU A O 1
ATOM 3109 N N . ILE A 1 404 ? 3.021 -19.604 4.635 1.00 95.81 404 ILE A N 1
ATOM 3110 C CA . ILE A 1 404 ? 2.868 -20.063 6.012 1.00 95.81 404 ILE A CA 1
ATOM 3111 C C . ILE A 1 404 ? 3.428 -19.005 6.943 1.00 95.81 404 ILE A C 1
ATOM 3113 O O . ILE A 1 404 ? 4.523 -18.487 6.738 1.00 95.81 404 ILE A O 1
ATOM 3117 N N . ALA A 1 405 ? 2.686 -18.728 8.007 1.00 96.69 405 ALA A N 1
ATOM 3118 C CA . ALA A 1 405 ? 3.091 -17.774 9.017 1.00 96.69 405 ALA A CA 1
ATOM 3119 C C . ALA A 1 405 ? 2.892 -18.355 10.421 1.00 96.69 405 ALA A C 1
ATOM 3121 O O . ALA A 1 405 ? 1.897 -19.021 10.707 1.00 96.69 405 ALA A O 1
ATOM 3122 N N . LEU A 1 406 ? 3.836 -18.096 11.318 1.00 97.38 406 LEU A N 1
ATOM 3123 C CA . LEU A 1 406 ? 3.781 -18.471 12.724 1.00 97.38 406 LEU A CA 1
ATOM 3124 C C . LEU A 1 406 ? 3.935 -17.223 13.588 1.00 97.38 406 LEU A C 1
ATOM 3126 O O . LEU A 1 406 ? 4.855 -16.436 13.389 1.00 97.38 406 LEU A O 1
ATOM 3130 N N . ARG A 1 407 ? 3.084 -17.088 14.601 1.00 96.62 407 ARG A N 1
ATOM 3131 C CA . ARG A 1 407 ? 3.188 -16.059 15.634 1.00 96.62 407 ARG A CA 1
ATOM 3132 C C . ARG A 1 407 ? 3.153 -16.689 17.016 1.00 96.62 407 ARG A C 1
ATOM 3134 O O . ARG A 1 407 ? 2.248 -17.453 17.340 1.00 96.62 407 ARG A O 1
ATOM 3141 N N . LEU A 1 408 ? 4.123 -16.333 17.846 1.00 95.81 408 LEU A N 1
ATOM 3142 C CA . LEU A 1 408 ? 4.157 -16.618 19.275 1.00 95.81 408 LEU A CA 1
ATOM 3143 C C . LEU A 1 408 ? 3.994 -15.298 20.016 1.00 95.81 408 LEU A C 1
ATOM 3145 O O . LEU A 1 408 ? 4.841 -14.424 19.893 1.00 95.81 408 LEU A O 1
ATOM 3149 N N . GLU A 1 409 ? 2.954 -15.168 20.823 1.00 95.88 409 GLU A N 1
ATOM 3150 C CA . GLU A 1 409 ? 2.776 -14.057 21.751 1.00 95.88 409 GLU A CA 1
ATOM 3151 C C . GLU A 1 409 ? 2.878 -14.570 23.183 1.00 95.88 409 GLU A C 1
ATOM 3153 O O . GLU A 1 409 ? 2.350 -15.631 23.514 1.00 95.88 409 GLU A O 1
ATOM 3158 N N . ALA A 1 410 ? 3.577 -13.827 24.032 1.00 95.69 410 ALA A N 1
ATOM 3159 C CA . ALA A 1 410 ? 3.694 -14.135 25.444 1.00 95.69 410 ALA A CA 1
ATOM 3160 C C . ALA A 1 410 ? 3.981 -12.869 26.254 1.00 95.69 410 ALA A C 1
ATOM 3162 O O . ALA A 1 410 ? 4.471 -11.850 25.759 1.00 95.69 410 ALA A O 1
ATOM 3163 N N . ARG A 1 411 ? 3.707 -12.945 27.551 1.00 94.62 411 ARG A N 1
ATOM 3164 C CA . ARG A 1 411 ? 4.089 -11.931 28.527 1.00 94.62 411 ARG A CA 1
ATOM 3165 C C . ARG A 1 411 ? 5.089 -12.517 29.512 1.00 94.62 411 ARG A C 1
ATOM 3167 O O . ARG A 1 411 ? 4.887 -13.603 30.051 1.00 94.62 411 ARG A O 1
ATOM 3174 N N . ILE A 1 412 ? 6.148 -11.762 29.782 1.00 93.50 412 ILE A N 1
ATOM 3175 C CA . ILE A 1 412 ? 7.083 -12.015 30.875 1.00 93.50 412 ILE A CA 1
ATOM 3176 C C . ILE A 1 412 ? 7.223 -10.737 31.703 1.00 93.50 412 ILE A C 1
ATOM 3178 O O . ILE A 1 412 ? 7.579 -9.671 31.201 1.00 93.50 412 ILE A O 1
ATOM 3182 N N . TRP A 1 413 ? 6.891 -10.822 32.991 1.00 88.06 413 TRP A N 1
ATOM 3183 C CA . TRP A 1 413 ? 6.800 -9.654 33.875 1.00 88.06 413 TRP A CA 1
ATOM 3184 C C . TRP A 1 413 ? 5.886 -8.552 33.300 1.00 88.06 413 TRP A C 1
ATOM 3186 O O . TRP A 1 413 ? 4.694 -8.784 33.112 1.00 88.06 413 TRP A O 1
ATOM 3196 N N . LYS A 1 414 ? 6.424 -7.351 33.043 1.00 86.44 414 LYS A N 1
ATOM 3197 C CA . LYS A 1 414 ? 5.700 -6.213 32.449 1.00 86.44 414 LYS A CA 1
ATOM 3198 C C . LYS A 1 414 ? 5.857 -6.109 30.932 1.00 86.44 414 LYS A C 1
ATOM 3200 O O . LYS A 1 414 ? 5.307 -5.192 30.332 1.00 86.44 414 LYS A O 1
ATOM 3205 N N . ILE A 1 415 ? 6.622 -7.013 30.327 1.00 90.81 415 ILE A N 1
ATOM 3206 C CA . ILE A 1 415 ? 6.932 -6.986 28.904 1.00 90.81 415 ILE A CA 1
ATOM 3207 C C . ILE A 1 415 ? 5.991 -7.956 28.206 1.00 90.81 415 ILE A C 1
ATOM 3209 O O . ILE A 1 415 ? 5.997 -9.157 28.492 1.00 90.81 415 ILE A O 1
ATOM 3213 N N . ARG A 1 416 ? 5.175 -7.437 27.289 1.00 93.62 416 ARG A N 1
ATOM 3214 C CA . ARG A 1 416 ? 4.460 -8.264 26.316 1.00 93.62 416 ARG A CA 1
ATOM 3215 C C . ARG A 1 416 ? 5.295 -8.294 25.050 1.00 93.62 416 ARG A C 1
ATOM 3217 O O . ARG A 1 416 ? 5.662 -7.234 24.557 1.00 93.62 416 ARG A O 1
ATOM 3224 N N . PHE A 1 417 ? 5.575 -9.478 24.530 1.00 94.38 417 PHE A N 1
ATOM 3225 C CA . PHE A 1 417 ? 6.292 -9.620 23.274 1.00 94.38 417 PHE A CA 1
ATOM 3226 C C . PHE A 1 417 ? 5.568 -10.571 22.328 1.00 94.38 417 PHE A C 1
ATOM 3228 O O . PHE A 1 417 ? 4.847 -11.472 22.760 1.00 94.38 417 PHE A O 1
ATOM 3235 N N . ALA A 1 418 ? 5.773 -10.361 21.035 1.00 95.56 418 ALA A N 1
ATOM 3236 C CA . ALA A 1 418 ? 5.387 -11.290 19.994 1.00 95.56 418 ALA A CA 1
ATOM 3237 C C . ALA A 1 418 ? 6.579 -11.538 19.069 1.00 95.56 418 ALA A C 1
ATOM 3239 O O . ALA A 1 418 ? 7.299 -10.605 18.720 1.00 95.56 418 ALA A O 1
ATOM 3240 N N . LEU A 1 419 ? 6.784 -12.799 18.706 1.00 96.06 419 LEU A N 1
ATOM 3241 C CA . LEU A 1 419 ? 7.719 -13.236 17.680 1.00 96.06 419 LEU A CA 1
ATOM 3242 C C . LEU A 1 419 ? 6.908 -13.746 16.501 1.00 96.06 419 LEU A C 1
ATOM 3244 O O . LEU A 1 419 ? 5.979 -14.535 16.692 1.00 96.06 419 LEU A O 1
ATOM 3248 N N . THR A 1 420 ? 7.264 -13.315 15.303 1.00 96.69 420 THR A N 1
ATOM 3249 C CA . THR A 1 420 ? 6.600 -13.718 14.067 1.00 96.69 420 THR A CA 1
ATOM 3250 C C . THR A 1 420 ? 7.619 -14.279 13.085 1.00 96.69 420 THR A C 1
ATOM 3252 O O . THR A 1 420 ? 8.791 -13.899 13.086 1.00 96.69 420 THR A O 1
ATOM 3255 N N . ASN A 1 421 ? 7.184 -15.238 12.280 1.00 96.88 421 ASN A N 1
ATOM 3256 C CA . ASN A 1 421 ? 7.902 -15.705 11.108 1.00 96.88 421 ASN A CA 1
ATOM 3257 C C . ASN A 1 421 ? 6.883 -15.915 9.988 1.00 96.88 421 ASN A C 1
ATOM 3259 O O . ASN A 1 421 ? 5.946 -16.691 10.172 1.00 96.88 421 ASN A O 1
ATOM 3263 N N . HIS A 1 422 ? 7.050 -15.238 8.862 1.00 95.56 422 HIS A N 1
ATOM 3264 C CA . HIS A 1 422 ? 6.239 -15.407 7.660 1.00 95.56 422 HIS A CA 1
ATOM 3265 C C . HIS A 1 422 ? 7.146 -15.839 6.511 1.00 95.56 422 HIS A C 1
ATOM 3267 O O . HIS A 1 422 ? 8.151 -15.196 6.234 1.00 95.56 422 HIS A O 1
ATOM 3273 N N . TYR A 1 423 ? 6.795 -16.955 5.879 1.00 95.50 423 TYR A N 1
ATOM 3274 C CA . TYR A 1 423 ? 7.403 -17.415 4.640 1.00 95.50 423 TYR A CA 1
ATOM 3275 C C . TYR A 1 423 ? 6.345 -17.332 3.544 1.00 95.50 423 TYR A C 1
ATOM 3277 O O . TYR A 1 423 ? 5.417 -18.151 3.500 1.00 95.50 423 TYR A O 1
ATOM 3285 N N . GLY A 1 424 ? 6.479 -16.328 2.689 1.00 93.19 424 GLY A N 1
ATOM 3286 C CA . GLY A 1 424 ? 5.492 -15.973 1.680 1.00 93.19 424 GLY A CA 1
ATOM 3287 C C . GLY A 1 424 ? 6.111 -15.150 0.566 1.00 93.19 424 GLY A C 1
ATOM 3288 O O . GLY A 1 424 ? 7.331 -14.993 0.511 1.00 93.19 424 GLY A O 1
ATOM 3289 N N . TRP A 1 425 ? 5.284 -14.686 -0.359 1.00 91.44 425 TRP A N 1
ATOM 3290 C CA . TRP A 1 425 ? 5.755 -13.823 -1.430 1.00 91.44 425 TRP A CA 1
ATOM 3291 C C . TRP A 1 425 ? 6.003 -12.411 -0.910 1.00 91.44 425 TRP A C 1
ATOM 3293 O O . TRP A 1 425 ? 5.332 -11.937 0.002 1.00 91.44 425 TRP A O 1
ATOM 3303 N N . TRP A 1 426 ? 6.998 -11.746 -1.481 1.00 90.50 426 TRP A N 1
ATOM 3304 C CA . TRP A 1 426 ? 7.154 -10.314 -1.318 1.00 90.50 426 TRP A CA 1
ATOM 3305 C C . TRP A 1 426 ? 6.190 -9.608 -2.272 1.00 90.50 426 TRP A C 1
ATOM 3307 O O . TRP A 1 426 ? 6.280 -9.777 -3.485 1.00 90.50 426 TRP A O 1
ATOM 3317 N N . ASP A 1 427 ? 5.246 -8.842 -1.727 1.00 85.56 427 ASP A N 1
ATOM 3318 C CA . ASP A 1 427 ? 4.115 -8.306 -2.498 1.00 85.56 427 ASP A CA 1
ATOM 3319 C C . ASP A 1 427 ? 4.483 -7.139 -3.433 1.00 85.56 427 ASP A C 1
ATOM 3321 O O . ASP A 1 427 ? 3.665 -6.752 -4.273 1.00 85.56 427 ASP A O 1
ATOM 3325 N N . ALA A 1 428 ? 5.675 -6.553 -3.278 1.00 82.44 428 ALA A N 1
ATOM 3326 C CA . ALA A 1 428 ? 6.186 -5.470 -4.116 1.00 82.44 428 ALA A CA 1
ATOM 3327 C C . ALA A 1 428 ? 7.156 -6.022 -5.179 1.00 82.44 428 ALA A C 1
ATOM 3329 O O . ALA A 1 428 ? 8.074 -6.758 -4.823 1.00 82.44 428 ALA A O 1
ATOM 3330 N N . PRO A 1 429 ? 6.983 -5.702 -6.471 1.00 81.69 429 PRO A N 1
ATOM 3331 C CA . PRO A 1 429 ? 7.868 -6.209 -7.512 1.00 81.69 429 PRO A CA 1
ATOM 3332 C C . PRO A 1 429 ? 9.225 -5.498 -7.565 1.00 81.69 429 PRO A C 1
ATOM 3334 O O . PRO A 1 429 ? 9.358 -4.348 -7.145 1.00 81.69 429 PRO A O 1
ATOM 3337 N N . ALA A 1 430 ? 10.189 -6.157 -8.205 1.00 84.38 430 ALA A N 1
ATOM 3338 C CA . ALA A 1 430 ? 11.385 -5.533 -8.767 1.00 84.38 430 ALA A CA 1
ATOM 3339 C C . ALA A 1 430 ? 11.289 -5.448 -10.301 1.00 84.38 430 ALA A C 1
ATOM 3341 O O . ALA A 1 430 ? 10.659 -6.296 -10.940 1.00 84.38 430 ALA A O 1
ATOM 3342 N N . LEU A 1 431 ? 11.913 -4.424 -10.881 1.00 80.06 431 LEU A N 1
ATOM 3343 C CA . LEU A 1 431 ? 12.084 -4.242 -12.319 1.00 80.06 431 LEU A CA 1
ATOM 3344 C C . LEU A 1 431 ? 13.224 -5.128 -12.825 1.00 80.06 431 LEU A C 1
ATOM 3346 O O . LEU A 1 431 ? 14.296 -5.161 -12.231 1.00 80.06 431 LEU A O 1
ATOM 3350 N N . HIS A 1 432 ? 13.002 -5.797 -13.952 1.00 83.06 432 HIS A N 1
ATOM 3351 C CA . HIS A 1 432 ? 13.980 -6.667 -14.601 1.00 83.06 432 HIS A CA 1
ATOM 3352 C C . HIS A 1 432 ? 13.990 -6.417 -16.116 1.00 83.06 432 HIS A C 1
ATOM 3354 O O . HIS A 1 432 ? 12.949 -6.507 -16.772 1.00 83.06 432 HIS A O 1
ATOM 3360 N N . TRP A 1 433 ? 15.156 -6.125 -16.695 1.00 78.50 433 TRP A N 1
ATOM 3361 C CA . TRP A 1 433 ? 15.340 -6.054 -18.144 1.00 78.50 433 TRP A CA 1
ATOM 3362 C C . TRP A 1 433 ? 15.329 -7.448 -18.745 1.00 78.50 433 TRP A C 1
ATOM 3364 O O . TRP A 1 433 ? 16.304 -8.190 -18.685 1.00 78.50 433 TRP A O 1
ATOM 3374 N N . GLN A 1 434 ? 14.246 -7.777 -19.432 1.00 76.25 434 GLN A N 1
ATOM 3375 C CA . GLN A 1 434 ? 14.155 -9.050 -20.121 1.00 76.25 434 GLN A CA 1
ATOM 3376 C C . GLN A 1 434 ? 14.832 -9.029 -21.487 1.00 76.25 434 GLN A C 1
ATOM 3378 O O . GLN A 1 434 ? 15.445 -10.019 -21.885 1.00 76.25 434 GLN A O 1
ATOM 3383 N N . THR A 1 435 ? 14.671 -7.943 -22.244 1.00 73.25 435 THR A N 1
ATOM 3384 C CA . THR A 1 435 ? 15.333 -7.807 -23.541 1.00 73.25 435 THR A CA 1
ATOM 3385 C C . THR A 1 435 ? 15.838 -6.399 -23.764 1.00 73.25 435 THR A C 1
ATOM 3387 O O . THR A 1 435 ? 15.232 -5.431 -23.309 1.00 73.25 435 THR A O 1
ATOM 3390 N N . VAL A 1 436 ? 16.943 -6.306 -24.492 1.00 73.62 436 VAL A N 1
ATOM 3391 C CA . VAL A 1 436 ? 17.548 -5.064 -24.959 1.00 73.62 436 VAL A CA 1
ATOM 3392 C C . VAL A 1 436 ? 17.865 -5.217 -26.443 1.00 73.62 436 VAL A C 1
ATOM 3394 O O . VAL A 1 436 ? 18.076 -6.323 -26.950 1.00 73.62 436 VAL A O 1
ATOM 3397 N N . THR A 1 437 ? 17.896 -4.094 -27.152 1.00 70.81 437 THR A N 1
ATOM 3398 C CA . THR A 1 437 ? 18.063 -4.069 -28.598 1.00 70.81 437 THR A CA 1
ATOM 3399 C C . THR A 1 437 ? 19.464 -3.605 -29.025 1.00 70.81 437 THR A C 1
ATOM 3401 O O . THR A 1 437 ? 19.923 -2.517 -28.675 1.00 70.81 437 THR A O 1
ATOM 3404 N N . LEU A 1 438 ? 20.145 -4.425 -29.831 1.00 70.75 438 LEU A N 1
ATOM 3405 C CA . LEU A 1 438 ? 21.484 -4.186 -30.379 1.00 70.75 438 LEU A CA 1
ATOM 3406 C C . LEU A 1 438 ? 21.429 -3.826 -31.872 1.00 70.75 438 LEU A C 1
ATOM 3408 O O . LEU A 1 438 ? 20.847 -4.542 -32.690 1.00 70.75 438 LEU A O 1
ATOM 3412 N N . ASN A 1 439 ? 22.137 -2.762 -32.247 1.00 67.50 439 ASN A N 1
ATOM 3413 C CA . ASN A 1 439 ? 22.307 -2.331 -33.630 1.00 67.50 439 ASN A CA 1
ATOM 3414 C C . ASN A 1 439 ? 23.274 -3.239 -34.396 1.00 67.50 439 ASN A C 1
ATOM 3416 O O . ASN A 1 439 ? 24.381 -3.534 -33.945 1.00 67.50 439 ASN A O 1
ATOM 3420 N N . ASN A 1 440 ? 22.915 -3.614 -35.618 1.00 53.88 440 ASN A N 1
ATOM 3421 C CA . ASN A 1 440 ? 23.735 -4.483 -36.451 1.00 53.88 440 ASN A CA 1
ATOM 3422 C C . ASN A 1 440 ? 24.944 -3.791 -37.118 1.00 53.88 440 ASN A C 1
ATOM 3424 O O . ASN A 1 440 ? 25.845 -4.483 -37.583 1.00 53.88 440 ASN A O 1
ATOM 3428 N N . GLY A 1 441 ? 25.056 -2.453 -37.101 1.00 53.84 441 GLY A N 1
ATOM 3429 C CA . GLY A 1 441 ? 26.291 -1.751 -37.514 1.00 53.84 441 GLY A CA 1
ATOM 3430 C C . GLY A 1 441 ? 27.532 -2.141 -36.687 1.00 53.84 441 GLY A C 1
ATOM 3431 O O . GLY A 1 441 ? 28.672 -1.888 -37.074 1.00 53.84 441 GLY A O 1
ATOM 3432 N N . VAL A 1 442 ? 27.297 -2.806 -35.556 1.00 51.38 442 VAL A N 1
ATOM 3433 C CA . VAL A 1 442 ? 28.271 -3.300 -34.582 1.00 51.38 442 VAL A CA 1
ATOM 3434 C C . VAL A 1 442 ? 28.860 -4.659 -34.989 1.00 51.38 442 VAL A C 1
ATOM 3436 O O . VAL A 1 442 ? 30.027 -4.932 -34.720 1.00 51.38 442 VAL A O 1
ATOM 3439 N N . THR A 1 443 ? 28.110 -5.511 -35.692 1.00 47.22 443 THR A N 1
ATOM 3440 C CA . THR A 1 443 ? 28.508 -6.902 -36.007 1.00 47.22 443 THR A CA 1
ATOM 3441 C C . THR A 1 443 ? 29.443 -7.023 -37.220 1.00 47.22 443 THR A C 1
ATOM 3443 O O . THR A 1 443 ? 29.849 -8.124 -37.586 1.00 47.22 443 THR A O 1
ATOM 3446 N N . GLY A 1 444 ? 29.837 -5.901 -37.838 1.00 44.91 444 GLY A N 1
ATOM 3447 C CA . GLY A 1 444 ? 30.723 -5.875 -39.009 1.00 44.91 444 GLY A CA 1
ATOM 3448 C C . GLY A 1 444 ? 30.005 -5.811 -40.361 1.00 44.91 444 GLY A C 1
ATOM 3449 O O . GLY A 1 444 ? 30.667 -5.816 -41.400 1.00 44.91 444 GLY A O 1
ATOM 3450 N N . LEU A 1 445 ? 28.680 -5.675 -40.371 1.00 41.88 445 LEU A N 1
ATOM 3451 C CA . LEU A 1 445 ? 27.934 -5.204 -41.536 1.00 41.88 445 LEU A CA 1
ATOM 3452 C C . LEU A 1 445 ? 28.044 -3.673 -41.536 1.00 41.88 445 LEU A C 1
ATOM 3454 O O . LEU A 1 445 ? 27.412 -2.999 -40.731 1.00 41.88 445 LEU A O 1
ATOM 3458 N N . GLY A 1 446 ? 28.967 -3.134 -42.342 1.00 36.16 446 GLY A N 1
ATOM 3459 C CA . GLY A 1 446 ? 29.326 -1.709 -42.334 1.00 36.16 446 GLY A CA 1
ATOM 3460 C C . GLY A 1 446 ? 28.127 -0.759 -42.504 1.00 36.16 446 GLY A C 1
ATOM 3461 O O . GLY A 1 446 ? 27.056 -1.206 -42.913 1.00 36.16 446 GLY A O 1
ATOM 3462 N N . PRO A 1 447 ? 28.291 0.555 -42.230 1.00 32.69 447 PRO A N 1
ATOM 3463 C CA . PRO A 1 447 ? 27.211 1.530 -42.347 1.00 32.69 447 PRO A CA 1
ATOM 3464 C C . PRO A 1 447 ? 26.586 1.413 -43.734 1.00 32.69 447 PRO A C 1
ATOM 3466 O O . PRO A 1 447 ? 27.236 1.690 -44.746 1.00 32.69 447 PRO A O 1
ATOM 3469 N N . VAL A 1 448 ? 25.340 0.949 -43.780 1.00 33.78 448 VAL A N 1
ATOM 3470 C CA . VAL A 1 448 ? 24.608 0.821 -45.031 1.00 33.78 448 VAL A CA 1
ATOM 3471 C C . VAL A 1 448 ? 24.366 2.246 -45.501 1.00 33.78 448 VAL A C 1
ATOM 3473 O O . VAL A 1 448 ? 23.591 2.995 -44.909 1.00 33.78 448 VAL A O 1
ATOM 3476 N N . GLY A 1 449 ? 25.112 2.664 -46.526 1.00 33.41 449 GLY A N 1
ATOM 3477 C CA . GLY A 1 449 ? 24.917 3.965 -47.147 1.00 33.41 449 GLY A CA 1
ATOM 3478 C C . GLY A 1 449 ? 23.446 4.115 -47.520 1.00 33.41 449 GLY A C 1
ATOM 3479 O O . GLY A 1 449 ? 22.837 3.145 -47.974 1.00 33.41 449 GLY A O 1
ATOM 3480 N N . GLN A 1 450 ? 22.910 5.323 -47.344 1.00 32.84 450 GLN A N 1
ATOM 3481 C CA . GLN A 1 450 ? 21.495 5.720 -47.454 1.00 32.84 450 GLN A CA 1
ATOM 3482 C C . GLN A 1 450 ? 20.775 5.355 -48.780 1.00 32.84 450 GLN A C 1
ATOM 3484 O O . GLN A 1 450 ? 19.642 5.765 -48.981 1.00 32.84 450 GLN A O 1
ATOM 3489 N N . ASN A 1 451 ? 21.411 4.602 -49.686 1.00 31.48 451 ASN A N 1
ATOM 3490 C CA . ASN A 1 451 ? 20.903 4.147 -50.984 1.00 31.48 451 ASN A CA 1
ATOM 3491 C C . ASN A 1 451 ? 21.318 2.700 -51.350 1.00 31.48 451 ASN A C 1
ATOM 3493 O O . ASN A 1 451 ? 21.261 2.320 -52.521 1.00 31.48 451 ASN A O 1
ATOM 3497 N N . SER A 1 452 ? 21.786 1.888 -50.398 1.00 32.72 452 SER A N 1
ATOM 3498 C CA . SER A 1 452 ? 22.269 0.530 -50.696 1.00 32.72 452 SER A CA 1
ATOM 3499 C C . SER A 1 452 ? 21.157 -0.493 -50.469 1.00 32.72 452 SER A C 1
ATOM 3501 O O . SER A 1 452 ? 20.864 -0.854 -49.335 1.00 32.72 452 SER A O 1
ATOM 3503 N N . VAL A 1 453 ? 20.556 -0.986 -51.552 1.00 36.50 453 VAL A N 1
ATOM 3504 C CA . VAL A 1 453 ? 19.729 -2.201 -51.516 1.00 36.50 453 VAL A CA 1
ATOM 3505 C C . VAL A 1 453 ? 20.640 -3.367 -51.113 1.00 36.50 453 VAL A C 1
ATOM 3507 O O . VAL A 1 453 ? 21.552 -3.715 -51.864 1.00 36.50 453 VAL A O 1
ATOM 3510 N N . LEU A 1 454 ? 20.433 -3.939 -49.923 1.00 39.28 454 LEU A N 1
ATOM 3511 C CA . LEU A 1 454 ? 21.157 -5.126 -49.453 1.00 39.28 454 LEU A CA 1
ATOM 3512 C C . LEU A 1 454 ? 20.932 -6.286 -50.433 1.00 39.28 454 LEU A C 1
ATOM 3514 O O . LEU A 1 454 ? 19.794 -6.578 -50.809 1.00 39.28 454 LEU A O 1
ATOM 3518 N N . THR A 1 455 ? 22.001 -6.954 -50.873 1.00 36.62 455 THR A N 1
ATOM 3519 C CA . THR A 1 455 ? 21.856 -8.131 -51.740 1.00 36.62 455 THR A CA 1
ATOM 3520 C C . THR A 1 455 ? 21.567 -9.372 -50.899 1.00 36.62 455 THR A C 1
ATOM 3522 O O . THR A 1 455 ? 22.059 -9.497 -49.780 1.00 36.62 455 THR A O 1
ATOM 3525 N N . ALA A 1 456 ? 20.808 -10.334 -51.441 1.00 36.72 456 ALA A N 1
ATOM 3526 C CA . ALA A 1 456 ? 20.494 -11.609 -50.776 1.00 36.72 456 ALA A CA 1
ATOM 3527 C C . ALA A 1 456 ? 21.739 -12.360 -50.247 1.00 36.72 456 ALA A C 1
ATOM 3529 O O . ALA A 1 456 ? 21.639 -13.151 -49.319 1.00 36.72 456 ALA A O 1
ATOM 3530 N N . THR A 1 457 ? 22.918 -12.101 -50.810 1.00 35.50 457 THR A N 1
ATOM 3531 C CA . THR A 1 457 ? 24.210 -12.659 -50.384 1.00 35.50 457 THR A CA 1
ATOM 3532 C C . THR A 1 457 ? 24.804 -11.989 -49.144 1.00 35.50 457 THR A C 1
ATOM 3534 O O . THR A 1 457 ? 25.404 -12.687 -48.331 1.00 35.50 457 THR A O 1
ATOM 3537 N N . ASP A 1 458 ? 24.613 -10.679 -48.970 1.00 36.25 458 ASP A N 1
ATOM 3538 C CA . ASP A 1 458 ? 25.022 -9.954 -47.753 1.00 36.25 458 ASP A CA 1
ATOM 3539 C C . ASP A 1 458 ? 24.116 -10.337 -46.565 1.00 36.25 458 ASP A C 1
ATOM 3541 O O . ASP A 1 458 ? 24.547 -10.361 -45.415 1.00 36.25 458 ASP A O 1
ATOM 3545 N N . LEU A 1 459 ? 22.874 -10.724 -46.875 1.00 41.34 459 LEU A N 1
ATOM 3546 C CA . LEU A 1 459 ? 21.836 -11.193 -45.952 1.00 41.34 459 LEU A CA 1
ATOM 3547 C C . LEU A 1 459 ? 22.095 -12.611 -45.408 1.00 41.34 459 LEU A C 1
ATOM 3549 O O . LEU A 1 459 ? 21.839 -12.867 -44.239 1.00 41.34 459 LEU A O 1
ATOM 3553 N N . ILE A 1 460 ? 22.663 -13.516 -46.216 1.00 36.69 460 ILE A N 1
ATOM 3554 C CA . ILE A 1 460 ? 23.035 -14.885 -45.791 1.00 36.69 460 ILE A CA 1
ATOM 3555 C C . ILE A 1 460 ? 24.229 -14.873 -44.816 1.00 36.69 460 ILE A C 1
ATOM 3557 O O . ILE A 1 460 ? 24.398 -15.796 -44.023 1.00 36.69 460 ILE A O 1
ATOM 3561 N N . ALA A 1 461 ? 25.062 -13.827 -44.853 1.00 37.50 461 ALA A N 1
ATOM 3562 C CA . ALA A 1 461 ? 26.183 -13.661 -43.928 1.00 37.50 461 ALA A CA 1
ATOM 3563 C C . ALA A 1 461 ? 25.774 -13.072 -42.561 1.00 37.50 461 ALA A C 1
ATOM 3565 O O . ALA A 1 461 ? 26.535 -13.209 -41.606 1.00 37.50 461 ALA A O 1
ATOM 3566 N N . ALA A 1 462 ? 24.598 -12.435 -42.464 1.00 39.88 462 ALA A N 1
ATOM 3567 C CA . ALA A 1 462 ? 24.114 -11.739 -41.266 1.00 39.88 462 ALA A CA 1
ATOM 3568 C C . ALA A 1 462 ? 23.514 -12.665 -40.186 1.00 39.88 462 ALA A C 1
ATOM 3570 O O . ALA A 1 462 ? 23.298 -12.220 -39.061 1.00 39.88 462 ALA A O 1
ATOM 3571 N N . GLY A 1 463 ? 23.287 -13.943 -40.504 1.00 41.88 463 GLY A N 1
ATOM 3572 C CA . GLY A 1 463 ? 22.616 -14.890 -39.611 1.00 41.88 463 GLY A CA 1
ATOM 3573 C C . GLY A 1 463 ? 21.106 -14.645 -39.495 1.00 41.88 463 GLY A C 1
ATOM 3574 O O . GLY A 1 463 ? 20.604 -13.551 -39.754 1.00 41.88 463 GLY A O 1
ATOM 3575 N N . ASP A 1 464 ? 20.377 -15.691 -39.110 1.00 39.41 464 ASP A N 1
ATOM 3576 C CA . ASP A 1 464 ? 18.913 -15.783 -39.201 1.00 39.41 464 ASP A CA 1
ATOM 3577 C C . ASP A 1 464 ? 18.146 -15.042 -38.074 1.00 39.41 464 ASP A C 1
ATOM 3579 O O . ASP A 1 464 ? 16.936 -15.195 -37.953 1.00 39.41 464 ASP A O 1
ATOM 3583 N N . ASP A 1 465 ? 18.818 -14.195 -37.280 1.00 39.75 465 ASP A N 1
ATOM 3584 C CA . ASP A 1 465 ? 18.292 -13.586 -36.037 1.00 39.75 465 ASP A CA 1
ATOM 3585 C C . ASP A 1 465 ? 17.893 -12.091 -36.169 1.00 39.75 465 ASP A C 1
ATOM 3587 O O . ASP A 1 465 ? 17.870 -11.364 -35.174 1.00 39.75 465 ASP A O 1
ATOM 3591 N N . THR A 1 466 ? 17.643 -11.573 -37.381 1.00 41.09 466 THR A N 1
ATOM 3592 C CA . THR A 1 466 ? 17.414 -10.125 -37.614 1.00 41.09 466 THR A CA 1
ATOM 3593 C C . THR A 1 466 ? 15.945 -9.769 -37.875 1.00 41.09 466 THR A C 1
ATOM 3595 O O . THR A 1 466 ? 15.296 -10.354 -38.745 1.00 41.09 466 THR A O 1
ATOM 3598 N N . LEU A 1 467 ? 15.427 -8.768 -37.149 1.00 42.44 467 LEU A N 1
ATOM 3599 C CA . LEU A 1 467 ? 14.067 -8.233 -37.311 1.00 42.44 467 LEU A CA 1
ATOM 3600 C C . LEU A 1 467 ? 13.988 -7.259 -38.509 1.00 42.44 467 LEU A C 1
ATOM 3602 O O . LEU A 1 467 ? 14.867 -6.414 -38.677 1.00 42.44 467 LEU A O 1
ATOM 3606 N N . TRP A 1 468 ? 12.940 -7.363 -39.341 1.00 41.31 468 TRP A N 1
ATOM 3607 C CA . TRP A 1 468 ? 12.730 -6.536 -40.546 1.00 41.31 468 TRP A CA 1
ATOM 3608 C C . TRP A 1 468 ? 11.485 -5.651 -40.411 1.00 41.31 468 TRP A C 1
ATOM 3610 O O . TRP A 1 468 ? 10.416 -6.167 -40.107 1.00 41.31 468 TRP A O 1
ATOM 3620 N N . VAL A 1 469 ? 11.613 -4.348 -40.697 1.00 41.44 469 VAL A N 1
ATOM 3621 C CA . VAL A 1 469 ? 10.504 -3.369 -40.622 1.00 41.44 469 VAL A CA 1
ATOM 3622 C C . VAL A 1 469 ? 9.659 -3.354 -41.903 1.00 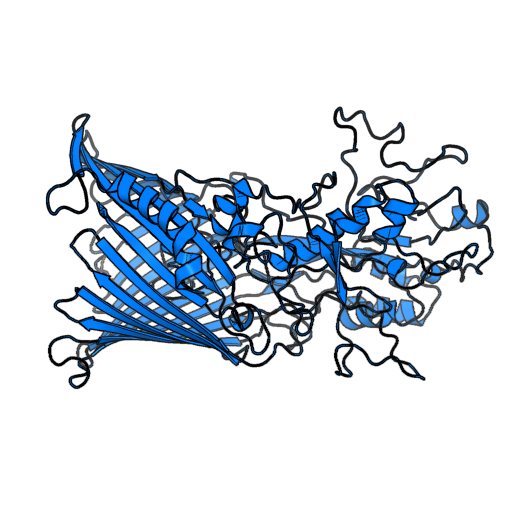41.44 469 VAL A C 1
ATOM 3624 O O . VAL A 1 469 ? 8.440 -3.310 -41.821 1.00 41.44 469 VAL A O 1
ATOM 3627 N N . ASP A 1 470 ? 10.275 -3.443 -43.088 1.00 38.16 470 ASP A N 1
ATOM 3628 C CA . ASP A 1 470 ? 9.558 -3.642 -44.356 1.00 38.16 470 ASP A CA 1
ATOM 3629 C C . ASP A 1 470 ? 10.488 -4.252 -45.424 1.00 38.16 470 ASP A C 1
ATOM 3631 O O . ASP A 1 470 ? 11.433 -3.622 -45.912 1.00 38.16 470 ASP A O 1
ATOM 3635 N N . ARG A 1 471 ? 10.222 -5.505 -45.814 1.00 37.09 471 ARG A N 1
ATOM 3636 C CA . ARG A 1 471 ? 10.993 -6.207 -46.856 1.00 37.09 471 ARG A CA 1
ATOM 3637 C C . ARG A 1 471 ? 10.661 -5.700 -48.271 1.00 37.09 471 ARG A C 1
ATOM 3639 O O . ARG A 1 471 ? 11.489 -5.858 -49.168 1.00 37.09 471 ARG A O 1
ATOM 3646 N N . ALA A 1 472 ? 9.491 -5.096 -48.491 1.00 33.47 472 ALA A N 1
ATOM 3647 C CA . ALA A 1 472 ? 9.021 -4.622 -49.793 1.00 33.47 472 ALA A CA 1
ATOM 3648 C C . ALA A 1 472 ? 9.547 -3.219 -50.150 1.00 33.47 472 ALA A C 1
ATOM 3650 O O . ALA A 1 472 ? 9.840 -2.970 -51.322 1.00 33.47 472 ALA A O 1
ATOM 3651 N N . ALA A 1 473 ? 9.738 -2.333 -49.165 1.00 35.28 473 ALA A N 1
ATOM 3652 C CA . ALA A 1 473 ? 10.322 -1.001 -49.372 1.00 35.28 473 ALA A CA 1
ATOM 3653 C C . ALA A 1 473 ? 11.864 -0.972 -49.375 1.00 35.28 473 ALA A C 1
ATOM 3655 O O . ALA A 1 473 ? 12.459 0.041 -49.742 1.00 35.28 473 ALA A O 1
ATOM 3656 N N . GLY A 1 474 ? 12.534 -2.060 -48.976 1.00 32.50 474 GLY A N 1
ATOM 3657 C CA . GLY A 1 474 ? 14.001 -2.118 -48.905 1.00 32.50 474 GLY A CA 1
ATOM 3658 C C . GLY A 1 474 ? 14.610 -1.265 -47.783 1.00 32.50 474 GLY A C 1
ATOM 3659 O O . GLY A 1 474 ? 15.812 -1.001 -47.803 1.00 32.50 474 GLY A O 1
ATOM 3660 N N . ILE A 1 475 ? 13.800 -0.846 -46.807 1.00 37.09 475 ILE A N 1
ATOM 3661 C CA . ILE A 1 475 ? 14.225 -0.101 -45.621 1.00 37.09 475 ILE A CA 1
ATOM 3662 C C . ILE A 1 475 ? 14.361 -1.113 -44.479 1.00 37.09 475 ILE A C 1
ATOM 3664 O O . ILE A 1 475 ? 13.392 -1.471 -43.816 1.00 37.09 475 ILE A O 1
ATOM 3668 N N . GLY A 1 476 ? 15.575 -1.627 -44.287 1.00 39.69 476 GLY A N 1
ATOM 3669 C CA . GLY A 1 476 ? 15.905 -2.533 -43.191 1.00 39.69 476 GLY A CA 1
ATOM 3670 C C . GLY A 1 476 ? 16.995 -1.935 -42.319 1.00 39.69 476 GLY A C 1
ATOM 3671 O O . GLY A 1 476 ? 18.122 -1.765 -42.782 1.00 39.69 476 GLY A O 1
ATOM 3672 N N . LEU A 1 477 ? 16.673 -1.651 -41.059 1.00 44.53 477 LEU A N 1
ATOM 3673 C CA . LEU A 1 477 ? 17.670 -1.625 -39.996 1.00 44.53 477 LEU A CA 1
ATOM 3674 C C . LEU A 1 477 ? 17.681 -3.037 -39.399 1.00 44.53 477 LEU A C 1
ATOM 3676 O O . LEU A 1 477 ? 16.798 -3.346 -38.604 1.00 44.53 477 LEU A O 1
ATOM 3680 N N . PRO A 1 478 ? 18.595 -3.929 -39.821 1.00 47.78 478 PRO A N 1
ATOM 3681 C CA . PRO A 1 478 ? 18.746 -5.215 -39.158 1.00 47.78 478 PRO A CA 1
ATOM 3682 C C . PRO A 1 478 ? 19.154 -4.958 -37.706 1.00 47.78 478 PRO A C 1
ATOM 3684 O O . PRO A 1 478 ? 20.056 -4.163 -37.444 1.00 47.78 478 PRO A O 1
ATOM 3687 N N . VAL A 1 479 ? 18.460 -5.593 -36.771 1.00 56.97 479 VAL A N 1
ATOM 3688 C CA . VAL A 1 479 ? 18.589 -5.344 -35.336 1.00 56.97 479 VAL A CA 1
ATOM 3689 C C . VAL A 1 479 ? 18.400 -6.665 -34.584 1.00 56.97 479 VAL A C 1
ATOM 3691 O O . VAL A 1 479 ? 17.585 -7.493 -34.997 1.00 56.97 479 VAL A O 1
ATOM 3694 N N . PHE A 1 480 ? 19.183 -6.872 -33.521 1.00 65.75 480 PHE A N 1
ATOM 3695 C CA . PHE A 1 480 ? 19.087 -8.038 -32.638 1.00 65.75 480 PHE A CA 1
ATOM 3696 C C . PHE A 1 480 ? 18.364 -7.653 -31.343 1.00 65.75 480 PHE A C 1
ATOM 3698 O O . PHE A 1 480 ? 18.748 -6.680 -30.701 1.00 65.75 480 PHE A O 1
ATOM 3705 N N . VAL A 1 481 ? 17.357 -8.434 -30.953 1.00 67.75 481 VAL A N 1
ATOM 3706 C CA . VAL A 1 481 ? 16.642 -8.306 -29.675 1.00 67.75 481 VAL A CA 1
ATOM 3707 C C . VAL A 1 481 ? 16.911 -9.577 -28.880 1.00 67.75 481 VAL A C 1
ATOM 3709 O O . VAL A 1 481 ? 16.615 -10.672 -29.357 1.00 67.75 481 VAL A O 1
ATOM 3712 N N . GLY A 1 482 ? 17.483 -9.445 -27.690 1.00 67.75 482 GLY A N 1
ATOM 3713 C CA . GLY A 1 482 ? 17.820 -10.585 -26.837 1.00 67.75 482 GLY A CA 1
ATOM 3714 C C . GLY A 1 482 ? 18.020 -10.160 -25.393 1.00 67.75 482 GLY A C 1
ATOM 3715 O O . GLY A 1 482 ? 17.857 -8.979 -25.078 1.00 67.75 482 GLY A O 1
ATOM 3716 N N . SER A 1 483 ? 18.359 -11.106 -24.518 1.00 78.88 483 SER A N 1
ATOM 3717 C CA . SER A 1 483 ? 18.647 -10.766 -23.121 1.00 78.88 483 SER A CA 1
ATOM 3718 C C . SER A 1 483 ? 19.853 -9.822 -23.026 1.00 78.88 483 SER A C 1
ATOM 3720 O O . SER A 1 483 ? 20.704 -9.813 -23.929 1.00 78.88 483 SER A O 1
ATOM 3722 N N . PRO A 1 484 ? 19.969 -9.035 -21.946 1.00 83.06 484 PRO A N 1
ATOM 3723 C CA . PRO A 1 484 ? 21.154 -8.225 -21.686 1.00 83.06 484 PRO A CA 1
ATOM 3724 C C . PRO A 1 484 ? 22.488 -8.967 -21.882 1.00 83.06 484 PRO A C 1
ATOM 3726 O O . PRO A 1 484 ? 23.403 -8.459 -22.535 1.00 83.06 484 PRO A O 1
ATOM 3729 N N . GLU A 1 485 ? 22.593 -10.209 -21.408 1.00 85.31 485 GLU A N 1
ATOM 3730 C CA . GLU A 1 485 ? 23.794 -11.043 -21.530 1.00 85.31 485 GLU A CA 1
ATOM 3731 C C . GLU A 1 485 ? 24.072 -11.435 -22.982 1.00 85.31 485 GLU A C 1
ATOM 3733 O O . GLU A 1 485 ? 25.223 -11.412 -23.426 1.00 85.31 485 GLU A O 1
ATOM 3738 N N . GLU A 1 486 ? 23.031 -11.790 -23.740 1.00 80.06 486 GLU A N 1
ATOM 3739 C CA . GLU A 1 486 ? 23.143 -12.131 -25.160 1.00 80.06 486 GLU A CA 1
ATOM 3740 C C . GLU A 1 486 ? 23.588 -10.919 -25.983 1.00 80.06 486 GLU A C 1
ATOM 3742 O O . GLU A 1 486 ? 24.449 -11.035 -26.862 1.00 80.06 486 GLU A O 1
ATOM 3747 N N . VAL A 1 487 ? 23.042 -9.743 -25.667 1.00 78.56 487 VAL A N 1
ATOM 3748 C CA . VAL A 1 487 ? 23.404 -8.462 -26.280 1.00 78.56 487 VAL A CA 1
ATOM 3749 C C . VAL A 1 487 ? 24.864 -8.120 -25.994 1.00 78.56 487 VAL A C 1
ATOM 3751 O O . VAL A 1 487 ? 25.613 -7.822 -26.929 1.00 78.56 487 VAL A O 1
ATOM 3754 N N . VAL A 1 488 ? 25.309 -8.229 -24.740 1.00 85.06 488 VAL A N 1
ATOM 3755 C CA . VAL A 1 488 ? 26.711 -8.007 -24.354 1.00 85.06 488 VAL A CA 1
ATOM 3756 C C . VAL A 1 488 ? 27.637 -9.007 -25.044 1.00 85.06 488 VAL A C 1
ATOM 3758 O O . VAL A 1 488 ? 28.662 -8.611 -25.607 1.00 85.06 488 VAL A O 1
ATOM 3761 N N . ALA A 1 489 ? 27.280 -10.293 -25.073 1.00 83.38 489 ALA A N 1
ATOM 3762 C CA . ALA A 1 489 ? 28.077 -11.327 -25.729 1.00 83.38 489 ALA A CA 1
ATOM 3763 C C . ALA A 1 489 ? 28.256 -11.044 -27.228 1.00 83.38 489 ALA A C 1
ATOM 3765 O O . ALA A 1 489 ? 29.358 -11.197 -27.763 1.00 83.38 489 ALA A O 1
ATOM 3766 N N . ARG A 1 490 ? 27.204 -10.571 -27.907 1.00 78.12 490 ARG A N 1
ATOM 3767 C CA . ARG A 1 490 ? 27.273 -10.171 -29.319 1.00 78.12 490 ARG A CA 1
ATOM 3768 C C . ARG A 1 490 ? 28.076 -8.885 -29.506 1.00 78.12 490 ARG A C 1
ATOM 3770 O O . ARG A 1 490 ? 28.963 -8.854 -30.362 1.00 78.12 490 ARG A O 1
ATOM 3777 N N . ALA A 1 491 ? 27.864 -7.865 -28.677 1.00 79.00 491 ALA A N 1
ATOM 3778 C CA . ALA A 1 491 ? 28.631 -6.618 -28.709 1.00 79.00 491 ALA A CA 1
ATOM 3779 C C . ALA A 1 491 ? 30.138 -6.843 -28.465 1.00 79.00 491 ALA A C 1
ATOM 3781 O O . ALA A 1 491 ? 30.976 -6.180 -29.078 1.00 79.00 491 ALA A O 1
ATOM 3782 N N . ALA A 1 492 ? 30.512 -7.840 -27.658 1.00 84.00 492 ALA A N 1
ATOM 3783 C CA . ALA A 1 492 ? 31.906 -8.221 -27.425 1.00 84.00 492 ALA A CA 1
ATOM 3784 C C . ALA A 1 492 ? 32.609 -8.762 -28.686 1.00 84.00 492 ALA A C 1
ATOM 3786 O O . ALA A 1 492 ? 33.838 -8.710 -28.787 1.00 84.00 492 ALA A O 1
ATOM 3787 N N . THR A 1 493 ? 31.852 -9.236 -29.680 1.00 78.81 493 THR A N 1
ATOM 3788 C CA . THR A 1 493 ? 32.388 -9.678 -30.981 1.00 78.81 493 THR A CA 1
ATOM 3789 C C . THR A 1 493 ? 32.502 -8.556 -32.015 1.00 78.81 493 THR A C 1
ATOM 3791 O O . THR A 1 493 ? 33.028 -8.788 -33.103 1.00 78.81 493 THR A O 1
ATOM 3794 N N . SER A 1 494 ? 32.076 -7.337 -31.663 1.00 75.06 494 SER A N 1
ATOM 3795 C CA . SER A 1 494 ? 32.007 -6.179 -32.558 1.00 75.06 494 SER A CA 1
ATOM 3796 C C . SER A 1 494 ? 33.293 -5.919 -33.341 1.00 75.06 494 SER A C 1
ATOM 3798 O O . SER A 1 494 ? 34.404 -6.082 -32.829 1.00 75.06 494 SER A O 1
ATOM 3800 N N . ALA A 1 495 ? 33.169 -5.444 -34.581 1.00 71.44 495 ALA A N 1
ATOM 3801 C CA . ALA A 1 495 ? 34.318 -4.932 -35.328 1.00 71.44 495 ALA A CA 1
ATOM 3802 C C . ALA A 1 495 ? 34.858 -3.621 -34.718 1.00 71.44 495 ALA A C 1
ATOM 3804 O O . ALA A 1 495 ? 36.062 -3.362 -34.803 1.00 71.44 495 ALA A O 1
ATOM 3805 N N . ASP A 1 496 ? 34.006 -2.844 -34.042 1.00 74.19 496 ASP A N 1
ATOM 3806 C CA . ASP A 1 496 ? 34.370 -1.601 -33.364 1.00 74.19 496 ASP A CA 1
ATOM 3807 C C . ASP A 1 496 ? 35.116 -1.896 -32.041 1.00 74.19 496 ASP A C 1
ATOM 3809 O O . ASP A 1 496 ? 34.576 -2.549 -31.139 1.00 74.19 496 ASP A O 1
ATOM 3813 N N . PRO A 1 497 ? 36.378 -1.450 -31.891 1.00 79.38 497 PRO A N 1
ATOM 3814 C CA . PRO A 1 497 ? 37.161 -1.683 -30.679 1.00 79.38 497 PRO A CA 1
ATOM 3815 C C . PRO A 1 497 ? 36.571 -1.014 -29.429 1.00 79.38 497 PRO A C 1
ATOM 3817 O O . PRO A 1 497 ? 36.789 -1.520 -28.331 1.00 79.38 497 PRO A O 1
ATOM 3820 N N . THR A 1 498 ? 35.823 0.078 -29.581 1.00 78.44 498 THR A N 1
ATOM 3821 C CA . THR A 1 498 ? 35.184 0.814 -28.484 1.00 78.44 498 THR A CA 1
ATOM 3822 C C . THR A 1 498 ? 33.984 0.043 -27.953 1.00 78.44 498 THR A C 1
ATOM 3824 O O . THR A 1 498 ? 33.880 -0.171 -26.750 1.00 78.44 498 THR A O 1
ATOM 3827 N N . VAL A 1 499 ? 33.128 -0.463 -28.848 1.00 77.31 499 VAL A N 1
ATOM 3828 C CA . VAL A 1 499 ? 31.962 -1.276 -28.462 1.00 77.31 499 VAL A CA 1
ATOM 3829 C C . VAL A 1 499 ? 32.398 -2.580 -27.798 1.00 77.31 499 VAL A C 1
ATOM 3831 O O . VAL A 1 499 ? 31.864 -2.957 -26.760 1.00 77.31 499 VAL A O 1
ATOM 3834 N N . ARG A 1 500 ? 33.437 -3.233 -28.332 1.00 85.38 500 ARG A N 1
ATOM 3835 C CA . ARG A 1 500 ? 34.021 -4.431 -27.714 1.00 85.38 500 ARG A CA 1
ATOM 3836 C C . ARG A 1 500 ? 34.605 -4.156 -26.325 1.00 85.38 500 ARG A C 1
ATOM 3838 O O . ARG A 1 500 ? 34.499 -5.013 -25.454 1.00 85.38 500 ARG A O 1
ATOM 3845 N N . ALA A 1 501 ? 35.219 -2.992 -26.112 1.00 84.25 501 ALA A N 1
ATOM 3846 C CA . ALA A 1 501 ? 35.733 -2.606 -24.799 1.00 84.25 501 ALA A CA 1
ATOM 3847 C C . ALA A 1 501 ? 34.602 -2.336 -23.792 1.00 84.25 501 ALA A C 1
ATOM 3849 O O . ALA A 1 501 ? 34.696 -2.796 -22.658 1.00 84.25 501 ALA A O 1
ATOM 3850 N N . LEU A 1 502 ? 33.526 -1.656 -24.209 1.00 83.00 502 LEU A N 1
ATOM 3851 C CA . LEU A 1 502 ? 32.335 -1.450 -23.376 1.00 83.00 502 LEU A CA 1
ATOM 3852 C C . LEU A 1 502 ? 31.674 -2.782 -23.009 1.00 83.00 502 LEU A C 1
ATOM 3854 O O . LEU A 1 502 ? 31.450 -3.044 -21.835 1.00 83.00 502 LEU A O 1
ATOM 3858 N N . ALA A 1 503 ? 31.442 -3.658 -23.990 1.00 86.81 503 ALA A N 1
ATOM 3859 C CA . ALA A 1 503 ? 30.875 -4.985 -23.759 1.00 86.81 503 ALA A CA 1
ATOM 3860 C C . ALA A 1 503 ? 31.757 -5.846 -22.838 1.00 86.81 503 ALA A C 1
ATOM 3862 O O . ALA A 1 503 ? 31.253 -6.550 -21.969 1.00 86.81 503 ALA A O 1
ATOM 3863 N N . GLY A 1 504 ? 33.085 -5.754 -22.975 1.00 87.75 504 GLY A N 1
ATOM 3864 C CA . GLY A 1 504 ? 34.032 -6.454 -22.103 1.00 87.75 504 GLY A CA 1
ATOM 3865 C C . GLY A 1 504 ? 33.972 -6.025 -20.632 1.00 87.75 504 GLY A C 1
ATOM 3866 O O . GLY A 1 504 ? 34.348 -6.813 -19.769 1.00 87.75 504 GLY A O 1
ATOM 3867 N N . ASN A 1 505 ? 33.476 -4.817 -20.353 1.00 88.94 505 ASN A N 1
ATOM 3868 C CA . ASN A 1 505 ? 33.310 -4.277 -19.002 1.00 88.94 505 ASN A CA 1
ATOM 3869 C C . ASN A 1 505 ? 31.845 -4.265 -18.535 1.00 88.94 505 ASN A C 1
ATOM 3871 O O . ASN A 1 505 ? 31.591 -3.866 -17.402 1.00 88.94 505 ASN A O 1
ATOM 3875 N N . ALA A 1 506 ? 30.892 -4.699 -19.365 1.00 85.81 506 ALA A N 1
ATOM 3876 C CA . ALA A 1 506 ? 29.465 -4.503 -19.115 1.00 85.81 506 ALA A CA 1
ATOM 3877 C C . ALA A 1 506 ? 28.957 -5.191 -17.840 1.00 85.81 506 ALA A C 1
ATOM 3879 O O . ALA A 1 506 ? 28.053 -4.672 -17.214 1.00 85.81 506 ALA A O 1
ATOM 3880 N N . PHE A 1 507 ? 29.563 -6.303 -17.411 1.00 88.19 507 PHE A N 1
ATOM 3881 C CA . PHE A 1 507 ? 29.211 -6.970 -16.146 1.00 88.19 507 PHE A CA 1
ATOM 3882 C C . PHE A 1 507 ? 29.778 -6.279 -14.897 1.00 88.19 507 PHE A C 1
ATOM 3884 O O . PHE A 1 507 ? 29.338 -6.560 -13.793 1.00 88.19 507 PHE A O 1
ATOM 3891 N N . SER A 1 508 ? 30.802 -5.438 -15.050 1.00 86.44 508 SER A N 1
ATOM 3892 C CA . SER A 1 508 ? 31.416 -4.688 -13.942 1.00 86.44 508 SER A CA 1
ATOM 3893 C C . SER A 1 508 ? 31.001 -3.220 -13.907 1.00 86.44 508 SER A C 1
ATOM 3895 O O . SER A 1 508 ? 31.223 -2.547 -12.907 1.00 86.44 508 SER A O 1
ATOM 3897 N N . ASP A 1 509 ? 30.478 -2.715 -15.022 1.00 82.69 509 ASP A N 1
ATOM 3898 C CA . ASP A 1 509 ? 29.990 -1.349 -15.184 1.00 82.69 509 ASP A CA 1
ATOM 3899 C C . ASP A 1 509 ? 28.860 -1.327 -16.237 1.00 82.69 509 ASP A C 1
ATOM 3901 O O . ASP A 1 509 ? 29.064 -0.865 -17.372 1.00 82.69 509 ASP A O 1
ATOM 3905 N N . PRO A 1 510 ? 27.667 -1.874 -15.911 1.00 82.12 510 PRO A N 1
ATOM 3906 C CA . PRO A 1 510 ? 26.538 -1.867 -16.840 1.00 82.12 510 PRO A CA 1
ATOM 3907 C C . PRO A 1 510 ? 26.098 -0.452 -17.204 1.00 82.12 510 PRO A C 1
ATOM 3909 O O . PRO A 1 510 ? 25.731 -0.199 -18.350 1.00 82.12 510 PRO A O 1
ATOM 3912 N N . ASN A 1 511 ? 26.198 0.494 -16.266 1.00 76.25 511 ASN A N 1
ATOM 3913 C CA . ASN A 1 511 ? 25.862 1.898 -16.499 1.00 76.25 511 ASN A CA 1
ATOM 3914 C C . ASN A 1 511 ? 26.711 2.504 -17.624 1.00 76.25 511 ASN A C 1
ATOM 3916 O O . ASN A 1 511 ? 26.179 3.220 -18.473 1.00 76.25 511 ASN A O 1
ATOM 3920 N N . ALA A 1 512 ? 28.008 2.187 -17.702 1.00 76.38 512 ALA A N 1
ATOM 3921 C CA . ALA A 1 512 ? 28.827 2.613 -18.832 1.00 76.38 512 ALA A CA 1
ATOM 3922 C C . ALA A 1 512 ? 28.430 1.925 -20.144 1.00 76.38 512 ALA A C 1
ATOM 3924 O O . ALA A 1 512 ? 28.413 2.576 -21.191 1.00 76.38 512 ALA A O 1
ATOM 3925 N N . PHE A 1 513 ? 28.097 0.632 -20.119 1.00 77.56 513 PHE A N 1
ATOM 3926 C CA . PHE A 1 513 ? 27.623 -0.064 -21.316 1.00 77.56 513 PHE A CA 1
ATOM 3927 C C . PHE A 1 513 ? 26.331 0.572 -21.838 1.00 77.56 513 PHE A C 1
ATOM 3929 O O . PHE A 1 513 ? 26.283 1.023 -22.982 1.00 77.56 513 PHE A O 1
ATOM 3936 N N . TYR A 1 514 ? 25.321 0.700 -20.987 1.00 75.44 514 TYR A N 1
ATOM 3937 C CA . TYR A 1 514 ? 24.025 1.234 -21.368 1.00 75.44 514 TYR A CA 1
ATOM 3938 C C . TYR A 1 514 ? 24.031 2.748 -21.617 1.00 75.44 514 TYR A C 1
ATOM 3940 O O . TYR A 1 514 ? 23.277 3.221 -22.461 1.00 75.44 514 TYR A O 1
ATOM 3948 N N . GLY A 1 515 ? 24.896 3.514 -20.949 1.00 69.44 515 GLY A N 1
ATOM 3949 C CA . GLY A 1 515 ? 25.011 4.964 -21.125 1.00 69.44 515 GLY A CA 1
ATOM 3950 C C . GLY A 1 515 ? 25.830 5.382 -22.348 1.00 69.44 515 GLY A C 1
ATOM 3951 O O . GLY A 1 515 ? 25.426 6.273 -23.094 1.00 69.44 515 GLY A O 1
ATOM 3952 N N . TYR A 1 516 ? 26.980 4.744 -22.597 1.00 69.12 516 TYR A N 1
ATOM 3953 C CA . TYR A 1 516 ? 27.865 5.146 -23.696 1.00 69.12 516 TYR A CA 1
ATOM 3954 C C . TYR A 1 516 ? 27.550 4.445 -25.016 1.00 69.12 516 TYR A C 1
ATOM 3956 O O . TYR A 1 516 ? 27.755 5.048 -26.068 1.00 69.12 516 TYR A O 1
ATOM 3964 N N . CYS A 1 517 ? 27.042 3.209 -25.005 1.00 64.75 517 CYS A N 1
ATOM 3965 C CA . CYS A 1 517 ? 26.783 2.468 -26.242 1.00 64.75 517 CYS A CA 1
ATOM 3966 C C . CYS A 1 517 ? 25.752 3.157 -27.172 1.00 64.75 517 CYS A C 1
ATOM 3968 O O . CYS A 1 517 ? 25.987 3.222 -28.381 1.00 64.75 517 CYS A O 1
ATOM 3970 N N . PRO A 1 518 ? 24.670 3.778 -26.666 1.00 57.34 518 PRO A N 1
ATOM 3971 C CA . PRO A 1 518 ? 23.807 4.621 -27.496 1.00 57.34 518 PRO A CA 1
ATOM 3972 C C . PRO A 1 518 ? 24.532 5.856 -28.061 1.00 57.34 518 PRO A C 1
ATOM 3974 O O . PRO A 1 518 ? 24.310 6.237 -29.210 1.00 57.34 518 PRO A O 1
ATOM 3977 N N . ALA A 1 519 ? 25.440 6.461 -27.283 1.00 55.94 519 ALA A N 1
ATOM 3978 C CA . ALA A 1 519 ? 26.144 7.693 -27.646 1.00 55.94 519 ALA A CA 1
ATOM 3979 C C . ALA A 1 519 ? 27.245 7.494 -28.707 1.00 55.94 519 ALA A C 1
ATOM 3981 O O . ALA A 1 519 ? 27.525 8.409 -29.486 1.00 55.94 519 ALA A O 1
ATOM 3982 N N . ILE A 1 520 ? 27.872 6.314 -28.771 1.00 49.78 520 ILE A N 1
ATOM 3983 C CA . ILE A 1 520 ? 28.903 5.987 -29.766 1.00 49.78 520 ILE A CA 1
ATOM 3984 C C . ILE A 1 520 ? 28.359 5.063 -30.861 1.00 49.78 520 ILE A C 1
ATOM 3986 O O . ILE A 1 520 ? 28.202 3.861 -30.684 1.00 49.78 520 ILE A O 1
ATOM 3990 N N . GLY A 1 521 ? 28.084 5.622 -32.041 1.00 49.69 521 GLY A N 1
ATOM 3991 C CA . GLY A 1 521 ? 27.709 4.822 -33.214 1.00 49.69 521 GLY A CA 1
ATOM 3992 C C . GLY A 1 521 ? 26.388 4.057 -33.069 1.00 49.69 521 GLY A C 1
ATOM 3993 O O . GLY A 1 521 ? 26.144 3.141 -33.854 1.00 49.69 521 GLY A O 1
ATOM 3994 N N . THR A 1 522 ? 25.534 4.436 -32.105 1.00 58.28 522 THR A N 1
ATOM 3995 C CA . THR A 1 522 ? 24.214 3.837 -31.850 1.00 58.28 522 THR A CA 1
ATOM 3996 C C . THR A 1 522 ? 24.283 2.321 -31.660 1.00 58.28 522 THR A C 1
ATOM 3998 O O . THR A 1 522 ? 23.498 1.612 -32.277 1.00 58.28 522 THR A O 1
ATOM 4001 N N . CYS A 1 523 ? 25.255 1.793 -30.896 1.00 62.62 523 CYS A N 1
ATOM 4002 C CA . CYS A 1 523 ? 25.422 0.339 -30.791 1.00 62.62 523 CYS A CA 1
ATOM 4003 C C . CYS A 1 523 ? 24.260 -0.359 -30.082 1.00 62.62 523 CYS A C 1
ATOM 4005 O O . CYS A 1 523 ? 23.906 -1.463 -30.480 1.00 62.62 523 CYS A O 1
ATOM 4007 N N . LEU A 1 524 ? 23.606 0.304 -29.130 1.00 65.06 524 LEU A N 1
ATOM 4008 C CA . LEU A 1 524 ? 22.244 -0.040 -28.729 1.00 65.06 524 LEU A CA 1
ATOM 4009 C C . LEU A 1 524 ? 21.271 0.879 -29.469 1.00 65.06 524 LEU A C 1
ATOM 4011 O O . LEU A 1 524 ? 21.533 2.079 -29.602 1.00 65.06 524 LEU A O 1
ATOM 4015 N N . THR A 1 525 ? 20.162 0.322 -29.948 1.00 59.06 525 THR A N 1
ATOM 4016 C CA . THR A 1 525 ? 19.038 1.117 -30.460 1.00 59.06 525 THR A CA 1
ATOM 4017 C C . THR A 1 525 ? 17.943 1.221 -29.400 1.00 59.06 525 THR A C 1
ATOM 4019 O O . THR A 1 525 ? 17.863 0.346 -28.539 1.00 59.06 525 THR A O 1
ATOM 4022 N N . PRO A 1 526 ? 17.079 2.250 -29.465 1.00 55.34 526 PRO A N 1
ATOM 4023 C CA . PRO A 1 526 ? 15.869 2.302 -28.650 1.00 55.34 526 PRO A CA 1
ATOM 4024 C C . PRO A 1 526 ? 15.050 1.022 -28.832 1.00 55.34 526 PRO A C 1
ATOM 4026 O O . PRO A 1 526 ? 14.825 0.584 -29.966 1.00 55.34 526 PRO A O 1
ATOM 4029 N N . GLY A 1 527 ? 14.666 0.425 -27.712 1.00 58.94 527 GLY A N 1
ATOM 4030 C CA . GLY A 1 527 ? 13.879 -0.793 -27.653 1.00 58.94 527 GLY A CA 1
ATOM 4031 C C . GLY A 1 527 ? 14.395 -1.725 -26.577 1.00 58.94 527 GLY A C 1
ATOM 4032 O O . GLY A 1 527 ? 15.493 -2.279 -26.666 1.00 58.94 527 GLY A O 1
ATOM 4033 N N . ALA A 1 528 ? 13.595 -1.890 -25.541 1.00 66.88 528 ALA A N 1
ATOM 4034 C CA . ALA A 1 528 ? 13.855 -2.833 -24.479 1.00 66.88 528 ALA A CA 1
ATOM 4035 C C . ALA A 1 528 ? 12.522 -3.271 -23.871 1.00 66.88 528 ALA A C 1
ATOM 4037 O O . ALA A 1 528 ? 11.530 -2.537 -23.916 1.00 66.88 528 ALA A O 1
ATOM 4038 N N . SER A 1 529 ? 12.492 -4.474 -23.314 1.00 71.31 529 SER A N 1
ATOM 4039 C CA . SER A 1 529 ? 11.324 -4.975 -22.604 1.00 71.31 529 SER A CA 1
ATOM 4040 C C . SER A 1 529 ? 11.656 -5.186 -21.137 1.00 71.31 529 SER A C 1
ATOM 4042 O O . SER A 1 529 ? 12.606 -5.912 -20.833 1.00 71.31 529 SER A O 1
ATOM 4044 N N . ILE A 1 530 ? 10.853 -4.608 -20.250 1.00 74.69 530 ILE A N 1
ATOM 4045 C CA . ILE A 1 530 ? 10.927 -4.866 -18.809 1.00 74.69 530 ILE A CA 1
ATOM 4046 C C . ILE A 1 530 ? 9.907 -5.925 -18.395 1.00 74.69 530 ILE A C 1
ATOM 4048 O O . ILE A 1 530 ? 8.875 -6.101 -19.044 1.00 74.69 530 ILE A O 1
ATOM 4052 N N . GLU A 1 531 ? 10.185 -6.597 -17.290 1.00 78.50 531 GLU A N 1
ATOM 4053 C CA . GLU A 1 531 ? 9.249 -7.446 -16.564 1.00 78.50 531 GLU A CA 1
ATOM 4054 C C . GLU A 1 531 ? 9.241 -7.054 -15.085 1.00 78.50 531 GLU A C 1
ATOM 4056 O O . GLU A 1 531 ? 10.270 -6.651 -14.539 1.00 78.50 531 GLU A O 1
ATOM 4061 N N . PHE A 1 532 ? 8.096 -7.234 -14.428 1.00 81.06 532 PHE A N 1
ATOM 4062 C CA . PHE A 1 532 ? 8.008 -7.177 -12.969 1.00 81.06 532 PHE A CA 1
ATOM 4063 C C . PHE A 1 532 ? 8.163 -8.576 -12.371 1.00 81.06 532 PHE A C 1
ATOM 4065 O O . PHE A 1 532 ? 7.476 -9.518 -12.781 1.00 81.06 532 PHE A O 1
ATOM 4072 N N . VAL A 1 533 ? 9.066 -8.709 -11.398 1.00 85.62 533 VAL A N 1
ATOM 4073 C CA . VAL A 1 533 ? 9.423 -9.981 -10.757 1.00 85.62 533 VAL A CA 1
ATOM 4074 C C . VAL A 1 533 ? 9.061 -9.954 -9.275 1.00 85.62 533 VAL A C 1
ATOM 4076 O O . VAL A 1 533 ? 9.273 -8.955 -8.592 1.00 85.62 533 VAL A O 1
ATOM 4079 N N . TYR A 1 534 ? 8.534 -11.078 -8.790 1.00 89.38 534 TYR A N 1
ATOM 4080 C CA . TYR A 1 534 ? 8.181 -11.322 -7.394 1.00 89.38 534 TYR A CA 1
ATOM 4081 C C . TYR A 1 534 ? 8.906 -12.571 -6.911 1.00 89.38 534 TYR A C 1
ATOM 4083 O O . TYR A 1 534 ? 8.975 -13.549 -7.655 1.00 89.38 534 TYR A O 1
ATOM 4091 N N . ASP A 1 535 ? 9.366 -12.567 -5.661 1.00 91.56 535 ASP A N 1
ATOM 4092 C CA . ASP A 1 535 ? 10.052 -13.706 -5.050 1.00 91.56 535 ASP A CA 1
ATOM 4093 C C . ASP A 1 535 ? 9.559 -13.991 -3.632 1.00 91.56 535 ASP A C 1
ATOM 4095 O O . ASP A 1 535 ? 9.004 -13.128 -2.949 1.00 91.56 535 ASP A O 1
ATOM 4099 N N . LYS A 1 536 ? 9.746 -15.240 -3.190 1.00 92.31 536 LYS A N 1
ATOM 4100 C CA . LYS A 1 536 ? 9.427 -15.649 -1.820 1.00 92.31 536 LYS A CA 1
ATOM 4101 C C . LYS A 1 536 ? 10.534 -15.249 -0.856 1.00 92.31 536 LYS A C 1
ATOM 4103 O O . LYS A 1 536 ? 11.687 -15.636 -1.038 1.00 92.31 536 LYS A O 1
ATOM 4108 N N . VAL A 1 537 ? 10.144 -14.600 0.232 1.00 94.50 537 VAL A N 1
ATOM 4109 C CA . VAL A 1 537 ? 11.035 -14.136 1.297 1.00 94.50 537 VAL A CA 1
ATOM 4110 C C . VAL A 1 537 ? 10.618 -14.729 2.640 1.00 94.50 537 VAL A C 1
ATOM 4112 O O . VAL A 1 537 ? 9.485 -15.179 2.830 1.00 94.50 537 VAL A O 1
ATOM 4115 N N . ASN A 1 538 ? 11.551 -14.769 3.587 1.00 95.81 538 ASN A N 1
ATOM 4116 C CA . ASN A 1 538 ? 11.276 -15.140 4.968 1.00 95.81 538 ASN A CA 1
ATOM 4117 C C . ASN A 1 538 ? 11.419 -13.906 5.868 1.00 95.81 538 ASN A C 1
ATOM 4119 O O . ASN A 1 538 ? 12.529 -13.436 6.118 1.00 95.81 538 ASN A O 1
ATOM 4123 N N . THR A 1 539 ? 10.306 -13.430 6.415 1.00 95.69 539 THR A N 1
ATOM 4124 C CA . THR A 1 539 ? 10.245 -12.258 7.291 1.00 95.69 539 THR A CA 1
ATOM 4125 C C . THR A 1 539 ? 10.142 -12.680 8.753 1.00 95.69 539 THR A C 1
ATOM 4127 O O . THR A 1 539 ? 9.133 -13.232 9.195 1.00 95.69 539 THR A O 1
ATOM 4130 N N . LEU A 1 540 ? 11.183 -12.393 9.537 1.00 96.25 540 LEU A N 1
ATOM 4131 C CA . LEU A 1 540 ? 11.183 -12.547 10.992 1.00 96.25 540 LEU A CA 1
ATOM 4132 C C . LEU A 1 540 ? 10.800 -11.233 11.658 1.00 96.25 540 LEU A C 1
ATOM 4134 O O . LEU A 1 540 ? 11.400 -10.204 11.367 1.00 96.25 540 LEU A O 1
ATOM 4138 N N . GLY A 1 541 ? 9.866 -11.271 12.603 1.00 95.69 541 GLY A N 1
ATOM 4139 C CA . GLY A 1 541 ? 9.421 -10.087 13.325 1.00 95.69 541 GLY A CA 1
ATOM 4140 C C . GLY A 1 541 ? 9.499 -10.214 14.842 1.00 95.69 541 GLY A C 1
ATOM 4141 O O . GLY A 1 541 ? 9.384 -11.297 15.422 1.00 95.69 541 GLY A O 1
ATOM 4142 N N . LEU A 1 542 ? 9.689 -9.070 15.495 1.00 95.38 542 LEU A N 1
ATOM 4143 C CA . LEU A 1 542 ? 9.669 -8.903 16.945 1.00 95.38 542 LEU A CA 1
ATOM 4144 C C . LEU A 1 542 ? 8.839 -7.671 17.294 1.00 95.38 542 LEU A C 1
ATOM 4146 O O . LEU A 1 542 ? 9.147 -6.563 16.867 1.00 95.38 542 LEU A O 1
ATOM 4150 N N . ALA A 1 543 ? 7.800 -7.850 18.100 1.00 95.25 543 ALA A N 1
ATOM 4151 C CA . ALA A 1 543 ? 7.037 -6.754 18.682 1.00 95.25 543 ALA A CA 1
ATOM 4152 C C . ALA A 1 543 ? 7.148 -6.791 20.205 1.00 95.25 543 ALA A C 1
ATOM 4154 O O . ALA A 1 543 ? 7.024 -7.858 20.803 1.00 95.25 543 ALA A O 1
ATOM 4155 N N . VAL A 1 544 ? 7.335 -5.644 20.851 1.00 94.94 544 VAL A N 1
ATOM 4156 C CA . VAL A 1 544 ? 7.476 -5.514 22.304 1.00 94.94 544 VAL A CA 1
ATOM 4157 C C . VAL A 1 544 ? 6.696 -4.299 22.794 1.00 94.94 544 VAL A C 1
ATOM 4159 O O . VAL A 1 544 ? 6.925 -3.190 22.323 1.00 94.94 544 VAL A O 1
ATOM 4162 N N . ASP A 1 545 ? 5.837 -4.501 23.792 1.00 93.62 545 ASP A N 1
ATOM 4163 C CA . ASP A 1 545 ? 5.166 -3.416 24.509 1.00 93.62 545 ASP A CA 1
ATOM 4164 C C . ASP A 1 545 ? 5.687 -3.353 25.946 1.00 93.62 545 ASP A C 1
ATOM 4166 O O . ASP A 1 545 ? 5.679 -4.356 26.677 1.00 93.62 545 ASP A O 1
ATOM 4170 N N . TYR A 1 546 ? 6.101 -2.159 26.364 1.00 92.69 546 TYR A N 1
ATOM 4171 C CA . TYR A 1 546 ? 6.521 -1.869 27.728 1.00 92.69 546 TYR A CA 1
ATOM 4172 C C . TYR A 1 546 ? 5.743 -0.679 28.292 1.00 92.69 546 TYR A C 1
ATOM 4174 O O . TYR A 1 546 ? 5.770 0.428 27.754 1.00 92.69 546 TYR A O 1
ATOM 4182 N N . PHE A 1 547 ? 5.067 -0.919 29.415 1.00 89.31 547 PHE A N 1
ATOM 4183 C CA . PHE A 1 547 ? 4.309 0.094 30.142 1.00 89.31 547 PHE A CA 1
ATOM 4184 C C . PHE A 1 547 ? 5.169 0.682 31.260 1.00 89.31 547 PHE A C 1
ATOM 4186 O O . PHE A 1 547 ? 5.553 -0.030 32.194 1.00 89.31 547 PHE A O 1
ATOM 4193 N N . ASP A 1 548 ? 5.452 1.983 31.180 1.00 90.69 548 ASP A N 1
ATOM 4194 C CA . ASP A 1 548 ? 6.175 2.699 32.224 1.00 90.69 548 ASP A CA 1
ATOM 4195 C C . ASP A 1 548 ? 5.213 3.387 33.204 1.00 90.69 548 ASP A C 1
ATOM 4197 O O . ASP A 1 548 ? 4.630 4.434 32.915 1.00 90.69 548 ASP A O 1
ATOM 4201 N N . ASP A 1 549 ? 5.079 2.817 34.403 1.00 88.19 549 ASP A N 1
ATOM 4202 C CA . ASP A 1 549 ? 4.156 3.321 35.432 1.00 88.19 549 ASP A CA 1
ATOM 4203 C C . ASP A 1 549 ? 4.520 4.727 35.944 1.00 88.19 549 ASP A C 1
ATOM 4205 O O . ASP A 1 549 ? 3.662 5.433 36.475 1.00 88.19 549 ASP A O 1
ATOM 4209 N N . PHE A 1 550 ? 5.790 5.137 35.836 1.00 89.25 550 PHE A N 1
ATOM 4210 C CA . PHE A 1 550 ? 6.260 6.414 36.375 1.00 89.25 550 PHE A CA 1
ATOM 4211 C C . PHE A 1 550 ? 5.876 7.594 35.476 1.00 89.25 550 PHE A C 1
ATOM 4213 O O . PHE A 1 550 ? 5.355 8.605 35.952 1.00 89.25 550 PHE A O 1
ATOM 4220 N N . THR A 1 551 ? 6.123 7.477 34.174 1.00 89.88 551 THR A N 1
ATOM 4221 C CA . THR A 1 551 ? 5.818 8.520 33.185 1.00 89.88 551 THR A CA 1
ATOM 4222 C C . THR A 1 551 ? 4.399 8.408 32.618 1.00 89.88 551 THR A C 1
ATOM 4224 O O . THR A 1 551 ? 3.842 9.412 32.148 1.00 89.88 551 THR A O 1
ATOM 4227 N N . GLY A 1 552 ? 3.800 7.214 32.686 1.00 89.06 552 GLY A N 1
ATOM 4228 C CA . GLY A 1 552 ? 2.538 6.872 32.033 1.00 89.06 552 GLY A CA 1
ATOM 4229 C C . GLY A 1 552 ? 2.669 6.704 30.516 1.00 89.06 552 GLY A C 1
ATOM 4230 O O . GLY A 1 552 ? 1.660 6.791 29.821 1.00 89.06 552 GLY A O 1
ATOM 4231 N N . ILE A 1 553 ? 3.896 6.546 30.008 1.00 92.69 553 ILE A N 1
ATOM 4232 C CA . ILE A 1 553 ? 4.186 6.310 28.590 1.00 92.69 553 ILE A CA 1
ATOM 4233 C C . ILE A 1 553 ? 4.109 4.810 28.306 1.00 92.69 553 ILE A C 1
ATOM 4235 O O . ILE A 1 553 ? 4.594 3.986 29.088 1.00 92.69 553 ILE A O 1
ATOM 4239 N N . VAL A 1 554 ? 3.531 4.470 27.158 1.00 92.19 554 VAL A N 1
ATOM 4240 C CA . VAL A 1 554 ? 3.638 3.137 26.563 1.00 92.19 554 VAL A CA 1
ATOM 4241 C C . VAL A 1 554 ? 4.698 3.195 25.475 1.00 92.19 554 VAL A C 1
ATOM 4243 O O . VAL A 1 554 ? 4.564 3.964 24.525 1.00 92.19 554 VAL A O 1
ATOM 4246 N N . PHE A 1 555 ? 5.756 2.405 25.631 1.00 93.56 555 PHE A N 1
ATOM 4247 C CA . PHE A 1 555 ? 6.763 2.214 24.594 1.00 93.56 555 PHE A CA 1
ATOM 4248 C C . PHE A 1 555 ? 6.387 0.991 23.762 1.00 93.56 555 PHE A C 1
ATOM 4250 O O . PHE A 1 555 ? 6.226 -0.103 24.311 1.00 93.56 555 PHE A O 1
ATOM 4257 N N . ARG A 1 556 ? 6.267 1.186 22.449 1.00 93.19 556 ARG A N 1
ATOM 4258 C CA . ARG A 1 556 ? 6.049 0.136 21.451 1.00 93.19 556 ARG A CA 1
ATOM 4259 C C . ARG A 1 556 ? 7.312 0.002 20.611 1.00 93.19 556 ARG A C 1
ATOM 4261 O O . ARG A 1 556 ? 7.771 0.988 20.049 1.00 93.19 556 ARG A O 1
ATOM 4268 N N . LEU A 1 557 ? 7.873 -1.193 20.531 1.00 94.31 557 LEU A N 1
ATOM 4269 C CA . LEU A 1 557 ? 8.931 -1.529 19.584 1.00 94.31 557 LEU A CA 1
ATOM 4270 C C . LEU A 1 557 ? 8.380 -2.569 18.618 1.00 94.31 557 LEU A C 1
ATOM 4272 O O . LEU A 1 557 ? 7.870 -3.598 19.053 1.00 94.31 557 LEU A O 1
ATOM 4276 N N . GLU A 1 558 ? 8.524 -2.326 17.327 1.00 95.19 558 GLU A N 1
ATOM 4277 C CA . GLU A 1 558 ? 8.269 -3.299 16.273 1.00 95.19 558 GLU A CA 1
ATOM 4278 C C . GLU A 1 558 ? 9.516 -3.393 15.398 1.00 95.19 558 GLU A C 1
ATOM 4280 O O . GLU A 1 558 ? 10.137 -2.379 15.104 1.00 95.19 558 GLU A O 1
ATOM 4285 N N . SER A 1 559 ? 9.918 -4.588 14.991 1.00 95.50 559 SER A N 1
ATOM 4286 C CA . SER A 1 559 ? 10.992 -4.768 14.016 1.00 95.50 559 SER A CA 1
ATOM 4287 C C . SER A 1 559 ? 10.725 -5.967 13.129 1.00 95.50 559 SER A C 1
ATOM 4289 O O . SER A 1 559 ? 10.151 -6.949 13.604 1.00 95.50 559 SER A O 1
ATOM 4291 N N . SER A 1 560 ? 11.195 -5.908 11.891 1.00 95.56 560 SER A N 1
ATOM 4292 C CA . SER A 1 560 ? 11.205 -7.010 10.937 1.00 95.56 560 SER A CA 1
ATOM 4293 C C . SER A 1 560 ? 12.571 -7.126 10.255 1.00 95.56 560 SER A C 1
ATOM 4295 O O . SER A 1 560 ? 13.288 -6.140 10.076 1.00 95.56 560 SER A O 1
ATOM 4297 N N . TRP A 1 561 ? 12.942 -8.352 9.905 1.00 96.38 561 TRP A N 1
ATOM 4298 C CA . TRP A 1 561 ? 14.060 -8.670 9.025 1.00 96.38 561 TRP A CA 1
ATOM 4299 C C . TRP A 1 561 ? 13.561 -9.629 7.950 1.00 96.38 561 TRP A C 1
ATOM 4301 O O . TRP A 1 561 ? 13.078 -10.714 8.279 1.00 96.38 561 TRP A O 1
ATOM 4311 N N . SER A 1 562 ? 13.664 -9.213 6.694 1.00 95.94 562 SER A N 1
ATOM 4312 C CA . SER A 1 562 ? 13.290 -9.988 5.512 1.00 95.94 562 SER A CA 1
ATOM 4313 C C . SER A 1 562 ? 14.545 -10.279 4.705 1.00 95.94 562 SER A C 1
ATOM 4315 O O . SER A 1 562 ? 15.325 -9.367 4.441 1.00 95.94 562 SER A O 1
ATOM 4317 N N . ASN A 1 563 ? 14.745 -11.535 4.322 1.00 95.62 563 ASN A N 1
ATOM 4318 C CA . ASN A 1 563 ? 15.930 -11.948 3.578 1.00 95.62 563 ASN A CA 1
ATOM 4319 C C . ASN A 1 563 ? 15.676 -12.039 2.068 1.00 95.62 563 ASN A C 1
ATOM 4321 O O . ASN A 1 563 ? 14.574 -12.412 1.661 1.00 95.62 563 ASN A O 1
ATOM 4325 N N . ASN A 1 564 ? 16.717 -11.797 1.264 1.00 94.38 564 ASN A N 1
ATOM 4326 C CA . ASN A 1 564 ? 16.689 -11.916 -0.203 1.00 94.38 564 ASN A CA 1
ATOM 4327 C C . ASN A 1 564 ? 15.481 -11.206 -0.848 1.00 94.38 564 ASN A C 1
ATOM 4329 O O . ASN A 1 564 ? 14.801 -11.778 -1.700 1.00 94.38 564 ASN A O 1
ATOM 4333 N N . VAL A 1 565 ? 15.169 -9.987 -0.405 1.00 93.19 565 VAL A N 1
ATOM 4334 C CA . VAL A 1 565 ? 14.082 -9.201 -0.997 1.00 93.19 565 VAL A CA 1
ATOM 4335 C C . VAL A 1 565 ? 14.503 -8.798 -2.413 1.00 93.19 565 VAL A C 1
ATOM 4337 O O . VAL A 1 565 ? 15.596 -8.242 -2.545 1.00 93.19 565 VAL A O 1
ATOM 4340 N N . PRO A 1 566 ? 13.693 -9.064 -3.457 1.00 91.69 566 PRO A N 1
ATOM 4341 C CA . PRO A 1 566 ? 14.029 -8.657 -4.815 1.00 91.69 566 PRO A CA 1
ATOM 4342 C C . PRO A 1 566 ? 14.038 -7.129 -4.904 1.00 91.69 566 PRO A C 1
ATOM 4344 O O . PRO A 1 566 ? 13.111 -6.460 -4.441 1.00 91.69 566 PRO A O 1
ATOM 4347 N N . VAL A 1 567 ? 15.093 -6.577 -5.492 1.00 88.88 567 VAL A N 1
ATOM 4348 C CA . VAL A 1 567 ? 15.321 -5.138 -5.634 1.00 88.88 567 VAL A CA 1
ATOM 4349 C C . VAL A 1 567 ? 15.767 -4.829 -7.054 1.00 88.88 567 VAL A C 1
ATOM 4351 O O . VAL A 1 567 ? 16.417 -5.636 -7.713 1.00 88.88 567 VAL A O 1
ATOM 4354 N N . SER A 1 568 ? 15.401 -3.643 -7.530 1.00 85.25 568 SER A N 1
ATOM 4355 C CA . SER A 1 568 ? 15.869 -3.174 -8.834 1.00 85.25 568 SER A CA 1
ATOM 4356 C C . SER A 1 568 ? 17.242 -2.529 -8.643 1.00 85.25 568 SER A C 1
ATOM 4358 O O . SER A 1 568 ? 17.343 -1.589 -7.853 1.00 85.25 568 SER A O 1
ATOM 4360 N N . ASN A 1 569 ? 18.285 -3.004 -9.324 1.00 85.38 569 ASN A N 1
ATOM 4361 C CA . ASN A 1 569 ? 19.662 -2.523 -9.161 1.00 85.38 569 ASN A CA 1
ATOM 4362 C C . ASN A 1 569 ? 20.321 -2.215 -10.511 1.00 85.38 569 ASN A C 1
ATOM 4364 O O . ASN A 1 569 ? 20.648 -3.107 -11.281 1.00 85.38 569 ASN A O 1
ATOM 4368 N N . LYS A 1 570 ? 20.597 -0.940 -10.796 1.00 79.81 570 LYS A N 1
ATOM 4369 C CA . LYS A 1 570 ? 21.206 -0.533 -12.077 1.00 79.81 570 LYS A CA 1
ATOM 4370 C C . LYS A 1 570 ? 22.656 -0.981 -12.259 1.00 79.81 570 LYS A C 1
ATOM 4372 O O . LYS A 1 570 ? 23.186 -0.887 -13.366 1.00 79.81 570 LYS A O 1
ATOM 4377 N N . ASN A 1 571 ? 23.320 -1.386 -11.179 1.00 83.62 571 ASN A N 1
ATOM 4378 C CA . ASN A 1 571 ? 24.678 -1.915 -11.246 1.00 83.62 571 ASN A CA 1
ATOM 4379 C C . ASN A 1 571 ? 24.716 -3.383 -11.674 1.00 83.62 571 ASN A C 1
ATOM 4381 O O . ASN A 1 571 ? 25.804 -3.886 -11.954 1.00 83.62 571 ASN A O 1
ATOM 4385 N N . ASP A 1 572 ? 23.553 -4.016 -11.818 1.00 87.50 572 ASP A N 1
ATOM 4386 C CA . ASP A 1 572 ? 23.402 -5.308 -12.465 1.00 87.50 572 ASP A CA 1
ATOM 4387 C C . ASP A 1 572 ? 22.974 -5.146 -13.919 1.00 87.50 572 ASP A C 1
ATOM 4389 O O . ASP A 1 572 ? 22.314 -4.183 -14.313 1.00 87.50 572 ASP A O 1
ATOM 4393 N N . LEU A 1 573 ? 23.401 -6.082 -14.762 1.00 85.25 573 LEU A N 1
ATOM 4394 C CA . LEU A 1 573 ? 23.208 -5.985 -16.206 1.00 85.25 573 LEU A CA 1
ATOM 4395 C C . LEU A 1 573 ? 21.725 -6.105 -16.599 1.00 85.25 573 LEU A C 1
ATOM 4397 O O . LEU A 1 573 ? 21.286 -5.430 -17.529 1.00 85.25 573 LEU A O 1
ATOM 4401 N N . ASP A 1 574 ? 20.956 -6.920 -15.889 1.00 83.81 574 ASP A N 1
ATOM 4402 C CA . ASP A 1 574 ? 19.524 -7.163 -16.088 1.00 83.81 574 ASP A CA 1
ATOM 4403 C C . ASP A 1 574 ? 18.632 -6.387 -15.101 1.00 83.81 574 ASP A C 1
ATOM 4405 O O . ASP A 1 574 ? 17.412 -6.525 -15.128 1.00 83.81 574 ASP A O 1
ATOM 4409 N N . TRP A 1 575 ? 19.227 -5.526 -14.273 1.00 84.62 575 TRP A N 1
ATOM 4410 C CA . TRP A 1 575 ? 18.565 -4.707 -13.253 1.00 84.62 575 TRP A CA 1
ATOM 4411 C C . TRP A 1 575 ? 17.913 -5.453 -12.090 1.00 84.62 575 TRP A C 1
ATOM 4413 O O . TRP A 1 575 ? 17.247 -4.811 -11.278 1.00 84.62 575 TRP A O 1
ATOM 4423 N N . LEU A 1 576 ? 18.122 -6.761 -11.961 1.00 89.06 576 LEU A N 1
ATOM 4424 C CA . LEU A 1 576 ? 17.524 -7.556 -10.898 1.00 89.06 576 LEU A CA 1
ATOM 4425 C C . LEU A 1 576 ? 18.587 -8.005 -9.896 1.00 89.06 576 LEU A C 1
ATOM 4427 O O . LEU A 1 576 ? 19.527 -8.711 -10.245 1.00 89.06 576 LEU A O 1
ATOM 4431 N N . ASP A 1 577 ? 18.380 -7.662 -8.631 1.00 91.75 577 ASP A N 1
ATOM 4432 C CA . ASP A 1 577 ? 19.239 -8.087 -7.528 1.00 91.75 577 ASP A CA 1
ATOM 4433 C C . ASP A 1 577 ? 18.396 -8.439 -6.294 1.00 91.75 577 ASP A C 1
ATOM 4435 O O . ASP A 1 577 ? 17.163 -8.359 -6.303 1.00 91.75 577 ASP A O 1
ATOM 4439 N N . SER A 1 578 ? 19.046 -8.858 -5.214 1.00 93.38 578 SER A N 1
ATOM 4440 C CA . SER A 1 578 ? 18.411 -9.182 -3.943 1.00 93.38 578 SER A CA 1
ATOM 4441 C C . SER A 1 578 ? 19.178 -8.587 -2.767 1.00 93.38 578 SER A C 1
ATOM 4443 O O . SER A 1 578 ? 20.404 -8.621 -2.732 1.00 93.38 578 SER A O 1
ATOM 4445 N N . SER A 1 579 ? 18.457 -8.085 -1.765 1.00 94.38 579 SER A N 1
ATOM 4446 C CA . SER A 1 579 ? 19.065 -7.497 -0.568 1.00 94.38 579 SER A CA 1
ATOM 4447 C C . SER A 1 579 ? 18.315 -7.894 0.699 1.00 94.38 579 SER A C 1
ATOM 4449 O O . SER A 1 579 ? 17.095 -8.086 0.686 1.00 94.38 579 SER A O 1
ATOM 4451 N N . ASP A 1 580 ? 19.027 -7.998 1.818 1.00 95.81 580 ASP A N 1
ATOM 4452 C CA . ASP A 1 580 ? 18.395 -8.151 3.126 1.00 95.81 580 ASP A CA 1
ATOM 4453 C C . ASP A 1 580 ? 17.825 -6.807 3.625 1.00 95.81 580 ASP A C 1
ATOM 4455 O O . ASP A 1 580 ? 18.511 -5.779 3.674 1.00 95.81 580 ASP A O 1
ATOM 4459 N N . LEU A 1 581 ? 16.562 -6.822 4.058 1.00 93.81 581 LEU A N 1
ATOM 4460 C CA . LEU A 1 581 ? 15.812 -5.655 4.521 1.00 93.81 581 LEU A CA 1
ATOM 4461 C C . LEU A 1 581 ? 15.582 -5.725 6.032 1.00 93.81 581 LEU A C 1
ATOM 4463 O O . LEU A 1 581 ? 14.975 -6.668 6.538 1.00 93.81 581 LEU A O 1
ATOM 4467 N N . VAL A 1 582 ? 16.001 -4.691 6.759 1.00 95.62 582 VAL A N 1
ATOM 4468 C CA . VAL A 1 582 ? 15.680 -4.505 8.179 1.00 95.62 582 VAL A CA 1
ATOM 4469 C C . VAL A 1 582 ? 14.789 -3.288 8.337 1.00 95.62 582 VAL A C 1
ATOM 4471 O O . VAL A 1 582 ? 15.136 -2.194 7.897 1.00 95.62 582 VAL A O 1
ATOM 4474 N N . GLN A 1 583 ? 13.670 -3.454 9.032 1.00 94.44 583 GLN A N 1
ATOM 4475 C CA . GLN A 1 583 ? 12.808 -2.344 9.414 1.00 94.44 583 GLN A CA 1
ATOM 4476 C C . GLN A 1 583 ? 12.600 -2.344 10.921 1.00 94.44 583 GLN A C 1
ATOM 4478 O O . GLN A 1 583 ? 12.472 -3.399 11.547 1.00 94.44 583 GLN A O 1
ATOM 4483 N N . PHE A 1 584 ? 12.535 -1.165 11.529 1.00 94.38 584 PHE A N 1
ATOM 4484 C CA . PHE A 1 584 ? 12.049 -1.044 12.897 1.00 94.38 584 PHE A CA 1
ATOM 4485 C C . PHE A 1 584 ? 11.236 0.222 13.113 1.00 94.38 584 PHE A C 1
ATOM 4487 O O . PHE A 1 584 ? 11.376 1.216 12.404 1.00 94.38 584 PHE A O 1
ATOM 4494 N N . ALA A 1 585 ? 10.398 0.168 14.136 1.00 95.25 585 ALA A N 1
ATOM 4495 C CA . ALA A 1 585 ? 9.550 1.243 14.578 1.00 95.25 585 ALA A CA 1
ATOM 4496 C C . ALA A 1 585 ? 9.594 1.355 16.102 1.00 95.25 585 ALA A C 1
ATOM 4498 O O . ALA A 1 585 ? 9.431 0.366 16.820 1.00 95.25 585 ALA A O 1
ATOM 4499 N N . LEU A 1 586 ? 9.797 2.570 16.601 1.00 95.25 586 LEU A N 1
ATOM 4500 C CA . LEU A 1 586 ? 9.725 2.897 18.020 1.00 95.25 586 LEU A CA 1
ATOM 4501 C C . LEU A 1 586 ? 8.611 3.918 18.241 1.00 95.25 586 LEU A C 1
ATOM 4503 O O . LEU A 1 586 ? 8.753 5.080 17.868 1.00 95.25 586 LEU A O 1
ATOM 4507 N N . GLY A 1 587 ? 7.526 3.483 18.872 1.00 94.69 587 GLY A N 1
ATOM 4508 C CA . GLY A 1 587 ? 6.386 4.307 19.248 1.00 94.69 587 GLY A CA 1
ATOM 4509 C C . GLY A 1 587 ? 6.386 4.681 20.727 1.00 94.69 587 GLY A C 1
ATOM 4510 O O . GLY A 1 587 ? 6.762 3.889 21.595 1.00 94.69 587 GLY A O 1
ATOM 4511 N N . MET A 1 588 ? 5.940 5.899 21.016 1.00 95.00 588 MET A N 1
ATOM 4512 C CA . MET A 1 588 ? 5.706 6.409 22.364 1.00 95.00 588 MET A CA 1
ATOM 4513 C C . MET A 1 588 ? 4.311 7.012 22.429 1.00 95.00 588 MET A C 1
ATOM 4515 O O . MET A 1 588 ? 4.044 8.029 21.786 1.00 95.00 588 MET A O 1
ATOM 4519 N N . ASP A 1 589 ? 3.447 6.425 23.251 1.00 93.50 589 ASP A N 1
ATOM 4520 C CA . ASP A 1 589 ? 2.062 6.871 23.380 1.00 93.50 589 ASP A CA 1
ATOM 4521 C C . ASP A 1 589 ? 1.763 7.335 24.791 1.00 93.50 589 ASP A C 1
ATOM 4523 O O . ASP A 1 589 ? 2.127 6.684 25.779 1.00 93.50 589 ASP A O 1
ATOM 4527 N N . ARG A 1 590 ? 1.061 8.465 24.898 1.00 94.38 590 ARG A N 1
ATOM 4528 C CA . ARG A 1 590 ? 0.683 9.009 26.196 1.00 94.38 590 ARG A CA 1
ATOM 4529 C C . ARG A 1 590 ? -0.568 9.885 26.152 1.00 94.38 590 ARG A C 1
ATOM 4531 O O . ARG A 1 590 ? -0.553 10.967 25.556 1.00 94.38 590 ARG A O 1
ATOM 4538 N N . PRO A 1 591 ? -1.608 9.536 26.925 1.00 93.44 591 PRO A N 1
ATOM 4539 C CA . PRO A 1 591 ? -2.658 10.477 27.296 1.00 93.44 591 PRO A CA 1
ATOM 4540 C C . PRO A 1 591 ? -2.087 11.615 28.163 1.00 93.44 591 PRO A C 1
ATOM 4542 O O . PRO A 1 591 ? -1.594 11.393 29.269 1.00 93.44 591 PRO A O 1
ATOM 4545 N N . THR A 1 592 ? -2.153 12.856 27.683 1.00 93.12 592 THR A N 1
ATOM 4546 C CA . THR A 1 592 ? -1.548 14.033 28.324 1.00 93.12 592 THR A CA 1
ATOM 4547 C C . THR A 1 592 ? -2.573 15.148 28.545 1.00 93.12 592 THR A C 1
ATOM 4549 O O . THR A 1 592 ? -3.317 15.531 27.648 1.00 93.12 592 THR A O 1
ATOM 4552 N N . PHE A 1 593 ? -2.613 15.722 29.752 1.00 92.44 593 PHE A N 1
ATOM 4553 C CA . PHE A 1 593 ? -3.456 16.889 30.039 1.00 92.44 593 PHE A CA 1
ATOM 4554 C C . PHE A 1 593 ? -2.845 18.179 29.479 1.00 92.44 593 PHE A C 1
ATOM 4556 O O . PHE A 1 593 ? -1.872 18.696 30.028 1.00 92.44 593 PHE A O 1
ATOM 4563 N N . ILE A 1 594 ? -3.490 18.762 28.467 1.00 92.75 594 ILE A N 1
ATOM 4564 C CA . ILE A 1 594 ? -3.189 20.107 27.959 1.00 92.75 594 ILE A CA 1
ATOM 4565 C C . ILE A 1 594 ? -4.292 21.057 28.436 1.00 92.75 594 ILE A C 1
ATOM 4567 O O . ILE A 1 594 ? -5.242 21.371 27.719 1.00 92.75 594 ILE A O 1
ATOM 4571 N N . LYS A 1 595 ? -4.186 21.493 29.698 1.00 88.94 595 LYS A N 1
ATOM 4572 C CA . LYS A 1 595 ? -5.283 22.163 30.426 1.00 88.94 595 LYS A CA 1
ATOM 4573 C C . LYS A 1 595 ? -5.803 23.448 29.773 1.00 88.94 595 LYS A C 1
ATOM 4575 O O . LYS A 1 595 ? -6.953 23.802 30.008 1.00 88.94 595 LYS A O 1
ATOM 4580 N N . PHE A 1 596 ? -4.976 24.144 28.989 1.00 92.25 596 PHE A N 1
ATOM 4581 C CA . PHE A 1 596 ? -5.395 25.366 28.296 1.00 92.25 596 PHE A CA 1
ATOM 4582 C C . PHE A 1 596 ? -6.243 25.088 27.045 1.00 92.25 596 PHE A C 1
ATOM 4584 O O . PHE A 1 596 ? -7.036 25.942 26.668 1.00 92.25 596 PHE A O 1
ATOM 4591 N N . LEU A 1 597 ? -6.110 23.904 26.432 1.00 90.56 597 LEU A N 1
ATOM 4592 C CA . LEU A 1 597 ? -6.945 23.477 25.305 1.00 90.56 597 LEU A CA 1
ATOM 4593 C C . LEU A 1 597 ? -8.196 22.742 25.782 1.00 90.56 597 LEU A C 1
ATOM 4595 O O . LEU A 1 597 ? -9.284 22.991 25.268 1.00 90.56 597 LEU A O 1
ATOM 4599 N N . ASN A 1 598 ? -8.058 21.844 26.763 1.00 90.44 598 ASN A N 1
ATOM 4600 C CA . ASN A 1 598 ? -9.182 21.159 27.390 1.00 90.44 598 ASN A CA 1
ATOM 4601 C C . ASN A 1 598 ? -8.876 20.869 28.872 1.00 90.44 598 ASN A C 1
ATOM 4603 O O . ASN A 1 598 ? -7.990 20.069 29.179 1.00 90.44 598 ASN A O 1
ATOM 4607 N N . PRO A 1 599 ? -9.602 21.485 29.822 1.00 88.31 599 PRO A N 1
ATOM 4608 C CA . PRO A 1 599 ? -9.359 21.269 31.245 1.00 88.31 599 PRO A CA 1
ATOM 4609 C C . PRO A 1 599 ? -9.950 19.953 31.777 1.00 88.31 599 PRO A C 1
ATOM 4611 O O . PRO A 1 599 ? -9.650 19.577 32.908 1.00 88.31 599 PRO A O 1
ATOM 4614 N N . THR A 1 600 ? -10.799 19.269 31.001 1.00 90.56 600 THR A N 1
ATOM 4615 C CA . THR A 1 600 ? -11.605 18.117 31.456 1.00 90.56 600 THR A CA 1
ATOM 4616 C C . THR A 1 600 ? -11.224 16.778 30.828 1.00 90.56 600 THR A C 1
ATOM 4618 O O . THR A 1 600 ? -11.502 15.736 31.419 1.00 90.56 600 THR A O 1
ATOM 4621 N N . ARG A 1 601 ? -10.587 16.784 29.654 1.00 92.12 601 ARG A N 1
ATOM 4622 C CA . ARG A 1 601 ? -10.151 15.585 28.925 1.00 92.12 601 ARG A CA 1
ATOM 4623 C C . ARG A 1 601 ? -8.664 15.678 28.581 1.00 92.12 601 ARG A C 1
ATOM 4625 O O . ARG A 1 601 ? -8.134 16.771 28.388 1.00 92.12 601 ARG A O 1
ATOM 4632 N N . THR A 1 602 ? -8.000 14.529 28.529 1.00 92.62 602 THR A N 1
ATOM 4633 C CA . THR A 1 602 ? -6.621 14.392 28.042 1.00 92.62 602 THR A CA 1
ATOM 4634 C C . THR A 1 602 ? -6.583 14.406 26.521 1.00 92.62 602 THR A C 1
ATOM 4636 O O . THR A 1 602 ? -7.539 13.983 25.883 1.00 92.62 602 THR A O 1
ATOM 4639 N N . PHE A 1 603 ? -5.455 14.820 25.958 1.00 94.19 603 PHE A N 1
ATOM 4640 C CA . PHE A 1 603 ? -5.119 14.604 24.557 1.00 94.19 603 PHE A CA 1
ATOM 4641 C C . PHE A 1 603 ? -4.327 13.312 24.443 1.00 94.19 603 PHE A C 1
ATOM 4643 O O . PHE A 1 603 ? -3.411 13.088 25.234 1.00 94.19 603 PHE A O 1
ATOM 4650 N N . PHE A 1 604 ? -4.666 12.470 23.480 1.00 94.62 604 PHE A N 1
ATOM 4651 C CA . PHE A 1 604 ? -3.802 11.368 23.098 1.00 94.62 604 PHE A CA 1
ATOM 4652 C C . PHE A 1 604 ? -2.688 11.919 22.209 1.00 94.62 604 PHE A C 1
ATOM 4654 O O . PHE A 1 604 ? -2.972 12.582 21.213 1.00 94.62 604 PHE A O 1
ATOM 4661 N N . ILE A 1 605 ? -1.439 11.700 22.611 1.00 94.69 605 ILE A N 1
ATOM 4662 C CA . ILE A 1 605 ? -0.253 12.081 21.845 1.00 94.69 605 ILE A CA 1
ATOM 4663 C C . ILE A 1 605 ? 0.518 10.797 21.564 1.00 94.69 605 ILE A C 1
ATOM 4665 O O . ILE A 1 605 ? 0.844 10.069 22.506 1.00 94.69 605 ILE A O 1
ATOM 4669 N N . SER A 1 606 ? 0.796 10.543 20.291 1.00 94.75 606 SER A N 1
ATOM 4670 C CA . SER A 1 606 ? 1.622 9.432 19.827 1.00 94.75 606 SER A CA 1
ATOM 4671 C C . SER A 1 606 ? 2.742 9.984 18.958 1.00 94.75 606 SER A C 1
ATOM 4673 O O . SER A 1 606 ? 2.493 10.784 18.059 1.00 94.75 606 SER A O 1
ATOM 4675 N N . SER A 1 607 ? 3.978 9.591 19.245 1.00 95.50 607 SER A N 1
ATOM 4676 C CA . SER A 1 607 ? 5.128 9.880 18.389 1.00 95.50 607 SER A CA 1
ATOM 4677 C C . SER A 1 607 ? 5.813 8.581 18.021 1.00 95.50 607 SER A C 1
ATOM 4679 O O . SER A 1 607 ? 6.079 7.775 18.916 1.00 95.50 607 SER A O 1
ATOM 4681 N N . GLN A 1 608 ? 6.122 8.387 16.745 1.00 94.44 608 GLN A N 1
ATOM 4682 C CA . GLN A 1 608 ? 6.755 7.162 16.271 1.00 94.44 608 GLN A CA 1
ATOM 4683 C C . GLN A 1 608 ? 7.934 7.501 15.361 1.00 94.44 608 GLN A C 1
ATOM 4685 O O . GLN A 1 608 ? 7.943 8.525 14.678 1.00 94.44 608 GLN A O 1
ATOM 4690 N N . ILE A 1 609 ? 8.955 6.655 15.401 1.00 95.62 609 ILE A N 1
ATOM 4691 C CA . ILE A 1 609 ? 10.120 6.726 14.521 1.00 95.62 609 ILE A CA 1
ATOM 4692 C C . ILE A 1 609 ? 10.188 5.408 13.780 1.00 95.62 609 ILE A C 1
ATOM 4694 O O . ILE A 1 609 ? 10.202 4.367 14.431 1.00 95.62 609 ILE A O 1
ATOM 4698 N N . PHE A 1 610 ? 10.278 5.471 12.462 1.00 95.12 610 PHE A N 1
ATOM 4699 C CA . PHE A 1 610 ? 10.464 4.336 11.576 1.00 95.12 610 PHE A CA 1
ATOM 4700 C C . PHE A 1 610 ? 11.830 4.431 10.918 1.00 95.12 610 PHE A C 1
ATOM 4702 O O . PHE A 1 610 ? 12.294 5.523 10.584 1.00 95.12 610 PHE A O 1
ATOM 4709 N N . HIS A 1 611 ? 12.462 3.284 10.722 1.00 94.44 611 HIS A N 1
ATOM 4710 C CA . HIS A 1 611 ? 13.703 3.178 9.979 1.00 94.44 611 HIS A CA 1
ATOM 4711 C C . HIS A 1 611 ? 13.642 1.968 9.064 1.00 94.44 611 HIS A C 1
ATOM 4713 O O . HIS A 1 611 ? 13.389 0.859 9.532 1.00 94.44 611 HIS A O 1
ATOM 4719 N N . THR A 1 612 ? 13.908 2.197 7.785 1.00 92.38 612 THR A N 1
ATOM 4720 C CA . THR A 1 612 ? 14.157 1.157 6.790 1.00 92.38 612 THR A CA 1
ATOM 4721 C C . THR A 1 612 ? 15.650 1.135 6.477 1.00 92.38 612 THR A C 1
ATOM 4723 O O . THR A 1 612 ? 16.253 2.187 6.239 1.00 92.38 612 THR A O 1
ATOM 4726 N N . TYR A 1 613 ? 16.254 -0.051 6.506 1.00 93.69 613 TYR A N 1
ATOM 4727 C CA . TYR A 1 613 ? 17.668 -0.275 6.239 1.00 93.69 613 TYR A CA 1
ATOM 4728 C C . TYR A 1 613 ? 17.875 -1.438 5.267 1.00 93.69 613 TYR A C 1
ATOM 4730 O O . TYR A 1 613 ? 17.587 -2.587 5.605 1.00 93.69 613 TYR A O 1
ATOM 4738 N N . TRP A 1 614 ? 18.442 -1.132 4.103 1.00 91.44 614 TRP A N 1
ATOM 4739 C CA . TRP A 1 614 ? 18.916 -2.119 3.133 1.00 91.44 614 TRP A CA 1
ATOM 4740 C C . TRP A 1 614 ? 20.352 -2.525 3.480 1.00 91.44 614 TRP A C 1
ATOM 4742 O O . TRP A 1 614 ? 21.267 -1.691 3.492 1.00 91.44 614 TRP A O 1
ATOM 4752 N N . MET A 1 615 ? 20.550 -3.792 3.844 1.00 93.31 615 MET A N 1
ATOM 4753 C CA . MET A 1 615 ? 21.819 -4.281 4.389 1.00 93.31 615 MET A CA 1
ATOM 4754 C C . MET A 1 615 ? 22.901 -4.391 3.321 1.00 93.31 615 MET A C 1
ATOM 4756 O O . MET A 1 615 ? 24.022 -3.925 3.550 1.00 93.31 615 MET A O 1
ATOM 4760 N N . ASP A 1 616 ? 22.533 -4.938 2.166 1.00 92.69 616 ASP A N 1
ATOM 4761 C CA . ASP A 1 616 ? 23.420 -5.173 1.027 1.00 92.69 616 ASP A CA 1
ATOM 4762 C C . ASP A 1 616 ? 23.276 -4.060 -0.018 1.00 92.69 616 ASP A C 1
ATOM 4764 O O . ASP A 1 616 ? 23.372 -4.300 -1.210 1.00 92.69 616 ASP A O 1
ATOM 4768 N N . TYR A 1 617 ? 23.007 -2.831 0.440 1.00 90.44 617 TYR A N 1
ATOM 4769 C CA . TYR A 1 617 ? 22.804 -1.690 -0.447 1.00 90.44 617 TYR A CA 1
ATOM 4770 C C . TYR A 1 617 ? 24.030 -1.416 -1.321 1.00 90.44 617 TYR A C 1
ATOM 4772 O O . TYR A 1 617 ? 25.116 -1.122 -0.799 1.00 90.44 617 TYR A O 1
ATOM 4780 N N . GLU A 1 618 ? 23.820 -1.402 -2.634 1.00 88.81 618 GLU A N 1
ATOM 4781 C CA . GLU A 1 618 ? 24.808 -0.997 -3.624 1.00 88.81 618 GLU A CA 1
ATOM 4782 C C . GLU A 1 618 ? 24.403 0.308 -4.321 1.00 88.81 618 GLU A C 1
ATOM 4784 O O . GLU A 1 618 ? 23.262 0.476 -4.741 1.00 88.81 618 GLU A O 1
ATOM 4789 N N . GLY A 1 619 ? 25.366 1.222 -4.480 1.00 82.12 619 GLY A N 1
ATOM 4790 C CA . GLY A 1 619 ? 25.200 2.444 -5.266 1.00 82.12 619 GLY A CA 1
ATOM 4791 C C . GLY A 1 619 ? 25.103 3.731 -4.451 1.00 82.12 619 GLY A C 1
ATOM 4792 O O . GLY A 1 619 ? 25.642 3.844 -3.347 1.00 82.12 619 GLY A O 1
ATOM 4793 N N . ASP A 1 620 ? 24.457 4.727 -5.044 1.00 75.06 620 ASP A N 1
ATOM 4794 C CA . ASP A 1 620 ? 24.193 6.062 -4.511 1.00 75.06 620 ASP A CA 1
ATOM 4795 C C . ASP A 1 620 ? 22.781 6.515 -4.921 1.00 75.06 620 ASP A C 1
ATOM 4797 O O . ASP A 1 620 ? 21.966 5.707 -5.351 1.00 75.06 620 ASP A O 1
ATOM 4801 N N . ASN A 1 621 ? 22.460 7.797 -4.761 1.00 63.53 621 ASN A N 1
ATOM 4802 C CA . ASN A 1 621 ? 21.118 8.310 -5.042 1.00 63.53 621 ASN A CA 1
ATOM 4803 C C . ASN A 1 621 ? 20.774 8.347 -6.549 1.00 63.53 621 ASN A C 1
ATOM 4805 O O . ASN A 1 621 ? 19.642 8.662 -6.902 1.00 63.53 621 ASN A O 1
ATOM 4809 N N . GLN A 1 622 ? 21.733 8.064 -7.440 1.00 64.88 622 GLN A N 1
ATOM 4810 C CA . GLN A 1 622 ? 21.561 8.119 -8.897 1.00 64.88 622 GLN A CA 1
ATOM 4811 C C . GLN A 1 622 ? 21.781 6.753 -9.573 1.00 64.88 622 GLN A C 1
ATOM 4813 O O . GLN A 1 622 ? 21.124 6.445 -10.579 1.00 64.88 622 GLN A O 1
ATOM 4818 N N . ASN A 1 623 ? 22.681 5.931 -9.026 1.00 70.44 623 ASN A N 1
ATOM 4819 C CA . ASN A 1 623 ? 23.092 4.629 -9.553 1.00 70.44 623 ASN A CA 1
ATOM 4820 C C . ASN A 1 623 ? 22.932 3.522 -8.505 1.00 70.44 623 ASN A C 1
ATOM 4822 O O . ASN A 1 623 ? 23.040 3.778 -7.311 1.00 70.44 623 ASN A O 1
ATOM 4826 N N . GLY A 1 624 ? 22.788 2.278 -8.958 1.00 79.44 624 GLY A N 1
ATOM 4827 C CA . GLY A 1 624 ? 22.651 1.106 -8.095 1.00 79.44 624 GLY A CA 1
ATOM 4828 C C . GLY A 1 624 ? 21.202 0.796 -7.726 1.00 79.44 624 GLY A C 1
ATOM 4829 O O . GLY A 1 624 ? 20.309 0.931 -8.569 1.00 79.44 624 GLY A O 1
ATOM 4830 N N . MET A 1 625 ? 20.985 0.348 -6.491 1.00 84.19 625 MET A N 1
ATOM 4831 C CA . MET A 1 625 ? 19.675 -0.050 -5.981 1.00 84.19 625 MET A CA 1
ATOM 4832 C C . MET A 1 625 ? 18.703 1.127 -5.922 1.00 84.19 625 MET A C 1
ATOM 4834 O O . MET A 1 625 ? 19.049 2.194 -5.419 1.00 84.19 625 MET A O 1
ATOM 4838 N N . ILE A 1 626 ? 17.472 0.911 -6.390 1.00 76.12 626 ILE A N 1
ATOM 4839 C CA . ILE A 1 626 ? 16.396 1.897 -6.271 1.00 76.12 626 ILE A CA 1
ATOM 4840 C C . ILE A 1 626 ? 15.995 2.032 -4.796 1.00 76.12 626 ILE A C 1
ATOM 4842 O O . ILE A 1 626 ? 15.849 1.039 -4.081 1.00 76.12 626 ILE A O 1
ATOM 4846 N N . GLY A 1 627 ? 15.886 3.282 -4.348 1.00 74.56 627 GLY A N 1
ATOM 4847 C CA . GLY A 1 627 ? 15.692 3.652 -2.949 1.00 74.56 627 GLY A CA 1
ATOM 4848 C C . GLY A 1 627 ? 16.978 4.129 -2.281 1.00 74.56 627 GLY A C 1
ATOM 4849 O O . GLY A 1 627 ? 18.037 4.188 -2.899 1.00 74.56 627 GLY A O 1
ATOM 4850 N N . ASP A 1 628 ? 16.881 4.505 -1.008 1.00 78.50 628 ASP A N 1
ATOM 4851 C CA . ASP A 1 628 ? 18.030 4.913 -0.199 1.00 78.50 628 ASP A CA 1
ATOM 4852 C C . ASP A 1 628 ? 18.397 3.821 0.802 1.00 78.50 628 ASP A C 1
ATOM 4854 O O . ASP A 1 628 ? 17.526 3.237 1.451 1.00 78.50 628 ASP A O 1
ATOM 4858 N N . ARG A 1 629 ? 19.701 3.634 1.047 1.00 87.62 629 ARG A N 1
ATOM 4859 C CA . ARG A 1 629 ? 20.215 2.688 2.054 1.00 87.62 629 ARG A CA 1
ATOM 4860 C C . ARG A 1 629 ? 19.524 2.810 3.411 1.00 87.62 629 ARG A C 1
ATOM 4862 O O . ARG A 1 629 ? 19.294 1.809 4.085 1.00 87.62 629 ARG A O 1
ATOM 4869 N N . HIS A 1 630 ? 19.269 4.043 3.840 1.00 89.56 630 HIS A N 1
ATOM 4870 C CA . HIS A 1 630 ? 18.622 4.357 5.104 1.00 89.56 630 HIS A CA 1
ATOM 4871 C C . HIS A 1 630 ? 17.507 5.363 4.873 1.00 89.56 630 HIS A C 1
ATOM 4873 O O . HIS A 1 630 ? 17.789 6.490 4.476 1.00 89.56 630 HIS A O 1
ATOM 4879 N N . ASN A 1 631 ? 16.291 5.007 5.271 1.00 87.75 631 ASN A N 1
ATOM 4880 C CA . ASN A 1 631 ? 15.167 5.929 5.263 1.00 87.75 631 ASN A CA 1
ATOM 4881 C C . ASN A 1 631 ? 14.566 6.051 6.667 1.00 87.75 631 ASN A C 1
ATOM 4883 O O . ASN A 1 631 ? 14.144 5.052 7.254 1.00 87.75 631 ASN A O 1
ATOM 4887 N N . TRP A 1 632 ? 14.558 7.268 7.211 1.00 92.56 632 TRP A N 1
ATOM 4888 C CA . TRP A 1 632 ? 13.995 7.580 8.524 1.00 92.56 632 TRP A CA 1
ATOM 4889 C C . TRP A 1 632 ? 12.700 8.360 8.373 1.00 92.56 632 TRP A C 1
ATOM 4891 O O . TRP A 1 632 ? 12.688 9.422 7.750 1.00 92.56 632 TRP A O 1
ATOM 4901 N N . ILE A 1 633 ? 11.637 7.881 9.015 1.00 93.00 633 ILE A N 1
ATOM 4902 C CA . ILE A 1 633 ? 10.343 8.559 9.029 1.00 93.00 633 ILE A CA 1
ATOM 4903 C C . ILE A 1 633 ? 9.946 8.869 10.466 1.00 93.00 633 ILE A C 1
ATOM 4905 O O . ILE A 1 633 ? 9.992 8.017 11.352 1.00 93.00 633 ILE A O 1
ATOM 4909 N N . TYR A 1 634 ? 9.536 10.107 10.698 1.00 95.19 634 TYR A N 1
ATOM 4910 C CA . TYR A 1 634 ? 9.115 10.614 11.994 1.00 95.19 634 TYR A CA 1
ATOM 4911 C C . TYR A 1 634 ? 7.643 10.964 11.930 1.00 95.19 634 TYR A C 1
ATOM 4913 O O . TYR A 1 634 ? 7.234 11.726 11.059 1.00 95.19 634 TYR A O 1
ATOM 4921 N N . THR A 1 635 ? 6.855 10.460 12.872 1.00 94.94 635 THR A N 1
ATOM 4922 C CA . THR A 1 635 ? 5.425 10.747 12.946 1.00 94.94 635 THR A CA 1
ATOM 4923 C C . THR A 1 635 ? 5.064 11.353 14.293 1.00 94.94 635 THR A C 1
ATOM 4925 O O . THR A 1 635 ? 5.608 10.996 15.343 1.00 94.94 635 THR A O 1
ATOM 4928 N N . LEU A 1 636 ? 4.127 12.293 14.264 1.00 95.50 636 LEU A N 1
ATOM 4929 C CA . LEU A 1 636 ? 3.481 12.846 15.442 1.00 95.50 636 LEU A CA 1
ATOM 4930 C C . LEU A 1 636 ? 1.982 12.905 15.180 1.00 95.50 636 LEU A C 1
ATOM 4932 O O . LEU A 1 636 ? 1.538 13.596 14.270 1.00 95.50 636 LEU A O 1
ATOM 4936 N N . PHE A 1 637 ? 1.212 12.224 16.018 1.00 94.94 637 PHE A N 1
ATOM 4937 C CA . PHE A 1 637 ? -0.242 12.212 16.000 1.00 94.94 637 PHE A CA 1
ATOM 4938 C C . PHE A 1 637 ? -0.784 12.792 17.305 1.00 94.94 637 PHE A C 1
ATOM 4940 O O . PHE A 1 637 ? -0.325 12.458 18.403 1.00 94.94 637 PHE A O 1
ATOM 4947 N N . ILE A 1 638 ? -1.778 13.669 17.191 1.00 95.19 638 ILE A N 1
ATOM 4948 C CA . ILE A 1 638 ? -2.455 14.289 18.325 1.00 95.19 638 ILE A CA 1
ATOM 4949 C C . ILE A 1 638 ? -3.958 14.191 18.112 1.00 95.19 638 ILE A C 1
ATOM 4951 O O . ILE A 1 638 ? -4.489 14.663 17.110 1.00 95.19 638 ILE A O 1
ATOM 4955 N N . GLN A 1 639 ? -4.659 13.674 19.116 1.00 95.19 639 GLN A N 1
ATOM 4956 C CA . GLN A 1 639 ? -6.114 13.619 19.140 1.00 95.19 639 GLN A CA 1
ATOM 4957 C C . GLN A 1 639 ? -6.651 14.192 20.448 1.00 95.19 639 GLN A C 1
ATOM 4959 O O . GLN A 1 639 ? -6.192 13.848 21.538 1.00 95.19 639 GLN A O 1
ATOM 4964 N N . GLY A 1 640 ? -7.651 15.063 20.342 1.00 94.00 640 GLY A N 1
ATOM 4965 C CA . GLY A 1 640 ? -8.391 15.598 21.480 1.00 94.00 640 GLY A CA 1
ATOM 4966 C C . GLY A 1 640 ? -9.861 15.202 21.435 1.00 94.00 640 GLY A C 1
ATOM 4967 O O . GLY A 1 640 ? -10.388 14.833 20.391 1.00 94.00 640 GLY A O 1
ATOM 4968 N N . GLN A 1 641 ? -10.548 15.324 22.568 1.00 93.12 641 GLN A N 1
ATOM 4969 C CA . GLN A 1 641 ? -11.986 15.077 22.665 1.00 93.12 641 GLN A CA 1
ATOM 4970 C C . GLN A 1 641 ? -12.684 16.236 23.366 1.00 93.12 641 GLN A C 1
ATOM 4972 O O . GLN A 1 641 ? -12.294 16.660 24.455 1.00 93.12 641 GLN A O 1
ATOM 4977 N N . TYR A 1 642 ? -13.756 16.732 22.761 1.00 92.81 642 TYR A N 1
ATOM 4978 C CA . TYR A 1 642 ? -14.558 17.853 23.231 1.00 92.81 642 TYR A CA 1
ATOM 4979 C C . TYR A 1 642 ? -16.044 17.493 23.247 1.00 92.81 642 TYR A C 1
ATOM 4981 O O . TYR A 1 642 ? -16.488 16.526 22.634 1.00 92.81 642 TYR A O 1
ATOM 4989 N N . MET A 1 643 ? -16.838 18.298 23.961 1.00 91.38 643 MET A N 1
ATOM 4990 C CA . MET A 1 643 ? -18.303 18.176 23.991 1.00 91.38 643 MET A CA 1
ATOM 4991 C C . MET A 1 643 ? -18.807 16.784 24.419 1.00 91.38 643 MET A C 1
ATOM 4993 O O . MET A 1 643 ? -19.744 16.257 23.824 1.00 91.38 643 MET A O 1
ATOM 4997 N N . ARG A 1 644 ? -18.205 16.203 25.470 1.00 89.12 644 ARG A N 1
ATOM 4998 C CA . ARG A 1 644 ? -18.464 14.812 25.905 1.00 89.12 644 ARG A CA 1
ATOM 4999 C C . ARG A 1 644 ? -18.214 13.817 24.767 1.00 89.12 644 ARG A C 1
ATOM 5001 O O . ARG A 1 644 ? -19.073 13.005 24.450 1.00 89.12 644 ARG A O 1
ATOM 5008 N N . ASP A 1 645 ? -17.043 13.960 24.155 1.00 88.81 645 ASP A N 1
ATOM 5009 C CA . ASP A 1 645 ? -16.502 13.090 23.107 1.00 88.81 645 ASP A CA 1
ATOM 5010 C C . ASP A 1 645 ? -17.339 13.063 21.814 1.00 88.81 645 ASP A C 1
ATOM 5012 O O . ASP A 1 645 ? -17.211 12.163 20.993 1.00 88.81 645 ASP A O 1
ATOM 5016 N N . ARG A 1 646 ? -18.183 14.084 21.604 1.00 91.81 646 ARG A N 1
ATOM 5017 C CA . ARG A 1 646 ? -18.912 14.283 20.342 1.00 91.81 646 ARG A CA 1
ATOM 5018 C C . ARG A 1 646 ? -18.102 15.015 19.287 1.00 91.81 646 ARG A C 1
ATOM 5020 O O . ARG A 1 646 ? -18.443 14.918 18.117 1.00 91.81 646 ARG A O 1
ATOM 5027 N N . LEU A 1 647 ? -17.111 15.802 19.693 1.00 94.81 647 LEU A N 1
ATOM 5028 C CA . LEU A 1 647 ? -16.252 16.557 18.789 1.00 94.81 647 LEU A CA 1
ATOM 5029 C C . LEU A 1 647 ? -14.811 16.092 18.982 1.00 94.81 647 LEU A C 1
ATOM 5031 O O . LEU A 1 647 ? -14.231 16.330 20.043 1.00 94.81 647 LEU A O 1
ATOM 5035 N N . THR A 1 648 ? -14.243 15.473 17.956 1.00 95.75 648 THR A N 1
ATOM 5036 C CA . THR A 1 648 ? -12.912 14.862 17.998 1.00 95.75 648 THR A CA 1
ATOM 5037 C C . THR A 1 648 ? -12.029 15.515 16.939 1.00 95.75 648 THR A C 1
ATOM 5039 O O . THR A 1 648 ? -12.067 15.113 15.774 1.00 95.75 648 THR A O 1
ATOM 5042 N N . PRO A 1 649 ? -11.275 16.570 17.296 1.00 95.69 649 PRO A N 1
ATOM 5043 C CA . PRO A 1 649 ? -10.186 17.049 16.463 1.00 95.69 649 PRO A CA 1
ATOM 5044 C C . PRO A 1 649 ? -9.015 16.072 16.531 1.00 95.69 649 PRO A C 1
ATOM 5046 O O . PRO A 1 649 ? -8.608 15.645 17.617 1.00 95.69 649 PRO A O 1
ATOM 5049 N N . GLN A 1 650 ? -8.433 15.788 15.378 1.00 95.00 650 GLN A N 1
ATOM 5050 C CA . GLN A 1 650 ? -7.183 15.058 15.271 1.00 95.00 650 GLN A CA 1
ATOM 5051 C C . GLN A 1 650 ? -6.299 15.704 14.214 1.00 95.00 650 GLN A C 1
ATOM 5053 O O . GLN A 1 650 ? -6.783 16.303 13.252 1.00 95.00 650 GLN A O 1
ATOM 5058 N N . GLY A 1 651 ? -5.000 15.591 14.415 1.00 94.62 651 GLY A N 1
ATOM 5059 C CA . GLY A 1 651 ? -4.031 15.997 13.425 1.00 94.62 651 GLY A CA 1
ATOM 5060 C C . GLY A 1 651 ? -2.792 15.137 13.511 1.00 94.62 651 GLY A C 1
ATOM 5061 O O . GLY A 1 651 ? -2.466 14.592 14.569 1.00 94.62 651 GLY A O 1
ATOM 5062 N N . PHE A 1 652 ? -2.105 15.041 12.390 1.00 94.19 652 PHE A N 1
ATOM 5063 C CA . PHE A 1 652 ? -0.817 14.389 12.308 1.00 94.19 652 PHE A CA 1
ATOM 5064 C C . PHE A 1 652 ? 0.145 15.225 11.483 1.00 94.19 652 PHE A C 1
ATOM 5066 O O . PHE A 1 652 ? -0.252 16.052 10.661 1.00 94.19 652 PHE A O 1
ATOM 5073 N N . ILE A 1 653 ? 1.423 14.980 11.715 1.00 94.56 653 ILE A N 1
ATOM 5074 C CA . ILE A 1 653 ? 2.498 15.421 10.847 1.00 94.56 653 ILE A CA 1
ATOM 5075 C C . ILE A 1 653 ? 3.502 14.288 10.724 1.00 94.56 653 ILE A C 1
ATOM 5077 O O . ILE A 1 653 ? 3.813 13.607 11.707 1.00 94.56 653 ILE A O 1
ATOM 5081 N N . VAL A 1 654 ? 3.984 14.091 9.510 1.00 93.69 654 VAL A N 1
ATOM 5082 C CA . VAL A 1 654 ? 4.974 13.092 9.161 1.00 93.69 654 VAL A CA 1
ATOM 5083 C C . VAL A 1 654 ? 6.073 13.748 8.349 1.00 93.69 654 VAL A C 1
ATOM 5085 O O . VAL A 1 654 ? 5.809 14.605 7.510 1.00 93.69 654 VAL A O 1
ATOM 5088 N N . PHE A 1 655 ? 7.305 13.366 8.656 1.00 92.62 655 PHE A N 1
ATOM 5089 C CA . PHE A 1 655 ? 8.504 13.813 7.970 1.00 92.62 655 PHE A CA 1
ATOM 5090 C C . PHE A 1 655 ? 9.336 12.608 7.569 1.00 92.62 655 PHE A C 1
ATOM 5092 O O . PHE A 1 655 ? 9.662 11.781 8.421 1.00 92.62 655 PHE A O 1
ATOM 5099 N N . GLU A 1 656 ? 9.713 12.547 6.302 1.00 89.19 656 GLU A N 1
ATOM 5100 C CA . GLU A 1 656 ? 10.642 11.563 5.772 1.00 89.19 656 GLU A CA 1
ATOM 5101 C C . GLU A 1 656 ? 11.992 12.217 5.475 1.00 89.19 656 GLU A C 1
ATOM 5103 O O . GLU A 1 656 ? 12.094 13.191 4.728 1.00 89.19 656 GLU A O 1
ATOM 5108 N N . GLN A 1 657 ? 13.051 11.668 6.064 1.00 87.19 657 GLN A N 1
ATOM 5109 C CA . GLN A 1 657 ? 14.393 12.220 5.947 1.00 87.19 657 GLN A CA 1
ATOM 5110 C C . GLN A 1 657 ? 15.013 11.983 4.567 1.00 87.19 657 GLN A C 1
ATOM 5112 O O . GLN A 1 657 ? 15.712 12.875 4.092 1.00 87.19 657 GLN A O 1
ATOM 5117 N N . SER A 1 658 ? 14.783 10.814 3.955 1.00 78.56 658 SER A N 1
ATOM 5118 C CA . SER A 1 658 ? 15.343 10.455 2.640 1.00 78.56 658 SER A CA 1
ATOM 5119 C C . SER A 1 658 ? 14.986 11.476 1.576 1.00 78.56 658 SER A C 1
ATOM 5121 O O . SER A 1 658 ? 15.840 11.995 0.866 1.00 78.56 658 SER A O 1
ATOM 5123 N N . THR A 1 659 ? 13.700 11.797 1.514 1.00 75.00 659 THR A N 1
ATOM 5124 C CA . THR A 1 659 ? 13.125 12.566 0.417 1.00 75.00 659 THR A CA 1
ATOM 5125 C C . THR A 1 659 ? 12.904 14.034 0.778 1.00 75.00 659 THR A C 1
ATOM 5127 O O . THR A 1 659 ? 12.630 14.865 -0.088 1.00 75.00 659 THR A O 1
ATOM 5130 N N . GLY A 1 660 ? 12.991 14.373 2.069 1.00 81.88 660 GLY A N 1
ATOM 5131 C CA . GLY A 1 660 ? 12.657 15.696 2.582 1.00 81.88 660 GLY A CA 1
ATOM 5132 C C . GLY A 1 660 ? 11.156 16.011 2.555 1.00 81.88 660 GLY A C 1
ATOM 5133 O O . GLY A 1 660 ? 10.790 17.176 2.748 1.00 81.88 660 GLY A O 1
ATOM 5134 N N . ALA A 1 661 ? 10.293 15.015 2.315 1.00 82.88 661 ALA A N 1
ATOM 5135 C CA . ALA A 1 661 ? 8.847 15.188 2.287 1.00 82.88 661 ALA A CA 1
ATOM 5136 C C . ALA A 1 661 ? 8.249 15.368 3.683 1.00 82.88 661 ALA A C 1
ATOM 5138 O O . ALA A 1 661 ? 8.599 14.697 4.656 1.00 82.88 661 ALA A O 1
ATOM 5139 N N . TRP A 1 662 ? 7.275 16.263 3.740 1.00 90.19 662 TRP A N 1
ATOM 5140 C CA . TRP A 1 662 ? 6.391 16.503 4.857 1.00 90.19 662 TRP A CA 1
ATOM 5141 C C . TRP A 1 662 ? 4.960 16.242 4.424 1.00 90.19 662 TRP A C 1
ATOM 5143 O O . TRP A 1 662 ? 4.525 16.705 3.372 1.00 90.19 662 TRP A O 1
ATOM 5153 N N . ILE A 1 663 ? 4.214 15.560 5.281 1.00 89.56 663 ILE A N 1
ATOM 5154 C CA . ILE A 1 663 ? 2.776 15.374 5.127 1.00 89.56 663 ILE A CA 1
ATOM 5155 C C . ILE A 1 663 ? 2.128 15.761 6.440 1.00 89.56 663 ILE A C 1
ATOM 5157 O O . ILE A 1 663 ? 2.563 15.343 7.511 1.00 89.56 663 ILE A O 1
ATOM 5161 N N . SER A 1 664 ? 1.076 16.559 6.380 1.00 92.38 664 SER A N 1
ATOM 5162 C CA . SER A 1 664 ? 0.269 16.875 7.546 1.00 92.38 664 SER A CA 1
ATOM 5163 C C . SER A 1 664 ? -1.202 16.777 7.214 1.00 92.38 664 SER A C 1
ATOM 5165 O O . SER A 1 664 ? -1.626 17.157 6.128 1.00 92.38 664 SER A O 1
ATOM 5167 N N . GLY A 1 665 ? -1.979 16.316 8.180 1.00 93.25 665 GLY A N 1
ATOM 5168 C CA . GLY A 1 665 ? -3.424 16.270 8.069 1.00 93.25 665 GLY A CA 1
ATOM 5169 C C . GLY A 1 665 ? -4.061 16.846 9.313 1.00 93.25 665 GLY A C 1
ATOM 5170 O O . GLY A 1 665 ? -3.563 16.679 10.431 1.00 93.25 665 GLY A O 1
ATOM 5171 N N . PHE A 1 666 ? -5.182 17.526 9.127 1.00 95.00 666 PHE A N 1
ATOM 5172 C CA . PHE A 1 666 ? -6.057 17.932 10.214 1.00 95.00 666 PHE A CA 1
ATOM 5173 C C . PHE A 1 666 ? -7.488 17.581 9.856 1.00 95.00 666 PHE A C 1
ATOM 5175 O O . PHE A 1 666 ? -7.992 17.980 8.809 1.00 95.00 666 PHE A O 1
ATOM 5182 N N . GLN A 1 667 ? -8.171 16.890 10.760 1.00 95.12 667 GLN A N 1
ATOM 5183 C CA . GLN A 1 667 ? -9.562 16.529 10.558 1.00 95.12 667 GLN A CA 1
ATOM 5184 C C . GLN A 1 667 ? -10.383 16.665 11.837 1.00 95.12 667 GLN A C 1
ATOM 5186 O O . GLN A 1 667 ? -9.911 16.479 12.962 1.00 95.12 667 GLN A O 1
ATOM 5191 N N . LEU A 1 668 ? -11.651 17.003 11.650 1.00 96.44 668 LEU A N 1
ATOM 5192 C CA . LEU A 1 668 ? -12.618 17.248 12.702 1.00 96.44 668 LEU A CA 1
ATOM 5193 C C . LEU A 1 668 ? -13.801 16.306 12.524 1.00 96.44 668 LEU A C 1
ATOM 5195 O O . LEU A 1 668 ? -14.581 16.441 11.581 1.00 96.44 668 LEU A O 1
ATOM 5199 N N . GLN A 1 669 ? -13.956 15.375 13.459 1.00 95.75 669 GLN A N 1
ATOM 5200 C CA . GLN A 1 669 ? -15.123 14.506 13.511 1.00 95.75 669 GLN A CA 1
ATOM 5201 C C . GLN A 1 669 ? -16.168 15.087 14.464 1.00 95.75 669 GLN A C 1
ATOM 5203 O O . GLN A 1 669 ? -15.846 15.458 15.595 1.00 95.75 669 GLN A O 1
ATOM 5208 N N . TYR A 1 670 ? -17.427 15.129 14.034 1.00 95.69 670 TYR A N 1
ATOM 5209 C CA . TYR A 1 670 ? -18.565 15.525 14.855 1.00 95.69 670 TYR A CA 1
ATOM 5210 C C . TYR A 1 670 ? -19.685 14.482 14.821 1.00 95.69 670 TYR A C 1
ATOM 5212 O O . TYR A 1 670 ? -20.221 14.152 13.763 1.00 95.69 670 TYR A O 1
ATOM 5220 N N . LEU A 1 671 ? -20.076 13.992 15.996 1.00 94.31 671 LEU A N 1
ATOM 5221 C CA . LEU A 1 671 ? -21.217 13.099 16.185 1.00 94.31 671 LEU A CA 1
ATOM 5222 C C . LEU A 1 671 ? -22.499 13.933 16.329 1.00 94.31 671 LEU A C 1
ATOM 5224 O O . LEU A 1 671 ? -22.774 14.502 17.391 1.00 94.31 671 LEU A O 1
ATOM 5228 N N . LEU A 1 672 ? -23.285 14.006 15.250 1.00 91.81 672 LEU A N 1
ATOM 5229 C CA . LEU A 1 672 ? -24.584 14.691 15.222 1.00 91.81 672 LEU A CA 1
ATOM 5230 C C . LEU A 1 672 ? -25.592 13.979 16.134 1.00 91.81 672 LEU A C 1
ATOM 5232 O O . LEU A 1 672 ? -26.336 14.610 16.886 1.00 91.81 672 LEU A O 1
ATOM 5236 N N . THR A 1 673 ? -25.604 12.649 16.063 1.00 90.00 673 THR A N 1
ATOM 5237 C CA . THR A 1 673 ? -26.405 11.750 16.904 1.00 90.00 673 THR A CA 1
ATOM 5238 C C . THR A 1 673 ? -25.576 10.499 17.219 1.00 90.00 673 THR A C 1
ATOM 5240 O O . THR A 1 673 ? -24.382 10.474 16.943 1.00 90.00 673 THR A O 1
ATOM 5243 N N . ASN A 1 674 ? -26.188 9.458 17.787 1.00 86.44 674 ASN A N 1
ATOM 5244 C CA . ASN A 1 674 ? -25.498 8.182 18.001 1.00 86.44 674 ASN A CA 1
ATOM 5245 C C . ASN A 1 674 ? -25.242 7.414 16.691 1.00 86.44 674 ASN A C 1
ATOM 5247 O O . ASN A 1 674 ? -24.376 6.553 16.664 1.00 86.44 674 ASN A O 1
ATOM 5251 N N . ASN A 1 675 ? -25.977 7.739 15.623 1.00 88.75 675 ASN A N 1
ATOM 5252 C CA . ASN A 1 675 ? -25.901 7.045 14.337 1.00 88.75 675 ASN A CA 1
ATOM 5253 C C . ASN A 1 675 ? -25.281 7.930 13.249 1.00 88.75 675 ASN A C 1
ATOM 5255 O O . ASN A 1 675 ? -24.610 7.440 12.352 1.00 88.75 675 ASN A O 1
ATOM 5259 N N . TRP A 1 676 ? -25.495 9.246 13.327 1.00 91.88 676 TRP A N 1
ATOM 5260 C CA . TRP A 1 676 ? -24.981 10.207 12.351 1.00 91.88 676 TRP A CA 1
ATOM 5261 C C . TRP A 1 676 ? -23.663 10.820 12.803 1.00 91.88 676 TRP A C 1
ATOM 5263 O O . TRP A 1 676 ? -23.597 11.438 13.871 1.00 91.88 676 TRP A O 1
ATOM 5273 N N . SER A 1 677 ? -22.661 10.756 11.934 1.00 94.25 677 SER A N 1
ATOM 5274 C CA . SER A 1 677 ? -21.387 11.449 12.096 1.00 94.25 677 SER A CA 1
ATOM 5275 C C . SER A 1 677 ? -21.001 12.209 10.832 1.00 94.25 677 SER A C 1
ATOM 5277 O O . SER A 1 677 ? -21.366 11.833 9.718 1.00 94.25 677 SER A O 1
ATOM 5279 N N . VAL A 1 678 ? -20.278 13.305 11.025 1.00 95.38 678 VAL A N 1
ATOM 5280 C CA . VAL A 1 678 ? -19.675 14.104 9.960 1.00 95.38 678 VAL A CA 1
ATOM 5281 C C . VAL A 1 678 ? -18.181 14.190 10.230 1.00 95.38 678 VAL A C 1
ATOM 5283 O O . VAL A 1 678 ? -17.770 14.366 11.376 1.00 95.38 678 VAL A O 1
ATOM 5286 N N . LEU A 1 679 ? -17.377 14.074 9.185 1.00 94.94 679 LEU A N 1
ATOM 5287 C CA . LEU A 1 679 ? -15.939 14.282 9.204 1.00 94.94 679 LEU A CA 1
ATOM 5288 C C . LEU A 1 679 ? -15.606 15.322 8.138 1.00 94.94 679 LEU A C 1
ATOM 5290 O O . LEU A 1 679 ? -16.116 15.251 7.024 1.00 94.94 679 LEU A O 1
ATOM 5294 N N . ALA A 1 680 ? -14.770 16.287 8.481 1.00 95.94 680 ALA A N 1
ATOM 5295 C CA . ALA A 1 680 ? -14.215 17.225 7.518 1.00 95.94 680 ALA A CA 1
ATOM 5296 C C . ALA A 1 680 ? -12.738 17.420 7.829 1.00 95.94 680 ALA A C 1
ATOM 5298 O O . ALA A 1 680 ? -12.378 17.527 9.005 1.00 95.94 680 ALA A O 1
ATOM 5299 N N . GLY A 1 681 ? -11.900 17.488 6.806 1.00 94.75 681 GLY A N 1
ATOM 5300 C CA . GLY A 1 681 ? -10.471 17.636 7.003 1.00 94.75 681 GLY A CA 1
ATOM 5301 C C . GLY A 1 681 ? -9.744 18.171 5.788 1.00 94.75 681 GLY A C 1
ATOM 5302 O O . GLY A 1 681 ? -10.341 18.459 4.750 1.00 94.75 681 GLY A O 1
ATOM 5303 N N . VAL A 1 682 ? -8.448 18.358 5.987 1.00 93.44 682 VAL A N 1
ATOM 5304 C CA . VAL A 1 682 ? -7.494 18.783 4.975 1.00 93.44 682 VAL A CA 1
ATOM 5305 C C . VAL A 1 682 ? -6.223 17.964 5.143 1.00 93.44 682 VAL A C 1
ATOM 5307 O O . VAL A 1 682 ? -5.765 17.781 6.276 1.00 93.44 682 VAL A O 1
ATOM 5310 N N . ASN A 1 683 ? -5.667 17.505 4.030 1.00 90.75 683 ASN A N 1
ATOM 5311 C CA . ASN A 1 683 ? -4.343 16.908 3.949 1.00 90.75 683 ASN A CA 1
ATOM 5312 C C . ASN A 1 683 ? -3.468 17.807 3.074 1.00 90.75 683 ASN A C 1
ATOM 5314 O O . ASN A 1 683 ? -3.916 18.305 2.044 1.00 90.75 683 ASN A O 1
ATOM 5318 N N . VAL A 1 684 ? -2.249 18.068 3.538 1.00 88.56 684 VAL A N 1
ATOM 5319 C CA . VAL A 1 684 ? -1.284 18.954 2.884 1.00 88.56 684 VAL A CA 1
ATOM 5320 C C . VAL A 1 684 ? 0.073 18.282 2.882 1.00 88.56 684 VAL A C 1
ATOM 5322 O O . VAL A 1 684 ? 0.514 17.746 3.903 1.00 88.56 684 VAL A O 1
ATOM 5325 N N . SER A 1 685 ? 0.753 18.367 1.754 1.00 84.00 685 SER A N 1
ATOM 5326 C CA . SER A 1 685 ? 2.032 17.733 1.490 1.00 84.00 685 SER A CA 1
ATOM 5327 C C . SER A 1 685 ? 3.005 18.754 0.899 1.00 84.00 685 SER A C 1
ATOM 5329 O O . SER A 1 685 ? 2.655 19.555 0.040 1.00 84.00 685 SER A O 1
ATOM 5331 N N . TRP A 1 686 ? 4.243 18.785 1.382 1.00 83.44 686 TRP A N 1
ATOM 5332 C CA . TRP A 1 686 ? 5.268 19.686 0.853 1.00 83.44 686 TRP A CA 1
ATOM 5333 C C . TRP A 1 686 ? 6.654 19.085 1.038 1.00 83.44 686 TRP A C 1
ATOM 5335 O O . TRP A 1 686 ? 6.868 18.228 1.884 1.00 83.44 686 TRP A O 1
ATOM 5345 N N . GLY A 1 687 ? 7.633 19.538 0.268 1.00 75.50 687 GLY A N 1
ATOM 5346 C CA . GLY A 1 687 ? 8.985 19.000 0.364 1.00 75.50 687 GLY A CA 1
ATOM 5347 C C . GLY A 1 687 ? 9.871 19.483 -0.766 1.00 75.50 687 GLY A C 1
ATOM 5348 O O . GLY A 1 687 ? 9.437 20.238 -1.642 1.00 75.50 687 GLY A O 1
ATOM 5349 N N . THR A 1 688 ? 11.126 19.054 -0.737 1.00 67.31 688 THR A N 1
ATOM 5350 C CA . THR A 1 688 ? 12.076 19.323 -1.815 1.00 67.31 688 THR A CA 1
ATOM 5351 C C . THR A 1 688 ? 11.586 18.717 -3.136 1.00 67.31 688 THR A C 1
ATOM 5353 O O . THR A 1 688 ? 11.055 17.606 -3.133 1.00 67.31 688 THR A O 1
ATOM 5356 N N . PRO A 1 689 ? 11.715 19.440 -4.267 1.00 57.56 689 PRO A N 1
ATOM 5357 C CA . PRO A 1 689 ? 11.613 18.853 -5.600 1.00 57.56 689 PRO A CA 1
ATOM 5358 C C . PRO A 1 689 ? 12.446 17.594 -5.724 1.00 57.56 689 PRO A C 1
ATOM 5360 O O . PRO A 1 689 ? 13.574 17.545 -5.244 1.00 57.56 689 PRO A O 1
ATOM 5363 N N . ILE A 1 690 ? 11.845 16.588 -6.359 1.00 55.00 690 ILE A N 1
ATOM 5364 C CA . ILE A 1 690 ? 12.538 15.386 -6.796 1.00 55.00 690 ILE A CA 1
ATOM 5365 C C . ILE A 1 690 ? 13.392 15.805 -7.999 1.00 55.00 690 ILE A C 1
ATOM 5367 O O . ILE A 1 690 ? 12.996 15.658 -9.152 1.00 55.00 690 ILE A O 1
ATOM 5371 N N . GLU A 1 691 ? 14.517 16.446 -7.716 1.00 48.19 691 GLU A N 1
ATOM 5372 C CA . GLU A 1 691 ? 15.613 16.598 -8.663 1.00 48.19 691 GLU A CA 1
ATOM 5373 C C . GLU A 1 691 ? 16.500 15.361 -8.442 1.00 48.19 691 GLU A C 1
ATOM 5375 O O . GLU A 1 691 ? 16.961 15.128 -7.327 1.00 48.19 691 GLU A O 1
ATOM 5380 N N . ASP A 1 692 ? 16.663 14.532 -9.476 1.00 49.94 692 ASP A N 1
ATOM 5381 C CA . ASP A 1 692 ? 17.574 13.373 -9.513 1.00 49.94 692 ASP A CA 1
ATOM 5382 C C . ASP A 1 692 ? 17.179 12.099 -8.737 1.00 49.94 692 ASP A C 1
ATOM 5384 O O . ASP A 1 692 ? 18.035 11.472 -8.112 1.00 49.94 692 ASP A O 1
ATOM 5388 N N . SER A 1 693 ? 15.922 11.642 -8.800 1.00 53.09 693 SER A N 1
ATOM 5389 C CA . SER A 1 693 ? 15.622 10.271 -8.360 1.00 53.09 693 SER A CA 1
ATOM 5390 C C . SER A 1 693 ? 16.010 9.225 -9.418 1.00 53.09 693 SER A C 1
ATOM 5392 O O . SER A 1 693 ? 16.293 9.551 -10.575 1.00 53.09 693 SER A O 1
ATOM 5394 N N . HIS A 1 694 ? 16.102 7.956 -9.015 1.00 54.75 694 HIS A N 1
ATOM 5395 C CA . HIS A 1 694 ? 16.610 6.850 -9.829 1.00 54.75 694 HIS A CA 1
ATOM 5396 C C . HIS A 1 694 ? 15.985 6.813 -11.234 1.00 54.75 694 HIS A C 1
ATOM 5398 O O . HIS A 1 694 ? 14.866 6.349 -11.425 1.00 54.75 694 HIS A O 1
ATOM 5404 N N . ALA A 1 695 ? 16.725 7.284 -12.240 1.00 55.47 695 ALA A N 1
ATOM 5405 C CA . ALA A 1 695 ? 16.235 7.322 -13.613 1.00 55.47 695 ALA A CA 1
ATOM 5406 C C . ALA A 1 695 ? 16.042 5.920 -14.227 1.00 55.47 695 ALA A C 1
ATOM 5408 O O . ALA A 1 695 ? 16.917 5.067 -14.063 1.00 55.47 695 ALA A O 1
ATOM 5409 N N . ILE A 1 696 ? 14.944 5.705 -14.964 1.00 54.28 696 ILE A N 1
ATOM 5410 C CA . ILE A 1 696 ? 14.480 4.369 -15.415 1.00 54.28 696 ILE A CA 1
ATOM 5411 C C . ILE A 1 696 ? 15.215 3.832 -16.660 1.00 54.28 696 ILE A C 1
ATOM 5413 O O . ILE A 1 696 ? 14.870 2.798 -17.220 1.00 54.28 696 ILE A O 1
ATOM 5417 N N . GLY A 1 697 ? 16.325 4.461 -17.042 1.00 52.06 697 GLY A N 1
ATOM 5418 C CA . GLY A 1 697 ? 17.295 3.862 -17.954 1.00 52.06 697 GLY A CA 1
ATOM 5419 C C . GLY A 1 697 ? 17.943 4.882 -18.874 1.00 52.06 697 GLY A C 1
ATOM 5420 O O . GLY A 1 697 ? 17.555 6.044 -18.865 1.00 52.06 697 GLY A O 1
ATOM 5421 N N . PRO A 1 698 ? 18.956 4.472 -19.650 1.00 47.00 698 PRO A N 1
ATOM 5422 C CA . PRO A 1 698 ? 19.696 5.350 -20.557 1.00 47.00 698 PRO A CA 1
ATOM 5423 C C . PRO A 1 698 ? 19.189 5.324 -22.007 1.00 47.00 698 PRO A C 1
ATOM 5425 O O . PRO A 1 698 ? 19.742 6.020 -22.859 1.00 47.00 698 PRO A O 1
ATOM 5428 N N . PHE A 1 699 ? 18.111 4.588 -22.310 1.00 49.53 699 PHE A N 1
ATOM 5429 C CA . PHE A 1 699 ? 17.481 4.530 -23.647 1.00 49.53 699 PHE A CA 1
ATOM 5430 C C . PHE A 1 699 ? 16.685 5.793 -24.017 1.00 49.53 699 PHE A C 1
ATOM 5432 O O . PHE A 1 699 ? 15.822 5.804 -24.891 1.00 49.53 699 PHE A O 1
ATOM 5439 N N . THR A 1 700 ? 17.006 6.878 -23.336 1.00 44.88 700 THR A N 1
ATOM 5440 C CA . THR A 1 700 ? 16.252 8.117 -23.220 1.00 44.88 700 THR A CA 1
ATOM 5441 C C . THR A 1 700 ? 17.073 9.337 -23.613 1.00 44.88 700 THR A C 1
ATOM 5443 O O . THR A 1 700 ? 16.541 10.441 -23.694 1.00 44.88 700 THR A O 1
ATOM 5446 N N . ALA A 1 701 ? 18.368 9.178 -23.875 1.00 40.09 701 ALA A N 1
ATOM 5447 C CA . ALA A 1 701 ? 19.245 10.287 -24.214 1.00 40.09 701 ALA A CA 1
ATOM 5448 C C . ALA A 1 701 ? 19.169 10.626 -25.714 1.00 40.09 701 ALA A C 1
ATOM 5450 O O . ALA A 1 701 ? 20.089 10.344 -26.478 1.00 40.09 701 ALA A O 1
ATOM 5451 N N . PHE A 1 702 ? 18.087 11.274 -26.153 1.00 39.28 702 PHE A N 1
ATOM 5452 C CA . PHE A 1 702 ? 18.066 11.950 -27.462 1.00 39.28 702 PHE A CA 1
ATOM 5453 C C . PHE A 1 702 ? 18.589 13.393 -27.405 1.00 39.28 702 PHE A C 1
ATOM 5455 O O . PHE A 1 702 ? 18.670 14.071 -28.431 1.00 39.28 702 PHE A O 1
ATOM 5462 N N . THR A 1 703 ? 19.018 13.874 -26.236 1.00 34.06 703 THR A N 1
ATOM 5463 C CA . THR A 1 703 ? 19.754 15.134 -26.134 1.00 34.06 703 THR A CA 1
ATOM 5464 C C . THR A 1 703 ? 21.219 14.889 -26.484 1.00 34.06 703 THR A C 1
ATOM 5466 O O . THR A 1 703 ? 22.063 14.587 -25.644 1.00 34.06 703 THR A O 1
ATOM 5469 N N . ILE A 1 704 ? 21.551 15.038 -27.768 1.00 28.77 704 ILE A N 1
ATOM 5470 C CA . ILE A 1 704 ? 22.950 15.159 -28.181 1.00 28.77 704 ILE A CA 1
ATOM 5471 C C . ILE A 1 704 ? 23.525 16.392 -27.477 1.00 28.77 704 ILE A C 1
ATOM 5473 O O . ILE A 1 704 ? 23.237 17.536 -27.837 1.00 28.77 704 ILE A O 1
ATOM 5477 N N . GLN A 1 705 ? 24.364 16.165 -26.470 1.00 31.19 705 GLN A N 1
ATOM 5478 C CA . GLN A 1 705 ? 25.159 17.213 -25.855 1.00 31.19 705 GLN A CA 1
ATOM 5479 C C . GLN A 1 705 ? 26.283 17.589 -26.832 1.00 31.19 705 GLN A C 1
ATOM 5481 O O . GLN A 1 705 ? 27.347 16.975 -26.854 1.00 31.19 705 GLN A O 1
ATOM 5486 N N . GLY A 1 706 ? 26.049 18.584 -27.694 1.00 29.50 706 GLY A N 1
ATOM 5487 C CA . GLY A 1 706 ? 27.089 18.992 -28.637 1.00 29.50 706 GLY A CA 1
ATOM 5488 C C . GLY A 1 706 ? 26.716 20.042 -29.678 1.00 29.50 706 GLY A C 1
ATOM 5489 O O . GLY A 1 706 ? 26.457 19.708 -30.822 1.00 29.50 706 GLY A O 1
ATOM 5490 N N . GLN A 1 707 ? 26.896 21.308 -29.294 1.00 28.98 707 GLN A N 1
ATOM 5491 C CA . GLN A 1 707 ? 27.317 22.433 -30.148 1.00 28.98 707 GLN A CA 1
ATOM 5492 C C . GLN A 1 707 ? 26.292 23.080 -31.103 1.00 28.98 707 GLN A C 1
ATOM 5494 O O . GLN A 1 707 ? 26.101 22.664 -32.238 1.00 28.98 707 GLN A O 1
ATOM 5499 N N . GLY A 1 708 ? 25.842 24.273 -30.694 1.00 32.25 708 GLY A N 1
ATOM 5500 C CA . GLY A 1 708 ? 25.574 25.384 -31.611 1.00 32.25 708 GLY A CA 1
ATOM 5501 C C . GLY A 1 708 ? 24.109 25.608 -31.987 1.00 32.25 708 GLY A C 1
ATOM 5502 O O . GLY A 1 708 ? 23.541 24.879 -32.784 1.00 32.25 708 GLY A O 1
ATOM 5503 N N . ASN A 1 709 ? 23.586 26.740 -31.508 1.00 28.69 709 ASN A N 1
ATOM 5504 C CA . ASN A 1 709 ? 22.366 27.435 -31.936 1.00 28.69 709 ASN A CA 1
ATOM 5505 C C . ASN A 1 709 ? 21.010 26.869 -31.469 1.00 28.69 709 ASN A C 1
ATOM 5507 O O . ASN A 1 709 ? 20.268 26.259 -32.225 1.00 28.69 709 ASN A O 1
ATOM 5511 N N . GLY A 1 710 ? 20.606 27.297 -30.268 1.00 33.06 710 GLY A N 1
ATOM 5512 C CA . GLY A 1 710 ? 19.317 27.989 -30.133 1.00 33.06 710 GLY A CA 1
ATOM 5513 C C . GLY A 1 710 ? 18.054 27.180 -29.833 1.00 33.06 710 GLY A C 1
ATOM 5514 O O . GLY A 1 710 ? 16.982 27.767 -29.917 1.00 33.06 710 GLY A O 1
ATOM 5515 N N . ALA A 1 711 ? 18.143 25.912 -29.434 1.00 30.84 711 ALA A N 1
ATOM 5516 C CA . ALA A 1 711 ? 17.006 25.178 -28.872 1.00 30.84 711 ALA A CA 1
ATOM 5517 C C . ALA A 1 711 ? 17.223 24.976 -27.366 1.00 30.84 711 ALA A C 1
ATOM 5519 O O . ALA A 1 711 ? 17.863 24.021 -26.935 1.00 30.84 711 ALA A O 1
ATOM 5520 N N . ALA A 1 712 ? 16.758 25.939 -26.569 1.00 29.28 712 ALA A N 1
ATOM 5521 C CA . ALA A 1 712 ? 16.631 25.756 -25.131 1.00 29.28 712 ALA A CA 1
ATOM 5522 C C . ALA A 1 712 ? 15.512 24.734 -24.870 1.00 29.28 712 ALA A C 1
ATOM 5524 O O . ALA A 1 712 ? 14.390 24.917 -25.336 1.00 29.28 712 ALA 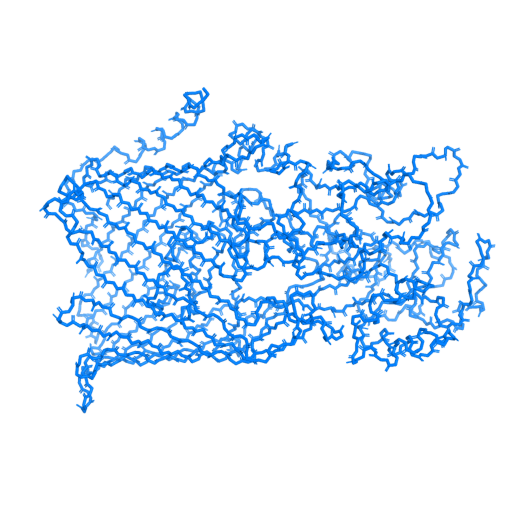A O 1
ATOM 5525 N N . SER A 1 713 ? 15.865 23.665 -24.157 1.00 34.72 713 SER A N 1
ATOM 5526 C CA . SER A 1 713 ? 14.961 22.702 -23.521 1.00 34.72 713 SER A CA 1
ATOM 5527 C C . SER A 1 713 ? 13.820 23.416 -22.768 1.00 34.72 713 SER A C 1
ATOM 5529 O O . SER A 1 713 ? 14.089 24.449 -22.147 1.00 34.72 713 SER A O 1
ATOM 5531 N N . PRO A 1 714 ? 12.578 22.885 -22.745 1.00 35.38 714 PRO A N 1
ATOM 5532 C CA . PRO A 1 714 ? 11.512 23.424 -21.894 1.00 35.38 714 PRO A CA 1
ATOM 5533 C C . PRO A 1 714 ? 11.806 23.293 -20.391 1.00 35.38 714 PRO A C 1
ATOM 5535 O O . PRO A 1 714 ? 11.166 23.959 -19.584 1.00 35.38 714 PRO A O 1
ATOM 5538 N N . LEU A 1 715 ? 12.791 22.483 -19.998 1.00 40.12 715 LEU A N 1
ATOM 5539 C CA . LEU A 1 715 ? 13.264 22.374 -18.622 1.00 40.12 715 LEU A CA 1
ATOM 5540 C C . LEU A 1 715 ? 14.684 22.927 -18.582 1.00 40.12 715 LEU A C 1
ATOM 5542 O O . LEU A 1 715 ? 15.613 22.315 -19.104 1.00 40.12 715 LEU A O 1
ATOM 5546 N N . GLY A 1 716 ? 14.824 24.136 -18.042 1.00 33.31 716 GLY A N 1
ATOM 5547 C CA . GLY A 1 716 ? 16.043 24.948 -18.058 1.00 33.31 716 GLY A CA 1
ATOM 5548 C C . GLY A 1 716 ? 17.216 24.421 -17.227 1.00 33.31 716 GLY A C 1
ATOM 5549 O O . GLY A 1 716 ? 17.999 25.239 -16.745 1.00 33.31 716 GLY A O 1
ATOM 5550 N N . ASP A 1 717 ? 17.349 23.106 -17.064 1.00 36.38 717 ASP A N 1
ATOM 5551 C CA . ASP A 1 717 ? 18.486 22.474 -16.409 1.00 36.38 717 ASP A CA 1
ATOM 5552 C C . ASP A 1 717 ? 19.403 21.773 -17.427 1.00 36.38 717 ASP A C 1
ATOM 5554 O O . ASP A 1 717 ? 18.983 21.251 -18.457 1.00 36.38 717 ASP A O 1
ATOM 5558 N N . SER A 1 718 ? 20.702 21.842 -17.158 1.00 32.50 718 SER A N 1
ATOM 5559 C CA . SER A 1 718 ? 21.797 21.367 -18.009 1.00 32.50 718 SER A CA 1
ATOM 5560 C C . SER A 1 718 ? 22.129 19.879 -17.829 1.00 32.50 718 SER A C 1
ATOM 5562 O O . SER A 1 718 ? 23.156 19.415 -18.332 1.00 32.50 718 SER A O 1
ATOM 5564 N N . THR A 1 719 ? 21.279 19.141 -17.120 1.00 36.28 719 THR A N 1
ATOM 5565 C CA . THR A 1 719 ? 21.400 17.707 -16.860 1.00 36.28 719 THR A CA 1
ATOM 5566 C C . THR A 1 719 ? 20.661 16.905 -17.948 1.00 36.28 719 THR A C 1
ATOM 5568 O O . THR A 1 719 ? 19.584 17.311 -18.392 1.00 36.28 719 THR A O 1
ATOM 5571 N N . PRO A 1 720 ? 21.228 15.794 -18.462 1.00 37.72 720 PRO A N 1
ATOM 5572 C CA . PRO A 1 720 ? 20.514 14.901 -19.372 1.00 37.72 720 PRO A CA 1
ATOM 5573 C C . PRO A 1 720 ? 19.314 14.301 -18.631 1.00 37.72 720 PRO A C 1
ATOM 5575 O O . PRO A 1 720 ? 19.470 13.401 -17.812 1.00 37.72 720 PRO A O 1
ATOM 5578 N N . THR A 1 721 ? 18.116 14.821 -18.878 1.00 38.75 721 THR A N 1
ATOM 5579 C CA . THR A 1 721 ? 16.888 14.271 -18.306 1.00 38.75 721 THR A CA 1
ATOM 5580 C C . THR A 1 721 ? 16.475 13.041 -19.104 1.00 38.75 721 THR A C 1
ATOM 5582 O O . THR A 1 721 ? 16.344 13.074 -20.330 1.00 38.75 721 THR A O 1
ATOM 5585 N N . ASN A 1 722 ? 16.308 11.918 -18.407 1.00 46.31 722 ASN A N 1
ATOM 5586 C CA . ASN A 1 722 ? 15.822 10.694 -19.018 1.00 46.31 722 ASN A CA 1
ATOM 5587 C C . ASN A 1 722 ? 14.327 10.846 -19.338 1.00 46.31 722 ASN A C 1
ATOM 5589 O O . ASN A 1 722 ? 13.503 11.039 -18.457 1.00 46.31 722 ASN A O 1
ATOM 5593 N N . VAL A 1 723 ? 14.007 10.740 -20.624 1.00 40.78 723 VAL A N 1
ATOM 5594 C CA . VAL A 1 723 ? 12.694 10.714 -21.289 1.00 40.78 723 VAL A CA 1
ATOM 5595 C C . VAL A 1 723 ? 11.668 9.766 -20.626 1.00 40.78 723 VAL A C 1
ATOM 5597 O O . VAL A 1 723 ? 10.482 10.059 -20.666 1.00 40.78 723 VAL A O 1
ATOM 5600 N N . GLN A 1 724 ? 12.095 8.683 -19.961 1.00 46.72 724 GLN A N 1
ATOM 5601 C CA . GLN A 1 724 ? 11.229 7.758 -19.192 1.00 46.72 724 GLN A CA 1
ATOM 5602 C C . GLN A 1 724 ? 11.007 8.176 -17.730 1.00 46.72 724 GLN A C 1
ATOM 5604 O O . GLN A 1 724 ? 10.243 7.538 -17.014 1.00 46.72 724 GLN A O 1
ATOM 5609 N N . GLY A 1 725 ? 11.686 9.227 -17.276 1.00 48.09 725 GLY A N 1
ATOM 5610 C CA . GLY A 1 725 ? 11.557 9.753 -15.932 1.00 48.09 725 GLY A CA 1
ATOM 5611 C C . GLY A 1 725 ? 12.410 9.077 -14.868 1.00 48.09 725 GLY A C 1
ATOM 5612 O O . GLY A 1 725 ? 13.365 8.342 -15.142 1.00 48.09 725 GLY A O 1
ATOM 5613 N N . ALA A 1 726 ? 12.075 9.418 -13.630 1.00 52.34 726 ALA A N 1
ATOM 5614 C CA . ALA A 1 726 ? 12.801 9.084 -12.423 1.00 52.34 726 ALA A CA 1
ATOM 5615 C C . ALA A 1 726 ? 11.824 8.480 -11.412 1.00 52.34 726 ALA A C 1
ATOM 5617 O O . ALA A 1 726 ? 10.743 9.026 -11.191 1.00 52.34 726 ALA A O 1
ATOM 5618 N N . ILE A 1 727 ? 12.187 7.348 -10.809 1.00 56.03 727 ILE A N 1
ATOM 5619 C CA . ILE A 1 727 ? 11.366 6.704 -9.783 1.00 56.03 727 ILE A CA 1
ATOM 5620 C C . ILE A 1 727 ? 11.541 7.474 -8.486 1.00 56.03 727 ILE A C 1
ATOM 5622 O O . ILE A 1 727 ? 12.653 7.561 -7.971 1.00 56.03 727 ILE A O 1
ATOM 5626 N N . ALA A 1 728 ? 10.463 8.062 -7.976 1.00 56.09 728 ALA A N 1
ATOM 5627 C CA . ALA A 1 728 ? 10.430 8.613 -6.631 1.00 56.09 728 ALA A CA 1
ATOM 5628 C C . ALA A 1 728 ? 9.885 7.551 -5.673 1.00 56.09 728 ALA A C 1
ATOM 5630 O O . ALA A 1 728 ? 8.758 7.089 -5.836 1.00 56.09 728 ALA A O 1
ATOM 5631 N N . GLU A 1 729 ? 10.682 7.166 -4.681 1.00 61.31 729 GLU A N 1
ATOM 5632 C CA . GLU A 1 729 ? 10.224 6.328 -3.573 1.00 61.31 729 GLU A CA 1
ATOM 5633 C C . GLU A 1 729 ? 9.949 7.182 -2.335 1.00 61.31 729 GLU A C 1
ATOM 5635 O O . GLU A 1 729 ? 10.470 8.289 -2.208 1.00 61.31 729 GLU A O 1
ATOM 5640 N N . GLY A 1 730 ? 9.154 6.652 -1.405 1.00 70.00 730 GLY A N 1
ATOM 5641 C CA . GLY A 1 730 ? 8.840 7.320 -0.145 1.00 70.00 730 GLY A CA 1
ATOM 5642 C C . GLY A 1 730 ? 7.585 8.190 -0.206 1.00 70.00 730 GLY A C 1
ATOM 5643 O O . GLY A 1 730 ? 6.693 7.995 -1.024 1.00 70.00 730 GLY A O 1
ATOM 5644 N N . LEU A 1 731 ? 7.486 9.146 0.709 1.00 76.56 731 LEU A N 1
ATOM 5645 C CA . LEU A 1 731 ? 6.366 10.069 0.888 1.00 76.56 731 LEU A CA 1
ATOM 5646 C C . LEU A 1 731 ? 6.357 11.231 -0.112 1.00 76.56 731 LEU A C 1
ATOM 5648 O O . LEU A 1 731 ? 5.363 11.951 -0.189 1.00 76.56 731 LEU A O 1
ATOM 5652 N N . THR A 1 732 ? 7.415 11.429 -0.901 1.00 69.50 732 THR A N 1
ATOM 5653 C CA . THR A 1 732 ? 7.429 12.428 -1.986 1.00 69.50 732 THR A CA 1
ATOM 5654 C C . THR A 1 732 ? 6.412 12.143 -3.083 1.00 69.50 732 THR A C 1
ATOM 5656 O O . THR A 1 732 ? 5.979 13.094 -3.732 1.00 69.50 732 THR A O 1
ATOM 5659 N N . VAL A 1 733 ? 5.979 10.888 -3.253 1.00 65.94 733 VAL A N 1
ATOM 5660 C CA . VAL A 1 733 ? 4.884 10.517 -4.174 1.00 65.94 733 VAL A CA 1
ATOM 5661 C C . VAL A 1 733 ? 3.571 11.221 -3.816 1.00 65.94 733 VAL A C 1
ATOM 5663 O O . VAL A 1 733 ? 2.739 11.498 -4.672 1.00 65.94 733 VAL A O 1
ATOM 5666 N N . LEU A 1 734 ? 3.395 11.576 -2.539 1.00 69.50 734 LEU A N 1
ATOM 5667 C CA . LEU A 1 734 ? 2.207 12.268 -2.046 1.00 69.50 734 LEU A CA 1
ATOM 5668 C C . LEU A 1 734 ? 2.315 13.787 -2.127 1.00 69.50 734 LEU A C 1
ATOM 5670 O O . LEU A 1 734 ? 1.376 14.469 -1.733 1.00 69.50 734 LEU A O 1
ATOM 5674 N N . ARG A 1 735 ? 3.442 14.333 -2.592 1.00 68.75 735 ARG A N 1
ATOM 5675 C CA . ARG A 1 735 ? 3.635 15.780 -2.689 1.00 68.75 735 ARG A CA 1
ATOM 5676 C C . ARG A 1 735 ? 2.620 16.390 -3.650 1.00 68.75 735 ARG A C 1
ATOM 5678 O O . ARG A 1 735 ? 2.271 15.768 -4.647 1.00 68.75 735 ARG A O 1
ATOM 5685 N N . ASP A 1 736 ? 2.164 17.603 -3.368 1.00 63.88 736 ASP A N 1
ATOM 5686 C CA . ASP A 1 736 ? 1.187 18.321 -4.187 1.00 63.88 736 ASP A CA 1
ATOM 5687 C C . ASP A 1 736 ? -0.123 17.525 -4.396 1.00 63.88 736 ASP A C 1
ATOM 5689 O O . ASP A 1 736 ? -0.867 17.808 -5.324 1.00 63.88 736 ASP A O 1
ATOM 5693 N N . GLN A 1 737 ? -0.421 16.524 -3.552 1.00 72.44 737 GLN A N 1
ATOM 5694 C CA . GLN A 1 737 ? -1.724 15.841 -3.480 1.00 72.44 737 GLN A CA 1
ATOM 5695 C C . GLN A 1 737 ? -2.576 16.456 -2.367 1.00 72.44 737 GLN A C 1
ATOM 5697 O O . GLN A 1 737 ? -3.173 15.773 -1.534 1.00 72.44 737 GLN A O 1
ATOM 5702 N N . ASP A 1 738 ? -2.576 17.785 -2.324 1.00 82.38 738 ASP A N 1
ATOM 5703 C CA . ASP A 1 738 ? -3.286 18.549 -1.317 1.00 82.38 738 ASP A CA 1
ATOM 5704 C C . ASP A 1 738 ? -4.796 18.400 -1.529 1.00 82.38 738 ASP A C 1
ATOM 5706 O O . ASP A 1 738 ? -5.341 18.636 -2.614 1.00 82.38 738 ASP A O 1
ATOM 5710 N N . GLU A 1 739 ? -5.501 18.018 -0.470 1.00 85.56 739 GLU A N 1
ATOM 5711 C CA . GLU A 1 739 ? -6.924 17.730 -0.564 1.00 85.56 739 GLU A CA 1
ATOM 5712 C C . GLU A 1 739 ? -7.725 18.271 0.612 1.00 85.56 739 GLU A C 1
ATOM 5714 O O . GLU A 1 739 ? -7.285 18.323 1.763 1.00 85.56 739 GLU A O 1
ATOM 5719 N N . ILE A 1 740 ? -8.963 18.643 0.306 1.00 90.88 740 ILE A N 1
ATOM 5720 C CA . ILE A 1 740 ? -10.007 18.906 1.286 1.00 90.88 740 ILE A CA 1
ATOM 5721 C C . ILE A 1 740 ? -11.058 17.821 1.136 1.00 90.88 740 ILE A C 1
ATOM 5723 O O . ILE A 1 740 ? -11.610 17.623 0.052 1.00 90.88 740 ILE A O 1
ATOM 5727 N N . PHE A 1 741 ? -11.401 17.173 2.242 1.00 91.94 741 PHE A N 1
ATOM 5728 C CA . PHE A 1 741 ? -12.376 16.094 2.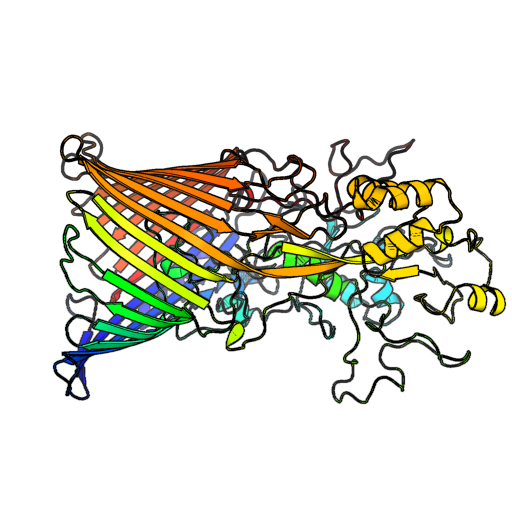242 1.00 91.94 741 PHE A CA 1
ATOM 5729 C C . PHE A 1 741 ? -13.514 16.336 3.226 1.00 91.94 741 PHE A C 1
ATOM 5731 O O . PHE A 1 741 ? -13.380 16.984 4.271 1.00 91.94 741 PHE A O 1
ATOM 5738 N N . PHE A 1 742 ? -14.673 15.791 2.876 1.00 94.88 742 PHE A N 1
ATOM 5739 C CA . PHE A 1 742 ? -15.879 15.825 3.684 1.00 94.88 742 PHE A CA 1
ATOM 5740 C C . PHE A 1 742 ? -16.606 14.490 3.584 1.00 94.88 742 PHE A C 1
ATOM 5742 O O . PHE A 1 742 ? -16.934 14.042 2.490 1.00 94.88 742 PHE A O 1
ATOM 5749 N N . ARG A 1 743 ? -16.942 13.897 4.728 1.00 93.56 743 ARG A N 1
ATOM 5750 C CA . ARG A 1 743 ? -17.701 12.651 4.820 1.00 93.56 743 ARG A CA 1
ATOM 5751 C C . ARG A 1 743 ? -18.898 12.808 5.741 1.00 93.56 743 ARG A C 1
ATOM 5753 O O . ARG A 1 743 ? -18.769 13.300 6.861 1.00 93.56 743 ARG A O 1
ATOM 5760 N N . ILE A 1 744 ? -20.047 12.302 5.311 1.00 94.69 744 ILE A N 1
ATOM 5761 C CA . ILE A 1 744 ? -21.180 12.018 6.195 1.00 94.69 744 ILE A CA 1
ATOM 5762 C C . ILE A 1 744 ? -21.351 10.509 6.305 1.00 94.69 744 ILE A C 1
ATOM 5764 O O . ILE A 1 744 ? -21.277 9.808 5.301 1.00 94.69 744 ILE A O 1
ATOM 5768 N N . ARG A 1 745 ? -21.598 10.008 7.513 1.00 93.69 745 ARG A N 1
ATOM 5769 C CA . ARG A 1 745 ? -21.814 8.582 7.763 1.00 93.69 745 ARG A CA 1
ATOM 5770 C C . ARG A 1 745 ? -23.025 8.370 8.659 1.00 93.69 745 ARG A C 1
ATOM 5772 O O . ARG A 1 745 ? -23.177 9.057 9.673 1.00 93.69 745 ARG A O 1
ATOM 5779 N N . TYR A 1 746 ? -23.838 7.387 8.295 1.00 92.94 746 TYR A N 1
ATOM 5780 C CA . TYR A 1 746 ? -24.901 6.818 9.109 1.00 92.94 746 TYR A CA 1
ATOM 5781 C C . TYR A 1 746 ? -24.540 5.377 9.473 1.00 92.94 746 TYR A C 1
ATOM 5783 O O . TYR A 1 746 ? -24.449 4.536 8.585 1.00 92.94 746 TYR A O 1
ATOM 5791 N N . ALA A 1 747 ? -24.324 5.106 10.756 1.00 90.75 747 ALA A N 1
ATOM 5792 C CA . ALA A 1 747 ? -24.127 3.761 11.293 1.00 90.75 747 ALA A CA 1
ATOM 5793 C C . ALA A 1 747 ? -25.449 3.211 11.850 1.00 90.75 747 ALA A C 1
ATOM 5795 O O . ALA A 1 747 ? -26.238 3.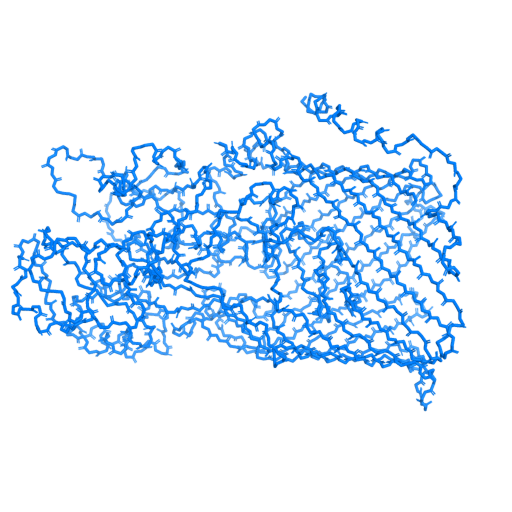975 12.426 1.00 90.75 747 ALA A O 1
ATOM 5796 N N . PHE A 1 748 ? -25.696 1.915 11.684 1.00 85.94 748 PHE A N 1
ATOM 5797 C CA . PHE A 1 748 ? -26.913 1.240 12.137 1.00 85.94 748 PHE A CA 1
ATOM 5798 C C . PHE A 1 748 ? -26.620 -0.099 12.792 1.00 85.94 748 PHE A C 1
ATOM 5800 O O . PHE A 1 748 ? -25.634 -0.754 12.387 1.00 85.94 748 PHE A O 1
#

pLDDT: mean 70.03, std 22.47, range [25.03, 98.12]

Radius of gyration: 29.14 Å; chains: 1; bounding box: 74×59×89 Å

Foldseek 3Di:
DVVVLCPVVVVVVCVVVVVPPPDDDDDDLWDWDQDPNWIKTKWWWWKWKWWWQDDDPVDDIFTAWIKIKTKMKIKTKHAPDDQFRIKMKIWIFMWMFTPCQDVVCPHGVLDHHAQRPDDVDQLLDDALLAAAWDWQFQDPQPPDPPPDDDPGGFQGLVVCCVVPVDDPCSVVQWDFSDRDSITIIDGSHADDDPDLAFDHLRQPSRLLRRVCQFVPSHDPSTQWIWMWTHRPQKIKIFTFAQDADDDDPQDDFPRQPWAFAQLPPRSPDGRVVGTRTAGKMKMKGFPADDVLWGRKIKMKMKGQGFDAAHGQGALRRLRRFRQPHVLSSNQSVCVRRRQPFDFDFDDDFLPDDDPPDADPDQQPPPQDDDVVRGGNGGFRFQRSHQEHAGHAPGDDRDRVQMKMKMKIWTDHDQKTKMKIKIWHKDRAWAKWWFKFKFFPCFQPPPDQPPPDQDDVVNVVVSDRAFGARGPPVSDGRTMHMGGLLVLLVSQCNGPDPVSVVLSVCCQQAVVSNQQCCCVPPHRTARGTYMYIDMDIKMKIKMWMWGQDPPVRKIKIKIKIKIFQGWWQWQSGSGRTGGWIKIKMKIKIWHFADPCVVPVPGTKIKMKMKMKIATPPFDDDQAHTTADDRIKIKIKIKIWDADPNRQKIWIKMWMAIPRFQKIKIKIKIKGDPDPFKIKMKIKIAMDGDPPDRGHAPGNSAQPPPPDDDDDDQDSDNDPDRAGPSHHHDDDCCSCHSSIIIMMMMMGID